Protein AF-A0A969FHJ9-F1 (afdb_monomer)

Sequence (378 aa):
MMSHELRTPLACIIGMSSTLLRWSFGHLNDKQREYLKTIYDSGEHLLELIDDLLDLAELESGATQLKIAEFSLSQLARHIIRTAIDRATVNGIRLDLKLEIPTNLDQFRADRARVNQILFNLLGNAIKFTLTGGRVTLRVIREAEQVVFAVEDTGIGIPQSQQASLFESFRQLDGTYTREYGGTGLGLALTKQLVELHHGTIDVQSEPDVGSCFTVCLPQAHEPALPDVTPPSTLRTAPHIPQGHIVLVTSREDDAMLVCDVLTAAGLQVIWMLDGSTALEQIRVLRPIVAIVDRRLDGIDGCELTSILRRSRETVALRIVMIGNGNQPEEESLCLMSGADRCVAAPLNLEALLTQVIELIELEDDQTAKVKVSPGQP

Foldseek 3Di:
DVLVVVLVVLVVQLVVLVCCLVPNPDDDDPVSNVVSVVSNVVSVQVNVLSVLVVLVVCLVVVVDDWPKDKDFPVVLQVVLCVVCVVLLVVQQEAEEEAEQADPVGRIFITRSVLVSLLSNLLQVVQSLQAHHVWYWYWYWHDDPFKIKTKIWTQGQWDDPVCQVCLLPFQDDDPDPSCVVRPDRSRSNVSSQSSLVSLVKDWHKDIDGNGTIMIMIMGGGDDDPPDPDPPDDDDPPDDDPQDPFEEEEEALDVVVVVLLCVLCVVVVHHYDYDNALVCVLVVCLVRVGQEYEFEQDHPPDGRLRSLLVLCVDPSRVNHAYEYEFPADDPVRQVSSVVSPHPYYAGPVGDSVVVNVVVVVSSVVVVVVVVVVPPDDDDD

Solvent-accessible surface area (backbone atoms only — not comparable to full-atom values): 21023 Å² total; per-residue (Å²): 112,74,67,58,71,58,46,54,66,43,52,50,52,31,50,52,29,50,43,46,74,76,62,46,99,60,88,75,51,73,67,58,50,50,52,35,47,51,51,25,59,50,35,52,52,50,49,53,47,49,51,53,51,48,56,46,52,40,54,74,68,65,73,64,76,79,65,68,41,78,44,50,52,67,58,49,54,55,47,55,52,62,72,46,44,63,62,26,51,77,49,43,32,48,80,47,82,45,80,51,54,55,86,92,55,34,66,46,33,38,33,62,70,59,52,47,52,39,51,52,46,54,49,49,50,39,58,68,51,28,51,68,74,25,46,36,36,44,34,40,39,52,46,101,63,33,38,38,42,35,44,37,25,44,14,54,37,44,54,74,91,52,58,86,47,55,55,37,71,64,42,70,75,92,53,82,64,48,78,77,64,67,81,71,26,37,61,51,21,48,35,48,53,56,32,48,73,53,70,24,48,74,50,76,50,48,41,65,75,56,10,35,34,42,37,38,38,37,47,50,63,69,78,80,79,71,78,90,67,84,71,82,90,68,89,72,75,78,81,78,79,74,96,52,44,30,34,37,35,39,56,47,66,72,62,47,53,54,53,43,52,55,41,43,74,72,72,42,47,68,47,80,38,59,43,49,75,58,42,61,64,50,47,69,73,65,61,36,61,36,37,39,35,27,38,73,32,56,96,38,48,28,49,56,54,39,39,53,38,54,72,34,89,90,38,49,83,49,41,30,37,31,39,45,93,37,84,48,75,69,57,51,53,51,43,44,73,27,62,31,79,42,71,41,44,28,81,79,50,65,67,62,48,50,49,54,52,51,54,61,54,53,56,49,56,60,53,56,51,62,68,69,73,67,76,86,81,135

Secondary structure (DSSP, 8-state):
-HHHHHHHHHHHHHHHHHHHHHS-SSPPPHHHHHHHHHHHHHHHHHHHHHHHHHHHHHHHTT------EEEEHHHHHHHHHHHHHHHHHHTT-EEEEEEE--GGG-EEEE-HHHHHHHHHHHHHHHHHHSPTT-EEEEEEEEETTEEEEEEEE-SS---HHHHTTTTSTT----STTHHHH---S-HHHHHHHHHHHTT-EEEEEEETTTEEEEEEEEEPPPPP--------------------EEEEE-S-HHHHHHHHHHHHHTT-EEEEES-HHHHHHHHHHH--SEEEEESS-SSS-HHHHHHHHHHSTTTTT-EEEEEPSSS-HHHHHHHHHTT-SEEEPTTT-HHHHHHHHHHHHHHHHHHHHHHH------

Structure (mmCIF, N/CA/C/O backbone):
data_AF-A0A969FHJ9-F1
#
_entry.id   AF-A0A969FHJ9-F1
#
loop_
_atom_site.group_PDB
_atom_site.id
_atom_site.type_symbol
_atom_site.label_atom_id
_atom_site.label_alt_id
_atom_site.label_comp_id
_atom_site.label_asym_id
_atom_site.label_entity_id
_atom_site.label_seq_id
_atom_site.pdbx_PDB_ins_code
_atom_site.Cartn_x
_atom_site.Cartn_y
_atom_site.Cartn_z
_atom_site.occupancy
_atom_site.B_iso_or_equiv
_atom_site.auth_seq_id
_atom_site.auth_comp_id
_atom_site.auth_asym_id
_atom_site.auth_atom_id
_atom_site.pdbx_PDB_model_num
ATOM 1 N N . MET A 1 1 ? 10.445 11.994 -13.197 1.00 37.94 1 MET A N 1
ATOM 2 C CA . MET A 1 1 ? 11.643 12.867 -13.160 1.00 37.94 1 MET A CA 1
ATOM 3 C C . MET A 1 1 ? 11.729 13.646 -11.845 1.00 37.94 1 MET A C 1
ATOM 5 O O . MET A 1 1 ? 12.691 13.421 -11.132 1.00 37.94 1 MET A O 1
ATOM 9 N N . MET A 1 2 ? 10.709 14.429 -11.444 1.00 43.91 2 MET A N 1
ATOM 10 C CA . MET A 1 2 ? 10.722 15.141 -10.143 1.00 43.91 2 MET A CA 1
ATOM 11 C C . MET A 1 2 ? 10.811 14.223 -8.905 1.00 43.91 2 MET A C 1
ATOM 13 O O . MET A 1 2 ? 11.511 14.560 -7.959 1.00 43.91 2 MET A O 1
ATOM 17 N N . SER A 1 3 ? 10.166 13.047 -8.918 1.00 49.91 3 SER A N 1
ATOM 18 C CA . SER A 1 3 ? 10.249 12.069 -7.814 1.00 49.91 3 SER A CA 1
ATOM 19 C C . SER A 1 3 ? 11.684 11.606 -7.523 1.00 49.91 3 SER A C 1
ATOM 21 O O . SER A 1 3 ? 12.131 11.614 -6.378 1.00 49.91 3 SER A O 1
ATOM 23 N N . HIS A 1 4 ? 12.437 11.261 -8.570 1.00 47.50 4 HIS A N 1
ATOM 24 C CA . HIS A 1 4 ? 13.796 10.735 -8.430 1.00 47.50 4 HIS A CA 1
ATOM 25 C C . HIS A 1 4 ? 14.786 11.797 -7.940 1.00 47.50 4 HIS A C 1
ATOM 27 O O . HIS A 1 4 ? 15.657 11.486 -7.135 1.00 47.50 4 HIS A O 1
ATOM 33 N N . GLU A 1 5 ? 14.614 13.060 -8.341 1.00 52.78 5 GLU A N 1
ATOM 34 C CA . GLU A 1 5 ? 15.479 14.153 -7.876 1.00 52.78 5 GLU A CA 1
ATOM 35 C C . GLU A 1 5 ? 15.306 14.467 -6.382 1.00 52.78 5 GLU A C 1
ATOM 37 O O . GLU A 1 5 ? 16.246 14.945 -5.746 1.00 52.78 5 GLU A O 1
ATOM 42 N N . LEU A 1 6 ? 14.139 14.159 -5.806 1.00 57.50 6 LEU A N 1
ATOM 43 C CA . LEU A 1 6 ? 13.874 14.329 -4.375 1.00 57.50 6 LEU A CA 1
ATOM 44 C C . LEU A 1 6 ? 14.262 13.090 -3.549 1.00 57.50 6 LEU A C 1
ATOM 46 O O . LEU A 1 6 ? 14.777 13.238 -2.440 1.00 57.50 6 LEU A O 1
ATOM 50 N N . ARG A 1 7 ? 14.073 11.875 -4.086 1.00 63.44 7 ARG A N 1
ATOM 51 C CA . ARG A 1 7 ? 14.375 10.614 -3.380 1.00 63.44 7 ARG A CA 1
ATOM 52 C C . ARG A 1 7 ? 15.872 10.380 -3.174 1.00 63.44 7 ARG A C 1
ATOM 54 O O . ARG A 1 7 ? 16.282 10.019 -2.075 1.00 63.44 7 ARG A O 1
ATOM 61 N N . THR A 1 8 ? 16.705 10.602 -4.192 1.00 48.72 8 THR A N 1
ATOM 62 C CA . THR A 1 8 ? 18.148 10.296 -4.138 1.00 48.72 8 THR A CA 1
ATOM 63 C C . THR A 1 8 ? 18.918 11.027 -3.024 1.00 48.72 8 THR A C 1
ATOM 65 O O . THR A 1 8 ? 19.618 10.355 -2.262 1.00 48.72 8 THR A O 1
ATOM 68 N N . PRO A 1 9 ? 18.822 12.363 -2.853 1.00 53.25 9 PRO A N 1
ATOM 69 C CA . PRO A 1 9 ? 19.549 13.039 -1.775 1.00 53.25 9 PRO A CA 1
ATOM 70 C C . PRO A 1 9 ? 19.069 12.599 -0.385 1.00 53.25 9 PRO A C 1
ATOM 72 O O . PRO A 1 9 ? 19.868 12.524 0.549 1.00 53.25 9 PRO A O 1
ATOM 75 N N . LEU A 1 10 ? 17.785 12.266 -0.252 1.00 67.50 10 LEU A N 1
ATOM 76 C CA . LEU A 1 10 ? 17.196 11.834 1.008 1.00 67.50 10 LEU A CA 1
ATOM 77 C C . LEU A 1 10 ? 17.609 10.406 1.382 1.00 67.50 10 LEU A C 1
ATOM 79 O O . LEU A 1 10 ? 18.029 10.172 2.516 1.00 67.50 10 LEU A O 1
ATOM 83 N N . ALA A 1 11 ? 17.604 9.487 0.414 1.00 56.81 11 ALA A N 1
ATOM 84 C CA . ALA A 1 11 ? 18.110 8.127 0.579 1.00 56.81 11 ALA A CA 1
ATOM 85 C C . ALA A 1 11 ? 19.580 8.117 1.033 1.00 56.81 11 ALA A C 1
ATOM 87 O O . ALA A 1 11 ? 19.953 7.333 1.904 1.00 56.81 11 ALA A O 1
ATOM 88 N N . CYS A 1 12 ? 20.408 9.043 0.533 1.00 53.81 12 CYS A N 1
ATOM 89 C CA . CYS A 1 12 ? 21.782 9.222 1.007 1.00 53.81 12 CYS A CA 1
ATOM 90 C C . CYS A 1 12 ? 21.851 9.660 2.482 1.00 53.81 12 CYS A C 1
ATOM 92 O O . CYS A 1 12 ? 22.651 9.117 3.242 1.00 53.81 12 CYS A O 1
ATOM 94 N N . ILE A 1 13 ? 21.011 10.606 2.919 1.00 67.50 13 ILE A N 1
ATOM 95 C CA . ILE A 1 13 ? 20.966 11.071 4.320 1.00 67.50 13 ILE A CA 1
ATOM 96 C C . ILE A 1 13 ? 20.515 9.940 5.261 1.00 67.50 13 ILE A C 1
ATOM 98 O O . ILE A 1 13 ? 21.120 9.731 6.320 1.00 67.50 13 ILE A O 1
ATOM 102 N N . ILE A 1 14 ? 19.500 9.171 4.864 1.00 61.50 14 ILE A N 1
ATOM 103 C CA . ILE A 1 14 ? 19.004 7.992 5.593 1.00 61.50 14 ILE A CA 1
ATOM 104 C C . ILE A 1 14 ? 20.084 6.897 5.639 1.00 61.50 14 ILE A C 1
ATOM 106 O O . ILE A 1 14 ? 20.392 6.344 6.698 1.00 61.50 14 ILE A O 1
ATOM 110 N N . GLY A 1 15 ? 20.734 6.622 4.507 1.00 49.41 15 GLY A N 1
ATOM 111 C CA . GLY A 1 15 ? 21.808 5.635 4.394 1.00 49.41 15 GLY A CA 1
ATOM 112 C C . GLY A 1 15 ? 23.018 5.983 5.264 1.00 49.41 15 GLY A C 1
ATOM 113 O O . GLY A 1 15 ? 23.527 5.137 5.998 1.00 49.41 15 GLY A O 1
ATOM 114 N N . MET A 1 16 ? 23.450 7.244 5.260 1.00 62.31 16 MET A N 1
ATOM 115 C CA . MET A 1 16 ? 24.575 7.702 6.081 1.00 62.31 16 MET A CA 1
ATOM 116 C C . MET A 1 16 ? 24.242 7.695 7.577 1.00 62.31 16 MET A C 1
ATOM 118 O O . MET A 1 16 ? 25.056 7.239 8.382 1.00 62.31 16 MET A O 1
ATOM 122 N N . SER A 1 17 ? 23.053 8.165 7.965 1.00 68.19 17 SER A N 1
ATOM 123 C CA . SER A 1 17 ? 22.629 8.180 9.373 1.00 68.19 17 SER A CA 1
ATOM 124 C C . SER A 1 17 ? 22.447 6.765 9.934 1.00 68.19 17 SER A C 1
ATOM 126 O O . SER A 1 17 ? 22.969 6.467 11.010 1.00 68.19 17 SER A O 1
ATOM 128 N N . SER A 1 18 ? 21.817 5.856 9.182 1.00 65.06 18 SER A N 1
ATOM 129 C CA . SER A 1 18 ? 21.677 4.442 9.562 1.00 65.06 18 SER A CA 1
ATOM 130 C C . SER A 1 18 ? 23.019 3.708 9.630 1.00 65.06 18 SER A C 1
ATOM 132 O O . SER A 1 18 ? 23.256 2.947 10.573 1.00 65.06 18 SER A O 1
ATOM 134 N N . THR A 1 19 ? 23.928 3.977 8.687 1.00 63.25 19 THR A N 1
ATOM 135 C CA . THR A 1 19 ? 25.288 3.418 8.687 1.00 63.25 19 THR A CA 1
ATOM 136 C C . THR A 1 19 ? 26.060 3.874 9.917 1.00 63.25 19 THR A C 1
ATOM 138 O O . THR A 1 19 ? 26.661 3.046 10.591 1.00 63.25 19 THR A O 1
ATOM 141 N N . LEU A 1 20 ? 26.003 5.160 10.276 1.00 68.88 20 LEU A N 1
ATOM 142 C CA . LEU A 1 20 ? 26.671 5.669 11.477 1.00 68.88 20 LEU A CA 1
ATOM 143 C C . LEU A 1 20 ? 26.048 5.128 12.771 1.00 68.88 20 LEU A C 1
ATOM 145 O O . LEU A 1 20 ? 26.775 4.888 13.730 1.00 68.88 20 LEU A O 1
ATOM 149 N N . LEU A 1 21 ? 24.732 4.892 12.804 1.00 68.88 21 LEU A N 1
ATOM 150 C CA . LEU A 1 21 ? 24.059 4.262 13.946 1.00 68.88 21 LEU A CA 1
ATOM 151 C C . LEU A 1 21 ? 24.460 2.790 14.136 1.00 68.88 21 LEU A C 1
ATOM 153 O O . LEU A 1 21 ? 24.583 2.347 15.281 1.00 68.88 21 LEU A O 1
ATOM 157 N N . ARG A 1 22 ? 24.656 2.037 13.041 1.00 67.25 22 ARG A N 1
ATOM 158 C CA . ARG A 1 22 ? 25.011 0.601 13.063 1.00 67.25 22 ARG A CA 1
ATOM 159 C C . ARG A 1 22 ? 26.514 0.342 13.167 1.00 67.25 22 ARG A C 1
ATOM 161 O O . ARG A 1 22 ? 26.927 -0.562 13.888 1.00 67.25 22 ARG A O 1
ATOM 168 N N . TRP A 1 23 ? 27.318 1.121 12.451 1.00 57.19 23 TRP A N 1
ATOM 169 C CA . TRP A 1 23 ? 28.754 0.925 12.256 1.00 57.19 23 TRP A CA 1
ATOM 170 C C . TRP A 1 23 ? 29.496 2.257 12.372 1.00 57.19 23 TRP A C 1
ATOM 172 O O . TRP A 1 23 ? 30.076 2.773 11.416 1.00 57.19 23 TRP A O 1
ATOM 182 N N . SER A 1 24 ? 29.482 2.838 13.570 1.00 63.75 24 SER A N 1
ATOM 183 C CA . SER A 1 24 ? 30.269 4.033 13.847 1.00 63.75 24 SER A CA 1
ATOM 184 C C . SER A 1 24 ? 31.769 3.715 13.811 1.00 63.75 24 SER A C 1
ATOM 186 O O . SER A 1 24 ? 32.242 2.799 14.485 1.00 63.75 24 SER A O 1
ATOM 188 N N . PHE A 1 25 ? 32.550 4.508 13.071 1.00 58.09 25 PHE A N 1
ATOM 189 C CA . PHE A 1 25 ? 34.021 4.466 13.076 1.00 58.09 25 PHE A CA 1
ATOM 190 C C . PHE A 1 25 ? 34.590 5.078 14.381 1.00 58.09 25 PHE A C 1
ATOM 192 O O . PHE A 1 25 ? 35.337 6.053 14.359 1.00 58.09 25 PHE A O 1
ATOM 199 N N . GLY A 1 26 ? 34.169 4.550 15.537 1.00 64.12 26 GLY A N 1
ATOM 200 C CA . GLY A 1 26 ? 34.428 5.072 16.886 1.00 64.12 26 GLY A CA 1
ATOM 201 C C . GLY A 1 26 ? 33.238 4.857 17.835 1.00 64.12 26 GLY A C 1
ATOM 202 O O . GLY A 1 26 ? 32.203 4.344 17.421 1.00 64.12 26 GLY A O 1
ATOM 203 N N . HIS A 1 27 ? 33.357 5.241 19.112 1.00 69.81 27 HIS A N 1
ATOM 204 C CA . HIS A 1 27 ? 32.218 5.242 20.046 1.00 69.81 27 HIS A CA 1
ATOM 205 C C . HIS A 1 27 ? 31.389 6.521 19.865 1.00 69.81 27 HIS A C 1
ATOM 207 O O . HIS A 1 27 ? 31.907 7.619 20.065 1.00 69.81 27 HIS A O 1
ATOM 213 N N . LEU A 1 28 ? 30.106 6.381 19.521 1.00 75.69 28 LEU A N 1
ATOM 214 C CA . LEU A 1 28 ? 29.147 7.484 19.605 1.00 75.69 28 LEU A CA 1
ATOM 215 C C . LEU A 1 28 ? 28.783 7.723 21.070 1.00 75.69 28 LEU A C 1
ATOM 217 O O . LEU A 1 28 ? 28.462 6.775 21.787 1.00 75.69 28 LEU A O 1
ATOM 221 N N . ASN A 1 29 ? 28.799 8.981 21.508 1.00 77.75 29 ASN A N 1
ATOM 222 C CA . ASN A 1 29 ? 28.194 9.338 22.789 1.00 77.75 29 ASN A CA 1
ATOM 223 C C . ASN A 1 29 ? 26.657 9.374 22.678 1.00 77.75 29 ASN A C 1
ATOM 225 O O . ASN A 1 29 ? 26.104 9.437 21.577 1.00 77.75 29 ASN A O 1
ATOM 229 N N . ASP A 1 30 ? 25.967 9.357 23.820 1.00 72.25 30 ASP A N 1
ATOM 230 C CA . ASP A 1 30 ? 24.501 9.254 23.859 1.00 72.25 30 ASP A CA 1
ATOM 231 C C . ASP A 1 30 ? 23.803 10.378 23.080 1.00 72.25 30 ASP A C 1
ATOM 233 O O . ASP A 1 30 ? 22.877 10.112 22.317 1.00 72.25 30 ASP A O 1
ATOM 237 N N . LYS A 1 31 ? 24.311 11.615 23.167 1.00 60.69 31 LYS A N 1
ATOM 238 C CA . LYS A 1 31 ? 23.766 12.761 22.418 1.00 60.69 31 LYS A CA 1
ATOM 239 C C . LYS A 1 31 ? 23.972 12.639 20.908 1.00 60.69 31 LYS A C 1
ATOM 241 O O . LYS A 1 31 ? 23.102 13.021 20.137 1.00 60.69 31 LYS A O 1
ATOM 246 N N . GLN A 1 32 ? 25.116 12.122 20.461 1.00 69.69 32 GLN A N 1
ATOM 247 C CA . GLN A 1 32 ? 25.380 11.893 19.036 1.00 69.69 32 GLN A CA 1
ATOM 248 C C . GLN A 1 32 ? 24.469 10.804 18.473 1.00 69.69 32 GLN A C 1
ATOM 250 O O . GLN A 1 32 ? 23.962 10.947 17.363 1.00 69.69 32 GLN A O 1
ATOM 255 N N . ARG A 1 33 ? 24.239 9.736 19.243 1.00 72.69 33 ARG A N 1
ATOM 256 C CA . ARG A 1 33 ? 23.293 8.681 18.875 1.00 72.69 33 ARG A CA 1
ATOM 257 C C . ARG A 1 33 ? 21.864 9.217 18.813 1.00 72.69 33 ARG A C 1
ATOM 259 O O . ARG A 1 33 ? 21.155 8.892 17.869 1.00 72.69 33 ARG A O 1
ATOM 266 N N . GLU A 1 34 ? 21.466 10.054 19.768 1.00 60.94 34 GLU A N 1
ATOM 267 C CA . GLU A 1 34 ? 20.163 10.725 19.765 1.00 60.94 34 GLU A CA 1
ATOM 268 C C . GLU A 1 34 ? 19.990 11.608 18.521 1.00 60.94 34 GLU A C 1
ATOM 270 O O . GLU A 1 34 ? 19.019 11.440 17.792 1.00 60.94 34 GLU A O 1
ATOM 275 N N . TYR A 1 35 ? 20.966 12.464 18.195 1.00 59.84 35 TYR A N 1
ATOM 276 C CA . TYR A 1 35 ? 20.905 13.291 16.985 1.00 59.84 35 TYR A CA 1
ATOM 277 C C . TYR A 1 35 ? 20.866 12.470 15.696 1.00 59.84 35 TYR A C 1
ATOM 279 O O . TYR A 1 35 ? 20.088 12.789 14.802 1.00 59.84 35 TYR A O 1
ATOM 287 N N . LEU A 1 36 ? 21.668 11.407 15.589 1.00 69.12 36 LEU A N 1
ATOM 288 C CA . LEU A 1 36 ? 21.648 10.528 14.418 1.00 69.12 36 LEU A CA 1
ATOM 289 C C . LEU A 1 36 ? 20.317 9.793 14.276 1.00 69.12 36 LEU A C 1
ATOM 291 O O . LEU A 1 36 ? 19.822 9.662 13.160 1.00 69.12 36 LEU A O 1
ATOM 295 N N . LYS A 1 37 ? 19.726 9.356 15.393 1.00 66.12 37 LYS A N 1
ATOM 296 C CA . LYS A 1 37 ? 18.395 8.753 15.402 1.00 66.12 37 LYS A CA 1
ATOM 297 C C . LYS A 1 37 ? 17.345 9.759 14.933 1.00 66.12 37 LYS A C 1
ATOM 299 O O . LYS A 1 37 ? 16.574 9.436 14.045 1.00 66.12 37 LYS A O 1
ATOM 304 N N . THR A 1 38 ? 17.380 10.993 15.431 1.00 59.75 38 THR A N 1
ATOM 305 C CA . THR A 1 38 ? 16.478 12.060 14.976 1.00 59.75 38 THR A CA 1
ATOM 306 C C . THR A 1 38 ? 16.639 12.368 13.487 1.00 59.75 38 THR A C 1
ATOM 308 O O . THR A 1 38 ? 15.638 12.541 12.800 1.00 59.75 38 THR A O 1
ATOM 311 N N . ILE A 1 39 ? 17.871 12.429 12.968 1.00 66.50 39 ILE A N 1
ATOM 312 C CA . ILE A 1 39 ? 18.130 12.647 11.534 1.00 66.50 39 ILE A CA 1
ATOM 313 C C . ILE A 1 39 ? 17.566 11.488 10.706 1.00 66.50 39 ILE A C 1
ATOM 315 O O . ILE A 1 39 ? 16.916 11.739 9.696 1.00 66.50 39 ILE A O 1
ATOM 319 N N . TYR A 1 40 ? 17.794 10.247 11.141 1.00 65.56 40 TYR A N 1
ATOM 320 C CA . TYR A 1 40 ? 17.270 9.054 10.475 1.00 65.56 40 TYR A CA 1
ATOM 321 C C . TYR A 1 40 ? 15.736 9.057 10.460 1.00 65.56 40 TYR A C 1
ATOM 323 O O . TYR A 1 40 ? 15.137 9.041 9.388 1.00 65.56 40 TYR A O 1
ATOM 331 N N . ASP A 1 41 ? 15.116 9.183 11.638 1.00 58.44 41 ASP A N 1
ATOM 332 C CA . ASP A 1 41 ? 13.661 9.190 11.815 1.00 58.44 41 ASP A CA 1
ATOM 333 C C . ASP A 1 41 ? 13.011 10.335 11.003 1.00 58.44 41 ASP A C 1
ATOM 335 O O . ASP A 1 41 ? 11.956 10.156 10.399 1.00 58.44 41 ASP A O 1
ATOM 339 N N . SER A 1 42 ? 13.661 11.506 10.927 1.00 61.56 42 SER A N 1
ATOM 340 C CA . SER A 1 42 ? 13.165 12.645 10.133 1.00 61.56 42 SER A CA 1
ATOM 341 C C . SER A 1 42 ? 13.341 12.450 8.626 1.00 61.56 42 SER A C 1
ATOM 343 O O . SER A 1 42 ? 12.521 12.937 7.850 1.00 61.56 42 SER A O 1
ATOM 345 N N . GLY A 1 43 ? 14.414 11.774 8.201 1.00 67.06 43 GLY A N 1
ATOM 346 C CA . GLY A 1 43 ? 14.665 11.462 6.798 1.00 67.06 43 GLY A CA 1
ATOM 347 C C . GLY A 1 43 ? 13.638 10.477 6.249 1.00 67.06 43 GLY A C 1
ATOM 348 O O . GLY A 1 43 ? 13.042 10.746 5.210 1.00 67.06 43 GLY A O 1
ATOM 349 N N . GLU A 1 44 ? 13.381 9.393 6.983 1.00 65.19 44 GLU A N 1
ATOM 350 C CA . GLU A 1 44 ? 12.338 8.410 6.654 1.00 65.19 44 GLU A CA 1
ATOM 351 C C . GLU A 1 44 ? 10.964 9.087 6.570 1.00 65.19 44 GLU A C 1
ATOM 353 O O . GLU A 1 44 ? 10.245 8.917 5.590 1.00 65.19 44 GLU A O 1
ATOM 358 N N . HIS A 1 45 ? 10.634 9.948 7.540 1.00 61.22 45 HIS A N 1
ATOM 359 C CA . HIS A 1 45 ? 9.363 10.671 7.531 1.00 61.22 45 HIS A CA 1
ATOM 360 C C . HIS A 1 45 ? 9.209 11.621 6.330 1.00 61.22 45 HIS A C 1
ATOM 362 O O . HIS A 1 45 ? 8.124 11.752 5.764 1.00 61.22 45 HIS A O 1
ATOM 368 N N . LEU A 1 46 ? 10.287 12.294 5.913 1.00 69.56 46 LEU A N 1
ATOM 369 C CA . LEU A 1 46 ? 10.260 13.141 4.719 1.00 69.56 46 LEU A CA 1
ATOM 370 C C . LEU A 1 46 ? 10.112 12.314 3.433 1.00 69.56 46 LEU A C 1
ATOM 372 O O . LEU A 1 46 ? 9.507 12.791 2.474 1.00 69.56 46 LEU A O 1
ATOM 376 N N . LEU A 1 47 ? 10.643 11.090 3.407 1.00 68.56 47 LEU A N 1
ATOM 377 C CA . LEU A 1 47 ? 10.525 10.199 2.258 1.00 68.56 47 LEU A CA 1
ATOM 378 C C . LEU A 1 47 ? 9.075 9.738 2.104 1.00 68.56 47 LEU A C 1
ATOM 380 O O . LEU A 1 47 ? 8.520 9.875 1.019 1.00 68.56 47 LEU A O 1
ATOM 384 N N . GLU A 1 48 ? 8.442 9.332 3.209 1.00 65.62 48 GLU A N 1
ATOM 385 C CA . GLU A 1 48 ? 7.005 9.034 3.266 1.00 65.62 48 GLU A CA 1
ATOM 386 C C . GLU A 1 48 ? 6.160 10.222 2.770 1.00 65.62 48 GLU A C 1
ATOM 388 O O . GLU A 1 48 ? 5.249 10.042 1.971 1.00 65.62 48 GLU A O 1
ATOM 393 N N . LEU A 1 49 ? 6.491 11.453 3.182 1.00 65.62 49 LEU A N 1
ATOM 394 C CA . LEU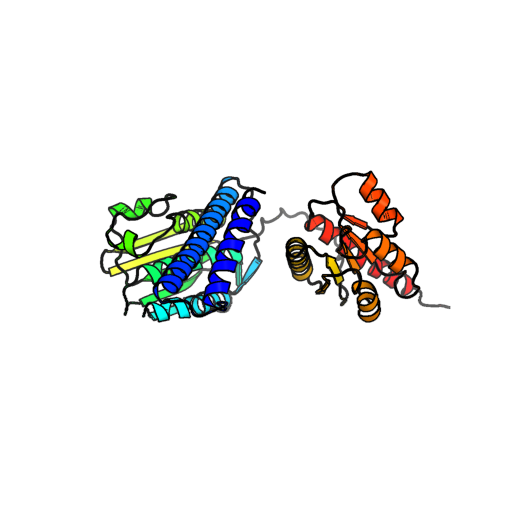 A 1 49 ? 5.819 12.678 2.725 1.00 65.62 49 LEU A CA 1
ATOM 395 C C . LEU A 1 49 ? 5.928 12.903 1.213 1.00 65.62 49 LEU A C 1
ATOM 397 O O . LEU A 1 49 ? 4.962 13.321 0.574 1.00 65.62 49 LEU A O 1
ATOM 401 N N . ILE A 1 50 ? 7.121 12.696 0.658 1.00 70.25 50 ILE A N 1
ATOM 402 C CA . ILE A 1 50 ? 7.366 12.847 -0.777 1.00 70.25 50 ILE A CA 1
ATOM 403 C C . ILE A 1 50 ? 6.595 11.775 -1.543 1.00 70.25 50 ILE A C 1
ATOM 405 O O . ILE A 1 50 ? 5.956 12.098 -2.542 1.00 70.25 50 ILE A O 1
ATOM 409 N N . ASP A 1 51 ? 6.626 10.531 -1.070 1.00 68.62 51 ASP A N 1
ATOM 410 C CA . ASP A 1 51 ? 5.918 9.419 -1.695 1.00 68.62 51 ASP A CA 1
ATOM 411 C C . ASP A 1 51 ? 4.397 9.624 -1.654 1.00 68.62 51 ASP A C 1
ATOM 413 O O . ASP A 1 51 ? 3.761 9.535 -2.703 1.00 68.62 51 ASP A O 1
ATOM 417 N N . ASP A 1 52 ? 3.835 10.033 -0.510 1.00 68.06 52 ASP A N 1
ATOM 418 C CA . ASP A 1 52 ? 2.416 10.395 -0.368 1.00 68.06 52 ASP A CA 1
ATOM 419 C C . ASP A 1 52 ? 2.005 11.503 -1.358 1.00 68.06 52 ASP A C 1
ATOM 421 O O . ASP A 1 52 ? 0.936 11.445 -1.969 1.00 68.06 52 ASP A O 1
ATOM 425 N N . LEU A 1 53 ? 2.841 12.538 -1.516 1.00 70.12 53 LEU A N 1
ATOM 426 C CA . LEU A 1 53 ? 2.557 13.676 -2.397 1.00 70.12 53 LEU A CA 1
ATOM 427 C C . LEU A 1 53 ? 2.620 13.284 -3.876 1.00 70.12 53 LEU A C 1
ATOM 429 O O . LEU A 1 53 ? 1.824 13.770 -4.680 1.00 70.12 53 LEU A O 1
ATOM 433 N N . LEU A 1 54 ? 3.563 12.418 -4.241 1.00 70.12 54 LEU A N 1
ATOM 434 C CA . LEU A 1 54 ? 3.692 11.908 -5.601 1.00 70.12 54 LEU A CA 1
ATOM 435 C C . LEU A 1 54 ? 2.543 10.970 -5.960 1.00 70.12 54 LEU A C 1
ATOM 437 O O . LEU A 1 54 ? 1.965 11.136 -7.030 1.00 70.12 54 LEU A O 1
ATOM 441 N N . ASP A 1 55 ? 2.177 10.051 -5.064 1.00 67.69 55 ASP A N 1
ATOM 442 C CA . ASP A 1 55 ? 1.016 9.175 -5.245 1.00 67.69 55 ASP A CA 1
ATOM 443 C C . ASP A 1 55 ? -0.264 10.005 -5.443 1.00 67.69 55 ASP A C 1
ATOM 445 O O . ASP A 1 55 ? -1.053 9.728 -6.350 1.00 67.69 55 ASP A O 1
ATOM 449 N N . LEU A 1 56 ? -0.447 11.069 -4.647 1.00 68.56 56 LEU A N 1
ATOM 450 C CA . LEU A 1 56 ? -1.565 12.003 -4.802 1.00 68.56 56 LEU A CA 1
ATOM 451 C C . LEU A 1 56 ? -1.541 12.697 -6.176 1.00 68.56 56 LEU A C 1
ATOM 453 O O . LEU A 1 56 ? -2.558 12.742 -6.865 1.00 68.56 56 LEU A O 1
ATOM 457 N N . ALA A 1 57 ? -0.383 13.208 -6.601 1.00 66.56 57 ALA A N 1
ATOM 458 C CA . ALA A 1 57 ? -0.241 13.897 -7.884 1.00 66.56 57 ALA A CA 1
ATOM 459 C C . ALA A 1 57 ? -0.483 12.965 -9.088 1.00 66.56 57 ALA A C 1
ATOM 461 O O . ALA A 1 57 ? -1.100 13.369 -10.078 1.00 66.56 57 ALA A O 1
ATOM 462 N N . GLU A 1 58 ? -0.026 11.712 -9.013 1.00 68.88 58 GLU A N 1
ATOM 463 C CA . GLU A 1 58 ? -0.268 10.697 -10.042 1.00 68.88 58 GLU A CA 1
ATOM 464 C C . GLU A 1 58 ? -1.763 10.365 -10.152 1.00 68.88 58 GLU A C 1
ATOM 466 O O . GLU A 1 58 ? -2.306 10.345 -11.261 1.00 68.88 58 GLU A O 1
ATOM 471 N N . LEU A 1 59 ? -2.451 10.202 -9.016 1.00 68.44 59 LEU A N 1
ATOM 472 C CA . LEU A 1 59 ? -3.894 9.953 -8.971 1.00 68.44 59 LEU A CA 1
ATOM 473 C C . LEU A 1 59 ? -4.720 11.132 -9.501 1.00 68.44 59 LEU A C 1
ATOM 475 O O . LEU A 1 59 ? -5.605 10.923 -10.330 1.00 68.44 59 LEU A O 1
ATOM 479 N N . GLU A 1 60 ? -4.418 12.365 -9.086 1.00 66.38 60 GLU A N 1
ATOM 480 C CA . GLU A 1 60 ? -5.147 13.565 -9.528 1.00 66.38 60 GLU A CA 1
ATOM 481 C C . GLU A 1 60 ? -4.973 13.851 -11.024 1.00 66.38 60 GLU A C 1
ATOM 483 O O . GLU A 1 60 ? -5.884 14.366 -11.675 1.00 66.38 60 GLU A O 1
ATOM 488 N N . SER A 1 61 ? -3.824 13.484 -11.595 1.00 62.03 61 SER A N 1
ATOM 489 C CA . SER A 1 61 ? -3.572 13.634 -13.031 1.00 62.03 61 SER A CA 1
ATOM 490 C C . SER A 1 61 ? -4.343 12.631 -13.903 1.00 62.03 61 SER A C 1
ATOM 492 O O . SER A 1 61 ? -4.342 12.760 -15.129 1.00 62.03 61 SER A O 1
ATOM 494 N N . GLY A 1 62 ? -4.987 11.625 -13.295 1.00 56.25 62 GLY A N 1
ATOM 495 C CA . GLY A 1 62 ? -5.659 10.536 -14.006 1.00 56.25 62 GLY A CA 1
ATOM 496 C C . GLY A 1 62 ? -4.702 9.597 -14.752 1.00 56.25 62 GLY A C 1
ATOM 497 O O . GLY A 1 62 ? -5.153 8.774 -15.547 1.00 56.25 62 GLY A O 1
ATOM 498 N N . ALA A 1 63 ? -3.389 9.710 -14.521 1.00 48.97 63 ALA A N 1
ATOM 499 C CA . ALA A 1 63 ? -2.372 8.872 -15.156 1.00 48.97 63 ALA A CA 1
ATOM 500 C C . ALA A 1 63 ? -2.350 7.434 -14.602 1.00 48.97 63 ALA A C 1
ATOM 502 O O . ALA A 1 63 ? -1.797 6.532 -15.233 1.00 48.97 63 ALA A O 1
ATOM 503 N N . THR A 1 64 ? -2.960 7.207 -13.437 1.00 58.34 64 THR A N 1
ATOM 504 C CA . THR A 1 64 ? -2.940 5.917 -12.745 1.00 58.34 64 THR A CA 1
ATOM 505 C C . THR A 1 64 ? -4.074 5.011 -13.222 1.00 58.34 64 THR A C 1
ATOM 507 O O . THR A 1 64 ? -5.234 5.200 -12.860 1.00 58.34 64 THR A O 1
ATOM 510 N N . GLN A 1 65 ? -3.739 3.978 -13.997 1.00 67.00 65 GLN A N 1
ATOM 511 C CA . GLN A 1 65 ? -4.652 2.866 -14.276 1.00 67.00 65 GLN A CA 1
ATOM 512 C C . GLN A 1 65 ? -4.508 1.783 -13.202 1.00 67.00 65 GLN A C 1
ATOM 514 O O . GLN A 1 65 ? -3.392 1.416 -12.827 1.00 67.00 65 GLN A O 1
ATOM 519 N N . LEU A 1 66 ? -5.637 1.258 -12.713 1.00 77.06 66 LEU A N 1
ATOM 520 C CA . LEU A 1 66 ? -5.637 0.139 -11.772 1.00 77.06 66 LEU A CA 1
ATOM 521 C C . LEU A 1 66 ? -5.105 -1.130 -12.441 1.00 77.06 66 LEU A C 1
ATOM 523 O O . LEU A 1 66 ? -5.595 -1.548 -13.491 1.00 77.06 66 LEU A O 1
ATOM 527 N N . LYS A 1 67 ? -4.152 -1.795 -11.786 1.00 80.88 67 LYS A N 1
ATOM 528 C CA . LYS A 1 67 ? -3.643 -3.106 -12.200 1.00 80.88 67 LYS A CA 1
ATOM 529 C C . LYS A 1 67 ? -4.517 -4.197 -11.594 1.00 80.88 67 LYS A C 1
ATOM 531 O O . LYS A 1 67 ? -4.167 -4.813 -10.589 1.00 80.88 67 LYS A O 1
ATOM 536 N N . ILE A 1 68 ? -5.690 -4.402 -12.188 1.00 85.88 68 ILE A N 1
ATOM 537 C CA . ILE A 1 68 ? -6.668 -5.378 -11.703 1.00 85.88 68 ILE A CA 1
ATOM 538 C C . ILE A 1 68 ? -6.125 -6.801 -11.860 1.00 85.88 68 ILE A C 1
ATOM 540 O O . ILE A 1 68 ? -5.868 -7.261 -12.971 1.00 85.88 68 ILE A O 1
ATOM 544 N N . ALA A 1 69 ? -6.018 -7.518 -10.745 1.00 83.75 69 ALA A N 1
ATOM 545 C CA . ALA A 1 69 ? -5.651 -8.927 -10.704 1.00 83.75 69 ALA A CA 1
ATOM 546 C C . ALA A 1 69 ? -6.539 -9.683 -9.709 1.00 83.75 69 ALA A C 1
ATOM 548 O O . ALA A 1 69 ? -7.110 -9.096 -8.789 1.00 83.75 69 ALA A O 1
ATOM 549 N N . GLU A 1 70 ? -6.659 -10.994 -9.895 1.00 91.94 70 GLU A N 1
ATOM 550 C CA . GLU A 1 70 ? -7.344 -11.870 -8.946 1.00 91.94 70 GLU A CA 1
ATOM 551 C C . GLU A 1 70 ? -6.396 -12.259 -7.802 1.00 91.94 70 GLU A C 1
ATOM 553 O O . GLU A 1 70 ? -5.236 -12.618 -8.028 1.00 91.94 70 GLU A O 1
ATOM 558 N N . PHE A 1 71 ? -6.864 -12.166 -6.558 1.00 88.75 71 PHE A N 1
ATOM 559 C CA . PHE A 1 71 ? -6.091 -12.559 -5.382 1.00 88.75 71 PHE A CA 1
ATOM 560 C C . PHE A 1 71 ? -6.971 -13.034 -4.221 1.00 88.75 71 PHE A C 1
ATOM 562 O O . PHE A 1 71 ? -8.137 -12.670 -4.099 1.00 88.75 71 PHE A O 1
ATOM 569 N N . SER A 1 72 ? -6.364 -13.798 -3.307 1.00 93.44 72 SER A N 1
ATOM 570 C CA . SER A 1 72 ? -7.016 -14.273 -2.082 1.00 93.44 72 SER A CA 1
ATOM 571 C C . SER A 1 72 ? -7.117 -13.167 -1.024 1.00 93.44 72 SER A C 1
ATOM 573 O O . SER A 1 72 ? -6.097 -12.690 -0.506 1.00 93.44 72 SER A O 1
ATOM 575 N N . LEU A 1 73 ? -8.347 -12.817 -0.641 1.00 94.38 73 LEU A N 1
ATOM 576 C CA . LEU A 1 73 ? -8.656 -11.884 0.448 1.00 94.38 73 LEU A CA 1
ATOM 577 C C . LEU A 1 73 ? -8.107 -12.381 1.789 1.00 94.38 73 LEU A C 1
ATOM 579 O O . LEU A 1 73 ? -7.497 -11.621 2.546 1.00 94.38 73 LEU A O 1
ATOM 583 N N . SER A 1 74 ? -8.253 -13.676 2.074 1.00 93.00 74 SER A N 1
ATOM 584 C CA . SER A 1 74 ? -7.756 -14.270 3.314 1.00 93.00 74 SER A CA 1
ATOM 585 C C . SER A 1 74 ? -6.231 -14.220 3.414 1.00 93.00 74 SER A C 1
ATOM 587 O O . SER A 1 74 ? -5.692 -14.068 4.513 1.00 93.00 74 SER A O 1
ATOM 589 N N . GLN A 1 75 ? -5.511 -14.402 2.300 1.00 91.06 75 GLN A N 1
ATOM 590 C CA . GLN A 1 75 ? -4.048 -14.295 2.280 1.00 91.06 75 GLN A CA 1
ATOM 591 C C . GLN A 1 75 ? -3.587 -12.847 2.429 1.00 91.06 75 GLN A C 1
ATOM 593 O O . GLN A 1 75 ? -2.652 -12.596 3.193 1.00 91.06 75 GLN A O 1
ATOM 598 N N . LEU A 1 76 ? -4.260 -11.916 1.746 1.00 90.31 76 LEU A N 1
ATOM 599 C CA . LEU A 1 76 ? -4.024 -10.481 1.865 1.00 90.31 76 LEU A CA 1
ATOM 600 C C . LEU A 1 76 ? -4.157 -10.030 3.324 1.00 90.31 76 LEU A C 1
ATOM 602 O O . LEU A 1 76 ? -3.203 -9.518 3.903 1.00 90.31 76 LEU A O 1
ATOM 606 N N . ALA A 1 77 ? -5.298 -10.303 3.956 1.00 91.94 77 ALA A N 1
ATOM 607 C CA . ALA A 1 77 ? -5.566 -9.871 5.324 1.00 91.94 77 ALA A CA 1
ATOM 608 C C . ALA A 1 77 ? -4.558 -10.457 6.330 1.00 91.94 77 ALA A C 1
ATOM 610 O O . ALA A 1 77 ? -4.045 -9.756 7.202 1.00 91.94 77 ALA A O 1
ATOM 611 N N . ARG A 1 78 ? -4.194 -11.739 6.167 1.00 90.75 78 ARG A N 1
ATOM 612 C CA . ARG A 1 78 ? -3.142 -12.380 6.974 1.00 90.75 78 ARG A CA 1
ATOM 613 C C . ARG A 1 78 ? -1.761 -11.774 6.737 1.00 90.75 78 ARG A C 1
ATOM 615 O O . ARG A 1 78 ? -0.931 -11.802 7.641 1.00 90.75 78 ARG A O 1
ATOM 622 N N . HIS A 1 79 ? -1.459 -11.306 5.530 1.00 85.62 79 HIS A N 1
ATOM 623 C CA . HIS A 1 79 ? -0.208 -10.606 5.245 1.00 85.62 79 HIS A CA 1
ATOM 624 C C . HIS A 1 79 ? -0.169 -9.244 5.949 1.00 85.62 79 HIS A C 1
ATOM 626 O O . HIS A 1 79 ? 0.761 -9.011 6.712 1.00 85.62 79 HIS A O 1
ATOM 632 N N . ILE A 1 80 ? -1.215 -8.424 5.798 1.00 86.31 80 ILE A N 1
ATOM 633 C CA . ILE A 1 80 ? -1.332 -7.110 6.452 1.00 86.31 80 ILE A CA 1
ATOM 634 C C . ILE A 1 80 ? -1.133 -7.214 7.971 1.00 86.31 80 ILE A C 1
ATOM 636 O O . ILE A 1 80 ? -0.310 -6.505 8.547 1.00 86.31 80 ILE A O 1
ATOM 640 N N . ILE A 1 81 ? -1.832 -8.152 8.616 1.00 90.00 81 ILE A N 1
ATOM 641 C CA . ILE A 1 81 ? -1.738 -8.381 10.066 1.00 90.00 81 ILE A CA 1
ATOM 642 C C . ILE A 1 81 ? -0.329 -8.796 10.490 1.00 90.00 81 ILE A C 1
ATOM 644 O O . ILE A 1 81 ? 0.179 -8.291 11.487 1.00 90.00 81 ILE A O 1
ATOM 648 N N . ARG A 1 82 ? 0.324 -9.689 9.733 1.00 83.94 82 ARG A N 1
ATOM 649 C CA . ARG A 1 82 ? 1.698 -10.126 10.027 1.00 83.94 82 ARG A CA 1
ATOM 650 C C . ARG A 1 82 ? 2.693 -8.978 9.937 1.00 83.94 82 ARG A C 1
ATOM 652 O O . ARG A 1 82 ? 3.564 -8.890 10.786 1.00 83.94 82 ARG A O 1
ATOM 659 N N . THR A 1 83 ? 2.551 -8.102 8.950 1.00 80.62 83 THR A N 1
ATOM 660 C CA . THR A 1 83 ? 3.444 -6.948 8.787 1.00 80.62 83 THR A CA 1
ATOM 661 C C . THR A 1 83 ? 3.223 -5.893 9.879 1.00 80.62 83 THR A C 1
ATOM 663 O O . THR A 1 83 ? 4.163 -5.227 10.296 1.00 80.62 83 THR A O 1
ATOM 666 N N . ALA A 1 84 ? 1.997 -5.752 10.390 1.00 83.69 84 ALA A N 1
ATOM 667 C CA . ALA A 1 84 ? 1.665 -4.758 11.412 1.00 83.69 84 ALA A CA 1
ATOM 668 C C . ALA A 1 84 ? 1.907 -5.220 12.864 1.00 83.69 84 ALA A C 1
ATOM 670 O O . ALA A 1 84 ? 1.847 -4.399 13.785 1.00 83.69 84 ALA A O 1
ATOM 671 N N . ILE A 1 85 ? 2.163 -6.515 13.091 1.00 86.94 85 ILE A N 1
ATOM 672 C CA . ILE A 1 85 ? 2.178 -7.101 14.439 1.00 86.94 85 ILE A CA 1
ATOM 673 C C . ILE A 1 85 ? 3.299 -6.550 15.323 1.00 86.94 85 ILE A C 1
ATOM 675 O O . ILE A 1 85 ? 3.065 -6.289 16.503 1.00 86.94 85 ILE A O 1
ATOM 679 N N . ASP A 1 86 ? 4.486 -6.312 14.762 1.00 82.44 86 ASP A N 1
ATOM 680 C CA . ASP A 1 86 ? 5.634 -5.814 15.523 1.00 82.44 86 ASP A CA 1
ATOM 681 C C . ASP A 1 86 ? 5.366 -4.393 16.025 1.00 82.44 86 ASP A C 1
ATOM 683 O O . ASP A 1 86 ? 5.550 -4.101 17.206 1.00 82.44 86 ASP A O 1
ATOM 687 N N . ARG A 1 87 ? 4.819 -3.529 15.160 1.00 82.81 87 ARG A N 1
ATOM 688 C CA . ARG A 1 87 ? 4.441 -2.155 15.517 1.00 82.81 87 ARG A CA 1
ATOM 689 C C . ARG A 1 87 ? 3.356 -2.127 16.593 1.00 82.81 87 ARG A C 1
ATOM 691 O O . ARG A 1 87 ? 3.460 -1.363 17.550 1.00 82.81 87 ARG A O 1
ATOM 698 N N . ALA A 1 88 ? 2.338 -2.977 16.465 1.00 88.50 88 ALA A N 1
ATOM 699 C CA . ALA A 1 88 ? 1.288 -3.095 17.473 1.00 88.50 88 ALA A CA 1
ATOM 700 C C . ALA A 1 88 ? 1.842 -3.585 18.817 1.00 88.50 88 ALA A C 1
ATOM 702 O O . ALA A 1 88 ? 1.502 -3.033 19.860 1.00 88.50 88 ALA A O 1
ATOM 703 N N . THR A 1 89 ? 2.750 -4.563 18.791 1.00 88.00 89 THR A N 1
ATOM 704 C CA . THR A 1 89 ? 3.393 -5.111 19.993 1.00 88.00 89 THR A CA 1
ATOM 705 C C . THR A 1 89 ? 4.249 -4.061 20.698 1.00 88.00 89 THR A C 1
ATOM 707 O O . THR A 1 89 ? 4.153 -3.925 21.916 1.00 88.00 89 THR A O 1
ATOM 710 N N . VAL A 1 90 ? 5.028 -3.273 19.948 1.00 86.06 90 VAL A N 1
ATOM 711 C CA . VAL A 1 90 ? 5.828 -2.158 20.486 1.00 86.06 90 VAL A CA 1
ATOM 712 C C . VAL A 1 90 ? 4.945 -1.108 21.169 1.00 86.06 90 VAL A C 1
ATOM 714 O O . VAL A 1 90 ? 5.292 -0.631 22.246 1.00 86.06 90 VAL A O 1
ATOM 717 N N . ASN A 1 91 ? 3.773 -0.809 20.603 1.00 83.00 91 ASN A N 1
ATOM 718 C CA . ASN A 1 91 ? 2.802 0.119 21.194 1.00 83.00 91 ASN A CA 1
ATOM 719 C C . ASN A 1 91 ? 1.930 -0.521 22.299 1.00 83.00 91 ASN A C 1
ATOM 721 O O . ASN A 1 91 ? 1.101 0.156 22.915 1.00 83.00 91 ASN A O 1
ATOM 725 N N . GLY A 1 92 ? 2.101 -1.823 22.563 1.00 91.06 92 GLY A N 1
ATOM 726 C CA . GLY A 1 92 ? 1.330 -2.592 23.540 1.00 91.06 92 GLY A CA 1
ATOM 727 C C . GLY A 1 92 ? -0.153 -2.725 23.184 1.00 91.06 92 GLY A C 1
ATOM 728 O O . GLY A 1 92 ? -1.005 -2.709 24.070 1.00 91.06 92 GLY A O 1
ATOM 729 N N . ILE A 1 93 ? -0.464 -2.830 21.893 1.00 95.06 93 ILE A N 1
ATOM 730 C CA . ILE A 1 93 ? -1.817 -2.943 21.341 1.00 95.06 93 ILE A CA 1
ATOM 731 C C . ILE A 1 93 ? -2.072 -4.383 20.900 1.00 95.06 93 ILE A C 1
ATOM 733 O O . ILE A 1 93 ? -1.231 -5.020 20.263 1.00 95.06 93 ILE A O 1
ATOM 737 N N . ARG A 1 94 ? -3.270 -4.895 21.190 1.00 95.12 94 ARG A N 1
ATOM 738 C CA . ARG A 1 94 ? -3.718 -6.195 20.685 1.00 95.12 94 ARG A CA 1
ATOM 739 C C . ARG A 1 94 ? -4.260 -6.062 19.262 1.00 95.12 94 ARG A C 1
ATOM 741 O O . ARG A 1 94 ? -5.233 -5.345 19.048 1.00 95.12 94 ARG A O 1
ATOM 748 N N . LEU A 1 95 ? -3.682 -6.810 18.325 1.00 95.69 95 LEU A N 1
ATOM 749 C CA . LEU A 1 95 ? -4.153 -6.895 16.943 1.00 95.69 95 LEU A CA 1
ATOM 750 C C . LEU A 1 95 ? -4.986 -8.171 16.736 1.00 95.69 95 LEU A C 1
ATOM 752 O O . LEU A 1 95 ? -4.491 -9.271 16.980 1.00 95.69 95 LEU A O 1
ATOM 756 N N . ASP A 1 96 ? -6.227 -8.039 16.274 1.00 96.69 96 ASP A N 1
ATOM 757 C CA . ASP A 1 96 ? -7.121 -9.163 15.972 1.00 96.69 96 ASP A CA 1
ATOM 758 C C . ASP A 1 96 ? -7.506 -9.171 14.474 1.00 96.69 96 ASP A C 1
ATOM 760 O O . ASP A 1 96 ? -7.640 -8.126 13.834 1.00 96.69 96 ASP A O 1
ATOM 764 N N . LEU A 1 97 ? -7.721 -10.365 13.911 1.00 97.00 97 LEU A N 1
ATOM 765 C CA . LEU A 1 97 ? -8.200 -10.565 12.539 1.00 97.00 97 LEU A CA 1
ATOM 766 C C . LEU A 1 97 ? -9.508 -11.356 12.549 1.00 97.00 97 LEU A C 1
ATOM 768 O O . LEU A 1 97 ? -9.570 -12.445 13.121 1.00 97.00 97 LEU A O 1
ATOM 772 N N . LYS A 1 98 ? -10.531 -10.840 11.868 1.00 97.50 98 LYS A N 1
ATOM 773 C CA . LYS A 1 98 ? -11.811 -11.520 11.646 1.00 97.50 98 LYS A CA 1
ATOM 774 C C . LYS A 1 98 ? -12.067 -11.662 10.150 1.00 97.50 98 LYS A C 1
ATOM 776 O O . LYS A 1 98 ? -12.081 -10.671 9.427 1.00 97.50 98 LYS A O 1
ATOM 781 N N . LEU A 1 99 ? -12.268 -12.894 9.695 1.00 96.44 99 LEU A N 1
ATOM 782 C CA . LEU A 1 99 ? -12.573 -13.202 8.300 1.00 96.44 99 LEU A CA 1
ATOM 783 C C . LEU A 1 99 ? -13.992 -13.761 8.213 1.00 96.44 99 LEU A C 1
ATOM 785 O O . LEU A 1 99 ? -14.273 -14.834 8.741 1.00 96.44 99 LEU A O 1
ATOM 789 N N . GLU A 1 100 ? -14.860 -13.034 7.526 1.00 96.25 100 GLU A N 1
ATOM 790 C CA . GLU A 1 100 ? -16.232 -13.408 7.191 1.00 96.25 100 GLU A CA 1
ATOM 791 C C . GLU A 1 100 ? -16.306 -13.600 5.673 1.00 96.25 100 GLU A C 1
ATOM 793 O O . GLU A 1 100 ? -16.936 -12.843 4.936 1.00 96.25 100 GLU A O 1
ATOM 798 N N . ILE A 1 101 ? -15.556 -14.597 5.199 1.00 93.38 101 ILE A N 1
ATOM 799 C CA . ILE A 1 101 ? -15.362 -14.882 3.778 1.00 93.38 101 ILE A CA 1
ATOM 800 C C . ILE A 1 101 ? -15.859 -16.304 3.503 1.00 93.38 101 ILE A C 1
ATOM 802 O O . ILE A 1 101 ? -15.258 -17.260 4.004 1.00 93.38 101 ILE A O 1
ATOM 806 N N . PRO A 1 102 ? -16.939 -16.482 2.719 1.00 89.19 102 PRO A N 1
ATOM 807 C CA . PRO A 1 102 ? -17.331 -17.802 2.241 1.00 89.19 102 PRO A CA 1
ATOM 808 C C . PRO A 1 102 ? -16.176 -18.439 1.463 1.00 89.19 102 PRO A C 1
ATOM 810 O O . PRO A 1 102 ? -15.545 -17.780 0.641 1.00 89.19 102 PRO A O 1
ATOM 813 N N . THR A 1 103 ? -15.884 -19.720 1.695 1.00 83.12 103 THR A N 1
ATOM 814 C CA . THR A 1 103 ? -14.719 -20.403 1.094 1.00 83.12 103 THR A CA 1
ATOM 815 C C . THR A 1 103 ? -14.701 -20.360 -0.434 1.00 83.12 103 THR A C 1
ATOM 817 O O . THR A 1 103 ? -13.632 -20.376 -1.036 1.00 83.12 103 THR A O 1
ATOM 820 N N . ASN A 1 104 ? -15.870 -20.276 -1.067 1.00 87.12 104 ASN A N 1
ATOM 821 C CA . ASN A 1 104 ? -16.038 -20.154 -2.514 1.00 87.12 104 ASN A CA 1
ATOM 822 C C . ASN A 1 104 ? -15.866 -18.723 -3.057 1.00 87.12 104 ASN A C 1
ATOM 824 O O . ASN A 1 104 ? -15.887 -18.551 -4.270 1.00 87.12 104 ASN A O 1
ATOM 828 N N . LEU A 1 105 ? -15.723 -17.716 -2.191 1.00 90.62 105 LEU A N 1
ATOM 829 C CA . LEU A 1 105 ? -15.612 -16.298 -2.551 1.00 90.62 105 LEU A CA 1
ATOM 830 C C . LEU A 1 105 ? -14.303 -15.660 -2.049 1.00 90.62 105 LEU A C 1
ATOM 832 O O . LEU A 1 105 ? -14.217 -14.442 -1.932 1.00 90.62 105 LEU A O 1
ATOM 836 N N . ASP A 1 106 ? -13.285 -16.464 -1.722 1.00 92.12 106 ASP A N 1
ATOM 837 C CA . ASP A 1 106 ? -11.997 -15.941 -1.240 1.00 92.12 106 ASP A CA 1
ATOM 838 C C . ASP A 1 106 ? -11.202 -15.198 -2.320 1.00 92.12 106 ASP A C 1
ATOM 840 O O . ASP A 1 106 ? -10.400 -14.323 -1.996 1.00 92.12 106 ASP A O 1
ATOM 844 N N . GLN A 1 107 ? -11.423 -15.534 -3.592 1.00 92.44 107 GLN A N 1
ATOM 845 C CA . GLN A 1 107 ? -10.822 -14.816 -4.707 1.00 92.44 107 GLN A CA 1
ATOM 846 C C . GLN A 1 107 ? -11.577 -13.519 -4.988 1.00 92.44 107 GLN A C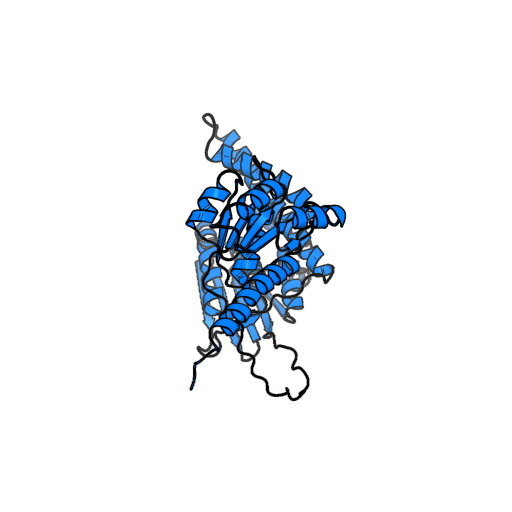 1
ATOM 848 O O . GLN A 1 107 ? -12.807 -13.501 -5.058 1.00 92.44 107 GLN A O 1
ATOM 853 N N . PHE A 1 108 ? -10.825 -12.439 -5.164 1.00 93.94 108 PHE A N 1
ATOM 854 C CA . PHE A 1 108 ? -11.346 -11.108 -5.435 1.00 93.94 108 PHE A CA 1
ATOM 855 C C . PHE A 1 108 ? -10.515 -10.418 -6.515 1.00 93.94 108 PHE A C 1
ATOM 857 O O . PHE A 1 108 ? -9.288 -10.524 -6.515 1.00 93.94 108 PHE A O 1
ATOM 864 N N . ARG A 1 109 ? -11.181 -9.707 -7.431 1.00 93.44 109 ARG A N 1
ATOM 865 C CA . ARG A 1 109 ? -10.536 -8.939 -8.507 1.00 93.44 109 ARG A CA 1
ATOM 866 C C . ARG A 1 109 ? -10.480 -7.460 -8.133 1.00 93.44 109 ARG A C 1
ATOM 868 O O . ARG A 1 109 ? -11.519 -6.809 -8.063 1.00 93.44 109 ARG A O 1
ATOM 875 N N . ALA A 1 110 ? -9.272 -6.944 -7.919 1.00 93.25 110 ALA A N 1
ATOM 876 C CA . ALA A 1 110 ? -8.976 -5.527 -7.682 1.00 93.25 110 ALA A CA 1
ATOM 877 C C . ALA A 1 110 ? -7.473 -5.258 -7.891 1.00 93.25 110 ALA A C 1
ATOM 879 O O . ALA A 1 110 ? -6.712 -6.184 -8.178 1.00 93.25 110 ALA A O 1
ATOM 880 N N . ASP A 1 111 ? -7.015 -4.016 -7.725 1.00 90.62 111 ASP A N 1
ATOM 881 C CA . ASP A 1 111 ? -5.580 -3.734 -7.663 1.00 90.62 111 ASP A CA 1
ATOM 882 C C . ASP A 1 111 ? -5.045 -4.060 -6.264 1.00 90.62 111 ASP A C 1
ATOM 884 O O . ASP A 1 111 ? -5.196 -3.301 -5.302 1.00 90.62 111 ASP A O 1
ATOM 888 N N . ARG A 1 112 ? -4.396 -5.220 -6.141 1.00 89.06 112 ARG A N 1
ATOM 889 C CA . ARG A 1 112 ? -3.872 -5.718 -4.864 1.00 89.06 112 ARG A CA 1
ATOM 890 C C . ARG A 1 112 ? -2.906 -4.741 -4.188 1.00 89.06 112 ARG A C 1
ATOM 892 O O . ARG A 1 112 ? -2.902 -4.661 -2.959 1.00 89.06 112 ARG A O 1
ATOM 899 N N . ALA A 1 113 ? -2.070 -4.037 -4.951 1.00 80.31 113 ALA A N 1
ATOM 900 C CA . ALA A 1 113 ? -1.079 -3.124 -4.386 1.00 80.31 113 ALA A CA 1
ATOM 901 C C . ALA A 1 113 ? -1.762 -1.903 -3.760 1.00 80.31 113 ALA A C 1
ATOM 903 O O . ALA A 1 113 ? -1.435 -1.509 -2.641 1.00 80.31 113 ALA A O 1
ATOM 904 N N . ARG A 1 114 ? -2.785 -1.368 -4.430 1.00 86.50 114 ARG A N 1
ATOM 905 C CA . ARG A 1 114 ? -3.571 -0.244 -3.909 1.00 86.50 114 ARG A CA 1
ATOM 906 C C . ARG A 1 114 ? -4.465 -0.649 -2.735 1.00 86.50 114 ARG A C 1
ATOM 908 O O . ARG A 1 114 ? -4.559 0.095 -1.763 1.00 86.50 114 ARG A O 1
ATOM 915 N N . VAL A 1 115 ? -5.039 -1.856 -2.747 1.00 91.56 115 VAL A N 1
ATOM 916 C CA . VAL A 1 115 ? -5.769 -2.389 -1.578 1.00 91.56 115 VAL A CA 1
ATOM 917 C C . VAL A 1 115 ? -4.835 -2.570 -0.375 1.00 91.56 115 VAL A C 1
ATOM 919 O O . VAL A 1 115 ? -5.205 -2.212 0.742 1.00 91.56 115 VAL A O 1
ATOM 922 N N . ASN A 1 116 ? -3.605 -3.061 -0.578 1.00 87.69 116 ASN A N 1
ATOM 923 C CA . ASN A 1 116 ? -2.587 -3.099 0.480 1.00 87.69 116 ASN A CA 1
ATOM 924 C C . ASN A 1 116 ? -2.348 -1.705 1.078 1.00 87.69 116 ASN A C 1
ATOM 926 O O . ASN A 1 116 ? -2.339 -1.558 2.297 1.00 87.69 116 ASN A O 1
ATOM 930 N N . GLN A 1 117 ? -2.174 -0.695 0.224 1.00 83.50 117 GLN A N 1
ATOM 931 C CA . GLN A 1 117 ? -1.915 0.686 0.631 1.00 83.50 117 GLN A CA 1
ATOM 932 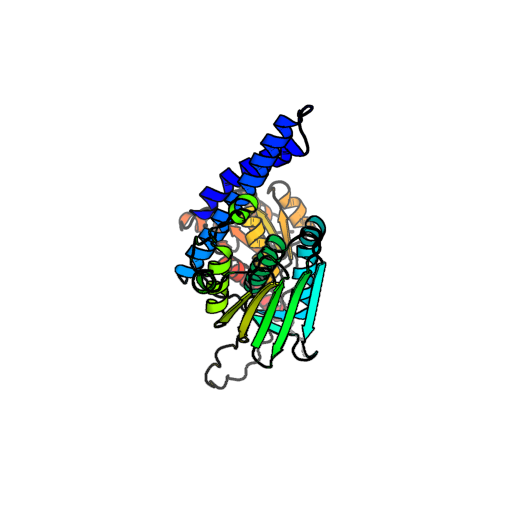C C . GLN A 1 117 ? -3.059 1.261 1.480 1.00 83.50 117 GLN A C 1
ATOM 934 O O . GLN A 1 117 ? -2.811 1.800 2.559 1.00 83.50 117 GLN A O 1
ATOM 939 N N . ILE A 1 118 ? -4.310 1.054 1.050 1.00 91.69 118 ILE A N 1
ATOM 940 C CA . ILE A 1 118 ? -5.514 1.410 1.818 1.00 91.69 118 ILE A CA 1
ATOM 941 C C . ILE A 1 118 ? -5.460 0.783 3.220 1.00 91.69 118 ILE A C 1
ATOM 943 O O . ILE A 1 118 ? -5.582 1.480 4.228 1.00 91.69 118 ILE A O 1
ATOM 947 N N . LEU A 1 119 ? -5.240 -0.533 3.300 1.00 92.50 119 LEU A N 1
ATOM 948 C CA . LEU A 1 119 ? -5.271 -1.258 4.571 1.00 92.50 119 LEU A CA 1
ATOM 949 C C . LEU A 1 119 ? -4.114 -0.877 5.498 1.00 92.50 119 LEU A C 1
ATOM 951 O O . LEU A 1 119 ? -4.332 -0.744 6.702 1.00 92.50 119 LEU A O 1
ATOM 955 N N . PHE A 1 120 ? -2.906 -0.672 4.970 1.00 87.25 120 PHE A N 1
ATOM 956 C CA . PHE A 1 120 ? -1.765 -0.240 5.775 1.00 87.25 120 PHE A CA 1
ATOM 957 C C . PHE A 1 120 ? -1.954 1.159 6.347 1.00 87.25 120 PHE A C 1
ATOM 959 O O . PHE A 1 120 ? -1.626 1.372 7.514 1.00 87.25 120 PHE A O 1
ATOM 966 N N . ASN A 1 121 ? -2.525 2.087 5.579 1.00 85.44 121 ASN A N 1
ATOM 967 C CA . ASN A 1 121 ? -2.803 3.420 6.090 1.00 85.44 121 ASN A CA 1
ATOM 968 C C . ASN A 1 121 ? -3.863 3.390 7.205 1.00 85.44 121 ASN A C 1
ATOM 970 O O . ASN A 1 121 ? -3.647 3.947 8.283 1.00 85.44 121 ASN A O 1
ATOM 974 N N . LEU A 1 122 ? -4.982 2.687 6.997 1.00 93.00 122 LEU A N 1
ATOM 975 C CA . LEU A 1 122 ? -6.034 2.579 8.016 1.00 93.00 122 LEU A CA 1
ATOM 976 C C . LEU A 1 122 ? -5.537 1.877 9.286 1.00 93.00 122 LEU A C 1
ATOM 978 O O . LEU A 1 122 ? -5.742 2.376 10.392 1.00 93.00 122 LEU A O 1
ATOM 982 N N . LEU A 1 123 ? -4.832 0.753 9.139 1.00 92.06 123 LEU A N 1
ATOM 983 C CA . LEU A 1 123 ? -4.300 -0.003 10.271 1.00 92.06 123 LEU A CA 1
ATOM 984 C C . LEU A 1 123 ? -3.175 0.753 10.991 1.00 92.06 123 LEU A C 1
ATOM 986 O O . LEU A 1 123 ? -3.090 0.716 12.217 1.00 92.06 123 LEU A O 1
ATOM 990 N N . GLY A 1 124 ? -2.336 1.470 10.243 1.00 87.56 124 GLY A N 1
ATOM 991 C CA . GLY A 1 124 ? -1.302 2.345 10.785 1.00 87.56 124 GLY A CA 1
ATOM 992 C C . GLY A 1 124 ? -1.894 3.460 11.642 1.00 87.56 124 GLY A C 1
ATOM 993 O O . GLY A 1 124 ? -1.416 3.683 12.754 1.00 87.56 124 GLY A O 1
ATOM 994 N N . ASN A 1 125 ? -2.972 4.099 11.176 1.00 89.12 125 ASN A N 1
ATOM 995 C CA . ASN A 1 125 ? -3.701 5.104 11.949 1.00 89.12 125 ASN A CA 1
ATOM 996 C C . ASN A 1 125 ? -4.333 4.495 13.208 1.00 89.12 125 ASN A C 1
ATOM 998 O O . ASN A 1 125 ? -4.135 5.021 14.301 1.00 89.12 125 ASN A O 1
ATOM 1002 N N . ALA A 1 126 ? -4.997 3.345 13.091 1.00 92.19 126 ALA A N 1
ATOM 1003 C CA . ALA A 1 126 ? -5.580 2.650 14.236 1.00 92.19 126 ALA A CA 1
ATOM 1004 C C . ALA A 1 126 ? -4.531 2.315 15.317 1.00 92.19 126 ALA A C 1
ATOM 1006 O O . ALA A 1 126 ? -4.726 2.619 16.492 1.00 92.19 126 ALA A O 1
ATOM 1007 N N . ILE A 1 127 ? -3.375 1.758 14.932 1.00 90.38 127 ILE A N 1
ATOM 1008 C CA . ILE A 1 127 ? -2.272 1.430 15.859 1.00 90.38 127 ILE A CA 1
ATOM 1009 C C . ILE A 1 127 ? -1.647 2.689 16.473 1.00 90.38 127 ILE A C 1
ATOM 1011 O O . ILE A 1 127 ? -1.172 2.668 17.606 1.00 90.38 127 ILE A O 1
ATOM 1015 N N . LYS A 1 128 ? -1.605 3.787 15.723 1.00 86.00 128 LYS A N 1
ATOM 1016 C CA . LYS A 1 128 ? -1.017 5.052 16.165 1.00 86.00 128 LYS A CA 1
ATOM 1017 C C . LYS A 1 128 ? -1.878 5.770 17.206 1.00 86.00 128 LYS A C 1
ATOM 1019 O O . LYS A 1 128 ? -1.328 6.349 18.135 1.00 86.00 128 LYS A O 1
ATOM 1024 N N . PHE A 1 129 ? -3.200 5.751 17.046 1.00 88.00 129 PHE A N 1
ATOM 1025 C CA . PHE A 1 129 ? -4.134 6.507 17.892 1.00 88.00 129 PHE A CA 1
ATOM 1026 C C . PHE A 1 129 ? -4.816 5.663 18.981 1.00 88.00 129 PHE A C 1
ATOM 1028 O O . PHE A 1 129 ? -5.595 6.190 19.779 1.00 88.00 129 PHE A O 1
ATOM 1035 N N . THR A 1 130 ? -4.499 4.367 19.048 1.00 91.75 130 THR A N 1
ATOM 1036 C CA . THR A 1 130 ? -4.916 3.488 20.146 1.00 91.75 130 THR A CA 1
ATOM 1037 C C . THR A 1 130 ? -3.925 3.557 21.300 1.00 91.75 130 THR A C 1
ATOM 1039 O O . THR A 1 130 ? -2.720 3.412 21.110 1.00 91.75 130 THR A O 1
ATOM 1042 N N . LEU A 1 131 ? -4.432 3.752 22.518 1.00 90.75 131 LEU A N 1
ATOM 1043 C CA . LEU A 1 131 ? -3.610 3.772 23.728 1.00 90.75 131 LEU A CA 1
ATOM 1044 C C . LEU A 1 131 ? -3.088 2.366 24.071 1.00 90.75 131 LEU A C 1
ATOM 1046 O O . LEU A 1 131 ? -3.714 1.352 23.751 1.00 90.75 131 LEU A O 1
ATOM 1050 N N . THR A 1 132 ? -1.955 2.295 24.772 1.00 90.88 132 THR A N 1
ATOM 1051 C CA . THR A 1 132 ? -1.386 1.033 25.271 1.00 90.88 132 THR A CA 1
ATOM 1052 C C . THR A 1 132 ? -2.416 0.234 26.077 1.00 90.88 132 THR A C 1
ATOM 1054 O O . THR A 1 132 ? -3.083 0.766 26.961 1.00 90.88 132 THR A O 1
ATOM 1057 N N . GLY A 1 133 ? -2.539 -1.062 25.780 1.00 90.75 133 GLY A N 1
ATOM 1058 C CA . GLY A 1 133 ? -3.566 -1.950 26.332 1.00 90.75 133 GLY A CA 1
ATOM 1059 C C . GLY A 1 133 ? -4.869 -1.993 25.524 1.00 90.75 133 GLY A C 1
ATOM 1060 O O . GLY A 1 133 ? -5.736 -2.815 25.824 1.00 90.75 133 GLY A O 1
ATOM 1061 N N . GLY A 1 134 ? -5.007 -1.150 24.496 1.00 94.12 134 GLY A N 1
ATOM 1062 C CA . GLY A 1 134 ? -6.145 -1.148 23.584 1.00 94.12 134 GLY A CA 1
ATOM 1063 C C . GLY A 1 134 ? -6.123 -2.280 22.553 1.00 94.12 134 GLY A C 1
ATOM 1064 O O . GLY A 1 134 ? -5.251 -3.159 22.546 1.00 94.12 134 GLY A O 1
ATOM 1065 N N . ARG A 1 135 ? -7.119 -2.267 21.666 1.00 96.62 135 ARG A N 1
ATOM 1066 C CA . ARG A 1 135 ? -7.333 -3.288 20.638 1.00 96.62 135 ARG A CA 1
ATOM 1067 C C . ARG A 1 135 ? -7.587 -2.653 19.280 1.00 96.62 135 ARG A C 1
ATOM 1069 O O . ARG A 1 135 ? -8.348 -1.699 19.180 1.00 96.62 135 ARG A O 1
ATOM 1076 N N . VAL A 1 136 ? -7.021 -3.267 18.248 1.00 97.62 136 VAL A N 1
ATOM 1077 C CA . VAL A 1 136 ? -7.323 -2.983 16.846 1.00 97.62 136 VAL A CA 1
ATOM 1078 C C . VAL A 1 136 ? -7.752 -4.279 16.158 1.00 97.62 136 VAL A C 1
ATOM 1080 O O . VAL A 1 136 ? -7.082 -5.303 16.285 1.00 97.62 136 VAL A O 1
ATOM 1083 N N . THR A 1 137 ? -8.876 -4.258 15.447 1.00 98.12 137 THR A N 1
ATOM 1084 C CA . THR A 1 137 ? -9.428 -5.412 14.726 1.00 98.12 137 THR A CA 1
ATOM 1085 C C . THR A 1 137 ? -9.561 -5.090 13.244 1.00 98.12 137 THR A C 1
ATOM 1087 O O . THR A 1 137 ? -10.259 -4.148 12.883 1.00 98.12 137 THR A O 1
ATOM 1090 N N . LEU A 1 138 ? -8.958 -5.912 12.383 1.00 97.94 138 LEU A N 1
ATOM 1091 C CA . LEU A 1 138 ? -9.280 -5.933 10.955 1.00 97.94 138 LEU A CA 1
ATOM 1092 C C . LEU A 1 138 ? -10.380 -6.969 10.718 1.00 97.94 138 LEU A C 1
ATOM 1094 O O . LEU A 1 138 ? -10.179 -8.159 10.974 1.00 97.94 138 LEU A O 1
ATOM 1098 N N . ARG A 1 139 ? -11.534 -6.535 10.218 1.00 98.19 139 ARG A N 1
ATOM 1099 C CA . ARG A 1 139 ? -12.616 -7.406 9.757 1.00 98.19 139 ARG A CA 1
ATOM 1100 C C . ARG A 1 139 ? -12.700 -7.349 8.237 1.00 98.19 139 ARG A C 1
ATOM 1102 O O . ARG A 1 139 ? -12.709 -6.267 7.661 1.00 98.19 139 ARG A O 1
ATOM 1109 N N . VAL A 1 140 ? -12.760 -8.514 7.599 1.00 97.62 140 VAL A N 1
ATOM 1110 C CA . VAL A 1 140 ? -12.947 -8.642 6.148 1.00 97.62 140 VAL A CA 1
ATOM 1111 C C . VAL A 1 140 ? -14.215 -9.433 5.899 1.00 97.62 140 VAL A C 1
ATOM 1113 O O . VAL A 1 140 ? -14.278 -10.606 6.262 1.00 97.62 140 VAL A O 1
ATOM 1116 N N . ILE A 1 141 ? -15.210 -8.788 5.301 1.00 97.44 141 ILE A N 1
ATOM 1117 C CA . ILE A 1 141 ? -16.514 -9.372 4.995 1.00 97.44 141 ILE A CA 1
ATOM 1118 C C . ILE A 1 141 ? -16.633 -9.451 3.482 1.00 97.44 141 ILE A C 1
ATOM 1120 O O . ILE A 1 141 ? -16.495 -8.447 2.782 1.00 97.44 141 ILE A O 1
ATOM 1124 N N . ARG A 1 142 ? -16.869 -10.655 2.968 1.00 95.12 142 ARG A N 1
ATOM 1125 C CA . ARG A 1 142 ? -17.092 -10.866 1.542 1.00 95.12 142 ARG A CA 1
ATOM 1126 C C . ARG A 1 142 ? -18.582 -10.979 1.260 1.00 95.12 142 ARG A C 1
ATOM 1128 O O . ARG A 1 142 ? -19.234 -11.923 1.700 1.00 95.12 142 ARG A O 1
ATOM 1135 N N . GLU A 1 143 ? -19.080 -10.057 0.449 1.00 91.50 143 GLU A N 1
ATOM 1136 C CA . GLU A 1 143 ? -20.431 -10.070 -0.104 1.00 91.50 143 GLU A CA 1
ATOM 1137 C C . GLU A 1 143 ? -20.329 -10.335 -1.613 1.00 91.50 143 GLU A C 1
ATOM 1139 O O . GLU A 1 143 ? -19.332 -9.975 -2.223 1.00 91.50 143 GLU A O 1
ATOM 1144 N N . ALA A 1 144 ? -21.301 -11.011 -2.231 1.00 83.75 144 ALA A N 1
ATOM 1145 C CA . ALA A 1 144 ? -21.170 -11.613 -3.572 1.00 83.75 144 ALA A CA 1
ATOM 1146 C C . ALA A 1 144 ? -20.295 -10.833 -4.584 1.00 83.75 144 ALA A C 1
ATOM 1148 O O . ALA A 1 144 ? -19.320 -11.392 -5.084 1.00 83.75 144 ALA A O 1
ATOM 1149 N N . GLU A 1 145 ? -20.589 -9.546 -4.799 1.00 89.56 145 GLU A N 1
ATOM 1150 C CA . GLU A 1 145 ? -19.889 -8.668 -5.751 1.00 89.56 145 GLU A CA 1
ATOM 1151 C C . GLU A 1 145 ? -19.062 -7.554 -5.094 1.00 89.56 145 GLU A C 1
ATOM 1153 O O . GLU A 1 145 ? -18.596 -6.647 -5.774 1.00 89.56 145 GLU A O 1
ATOM 1158 N N . GLN A 1 146 ? -18.850 -7.584 -3.778 1.00 94.81 146 GLN A N 1
ATOM 1159 C CA . GLN A 1 146 ? -18.074 -6.553 -3.084 1.00 94.81 146 GLN A CA 1
ATOM 1160 C C . GLN A 1 146 ? -17.325 -7.098 -1.870 1.00 94.81 146 GLN A C 1
ATOM 1162 O O . GLN A 1 146 ? -17.570 -8.196 -1.380 1.00 94.81 146 GLN A O 1
ATOM 1167 N N . VAL A 1 147 ? -16.344 -6.360 -1.385 1.00 97.00 147 VAL A N 1
ATOM 1168 C CA . VAL A 1 147 ? -15.661 -6.682 -0.135 1.00 97.00 147 VAL A CA 1
ATOM 1169 C C . VAL A 1 147 ? -15.723 -5.479 0.783 1.00 97.00 147 VAL A C 1
ATOM 1171 O O . VAL A 1 147 ? -15.518 -4.346 0.350 1.00 97.00 147 VAL A O 1
ATOM 1174 N N . VAL A 1 148 ? -16.009 -5.743 2.051 1.00 97.88 148 VAL A N 1
ATOM 1175 C CA . VAL A 1 148 ? -16.012 -4.743 3.108 1.00 97.88 148 VAL A CA 1
ATOM 1176 C C . VAL A 1 148 ? -14.820 -5.005 4.016 1.00 97.88 148 VAL A C 1
ATOM 1178 O O . VAL A 1 148 ? -14.701 -6.069 4.627 1.00 97.88 148 VAL A O 1
ATOM 1181 N N . PHE A 1 149 ? -13.935 -4.023 4.107 1.00 98.00 149 PHE A N 1
ATOM 1182 C CA . PHE A 1 149 ? -12.852 -3.980 5.075 1.00 98.00 149 PHE A CA 1
ATOM 1183 C C . PHE A 1 149 ? -13.238 -3.011 6.187 1.00 98.00 149 PHE A C 1
ATOM 1185 O O . PHE A 1 149 ? -13.451 -1.833 5.921 1.00 98.00 149 PHE A O 1
ATOM 1192 N N . ALA A 1 150 ? -13.305 -3.484 7.427 1.00 97.81 150 ALA A N 1
ATOM 1193 C CA . ALA A 1 150 ? -13.522 -2.633 8.591 1.00 97.81 150 ALA A CA 1
ATOM 1194 C C . ALA A 1 150 ? -12.304 -2.690 9.518 1.00 97.81 150 ALA A C 1
ATOM 1196 O O . ALA A 1 150 ? -11.884 -3.772 9.935 1.00 97.81 150 ALA A O 1
ATOM 1197 N N . VAL A 1 151 ? -11.733 -1.528 9.831 1.00 97.75 151 VAL A N 1
ATOM 1198 C CA . VAL A 1 151 ? -10.658 -1.369 10.815 1.00 97.75 151 VAL A CA 1
ATOM 1199 C C . VAL A 1 151 ? -11.255 -0.703 12.047 1.00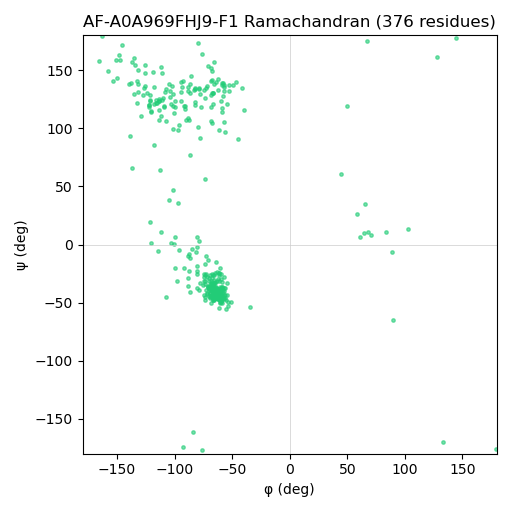 97.75 151 VAL A C 1
ATOM 1201 O O . VAL A 1 151 ? -11.582 0.480 12.017 1.00 97.75 151 VAL A O 1
ATOM 1204 N N . GLU A 1 152 ? -11.422 -1.493 13.104 1.00 97.56 152 GLU A N 1
ATOM 1205 C CA . GLU A 1 152 ? -11.996 -1.080 14.387 1.00 97.56 152 GLU A CA 1
ATOM 1206 C C . GLU A 1 152 ? -10.870 -0.863 15.400 1.00 97.56 152 GLU A C 1
ATOM 1208 O O . GLU A 1 152 ? -10.049 -1.759 15.600 1.00 97.56 152 GLU A O 1
ATOM 1213 N N . ASP A 1 153 ? -10.849 0.278 16.074 1.00 96.75 153 ASP A N 1
ATOM 1214 C CA . ASP A 1 153 ? -9.900 0.607 17.132 1.00 96.75 153 ASP A CA 1
ATOM 1215 C C . ASP A 1 153 ? -10.609 1.031 18.421 1.00 96.75 153 ASP A C 1
ATOM 1217 O O . ASP A 1 153 ? -11.746 1.495 18.393 1.00 96.75 153 ASP A O 1
ATOM 1221 N N . THR A 1 154 ? -9.936 0.857 19.559 1.00 95.75 154 THR A N 1
ATOM 1222 C CA . THR A 1 154 ? -10.383 1.355 20.872 1.00 95.75 154 THR A CA 1
ATOM 1223 C C . THR A 1 154 ? -9.568 2.578 21.297 1.00 95.75 154 THR A C 1
ATOM 1225 O O . THR A 1 154 ? -9.101 2.656 22.438 1.00 95.75 154 THR A O 1
ATOM 1228 N N . GLY A 1 155 ? -9.239 3.446 20.340 1.00 91.25 155 GLY A N 1
ATOM 1229 C CA . GLY A 1 155 ? -8.404 4.615 20.557 1.00 91.25 155 GLY A CA 1
ATOM 1230 C C . GLY A 1 155 ? -9.163 5.821 21.088 1.00 91.25 155 GLY A C 1
ATOM 1231 O O . GLY A 1 155 ? -10.264 5.722 21.617 1.00 91.25 155 GLY A O 1
ATOM 1232 N N . ILE A 1 156 ? -8.544 6.989 20.934 1.00 88.94 156 ILE A N 1
ATOM 1233 C CA . ILE A 1 156 ? -9.058 8.271 21.446 1.00 88.94 156 ILE A CA 1
ATOM 1234 C C . ILE A 1 156 ? -10.390 8.714 20.818 1.00 88.94 156 ILE A C 1
ATOM 1236 O O . ILE A 1 156 ? -11.040 9.621 21.331 1.00 88.94 156 ILE A O 1
ATOM 1240 N N . GLY A 1 157 ? -10.791 8.097 19.704 1.00 89.25 157 GLY A N 1
ATOM 1241 C CA . GLY A 1 157 ? -11.963 8.506 18.938 1.00 89.25 157 GLY A CA 1
ATOM 1242 C C . GLY A 1 157 ? -11.816 9.880 18.274 1.00 89.25 157 GLY A C 1
ATOM 1243 O O . GLY A 1 157 ? -10.818 10.586 18.426 1.00 89.25 157 GLY A O 1
ATOM 1244 N N . ILE A 1 158 ? -12.822 10.256 17.488 1.00 88.69 158 ILE A N 1
ATOM 1245 C CA . ILE A 1 158 ? -12.818 11.453 16.646 1.00 88.69 158 ILE A CA 1
ATOM 1246 C C . ILE A 1 158 ? -14.141 12.203 16.840 1.00 88.69 158 ILE A C 1
ATOM 1248 O O . ILE A 1 158 ? -15.208 11.650 16.552 1.00 88.69 158 ILE A O 1
ATOM 1252 N N . PRO A 1 159 ? -14.109 13.479 17.266 1.00 88.12 159 PRO A N 1
ATOM 1253 C CA . PRO A 1 159 ? -15.311 14.294 17.395 1.00 88.12 159 PRO A CA 1
ATOM 1254 C C . PRO A 1 159 ? -16.069 14.420 16.071 1.00 88.12 159 PRO A C 1
ATOM 1256 O O . PRO A 1 159 ? -15.471 14.669 15.024 1.00 88.12 159 PRO A O 1
ATOM 1259 N N . GLN A 1 160 ? -17.401 14.350 16.125 1.00 86.75 160 GLN A N 1
ATOM 1260 C CA . GLN A 1 160 ? -18.265 14.420 14.938 1.00 86.75 160 GLN A CA 1
ATOM 1261 C C . GLN A 1 160 ? -18.023 15.677 14.082 1.00 86.75 160 GLN A C 1
ATOM 1263 O O . GLN A 1 160 ? -18.091 15.618 12.857 1.00 86.75 160 GLN A O 1
ATOM 1268 N N . SER A 1 161 ? -17.674 16.805 14.710 1.00 83.69 161 SER A N 1
ATOM 1269 C CA . SER A 1 161 ? -17.344 18.057 14.016 1.00 83.69 161 SER A CA 1
ATOM 1270 C C . SER A 1 161 ? -16.106 17.964 13.117 1.00 83.69 161 SER A C 1
ATOM 1272 O O . SER A 1 161 ? -15.980 18.751 12.183 1.00 83.69 161 SER A O 1
ATOM 1274 N N . GLN A 1 162 ? -15.199 17.021 13.383 1.00 80.94 162 GLN A N 1
ATOM 1275 C CA . GLN A 1 162 ? -13.953 16.845 12.637 1.00 80.94 162 GLN A CA 1
ATOM 1276 C C . GLN A 1 162 ? -14.043 15.718 11.594 1.00 80.94 162 GLN A C 1
ATOM 1278 O O . GLN A 1 162 ? -13.283 15.735 10.623 1.00 80.94 162 GLN A O 1
ATOM 1283 N N . GLN A 1 163 ? -15.003 14.794 11.737 1.00 83.38 163 GLN A N 1
ATOM 1284 C CA . GLN A 1 163 ? -15.156 13.618 10.868 1.00 83.38 163 GLN A CA 1
ATOM 1285 C C . GLN A 1 163 ? -15.336 13.978 9.385 1.00 83.38 163 GLN A C 1
ATOM 1287 O O . GLN A 1 163 ? -14.702 13.370 8.527 1.00 83.38 163 GLN A O 1
ATOM 1292 N N . ALA A 1 164 ? -16.114 15.022 9.077 1.00 79.44 164 ALA A N 1
ATOM 1293 C CA . ALA A 1 164 ? -16.355 15.462 7.697 1.00 79.44 164 ALA A CA 1
ATOM 1294 C C . ALA A 1 164 ? -15.077 15.902 6.956 1.00 79.44 164 ALA A C 1
ATOM 1296 O O . ALA A 1 164 ? -15.022 15.849 5.732 1.00 79.44 164 ALA A O 1
ATOM 1297 N N . SER A 1 165 ? -14.050 16.319 7.700 1.00 81.00 165 SER A N 1
ATOM 1298 C CA . SER A 1 165 ? -12.803 16.850 7.148 1.00 81.00 165 SER A CA 1
ATOM 1299 C C . SER A 1 165 ? -11.623 15.879 7.183 1.00 81.00 165 SER A C 1
ATOM 1301 O O . SER A 1 165 ? -10.530 16.241 6.763 1.00 81.00 165 SER A O 1
ATOM 1303 N N . LEU A 1 166 ? -11.820 14.651 7.676 1.00 83.31 166 LEU A N 1
ATOM 1304 C CA . LEU A 1 166 ? -10.745 13.658 7.813 1.00 83.31 166 LEU A CA 1
ATOM 1305 C C . LEU A 1 166 ? -10.100 13.263 6.483 1.00 83.31 166 LEU A C 1
ATOM 1307 O O . LEU A 1 166 ? -8.949 12.838 6.460 1.00 83.31 166 LEU A O 1
ATOM 1311 N N . PHE A 1 167 ? -10.852 13.383 5.392 1.00 82.00 167 PHE A N 1
ATOM 1312 C CA . PHE A 1 167 ? -10.411 13.006 4.054 1.00 82.00 167 PHE A CA 1
ATOM 1313 C C . PHE A 1 167 ? -9.946 14.203 3.212 1.00 82.00 167 PHE A C 1
ATOM 1315 O O . PHE A 1 167 ? -9.699 14.045 2.021 1.00 82.00 167 PHE A O 1
ATOM 1322 N N . GLU A 1 168 ? -9.868 15.401 3.798 1.00 75.50 168 GLU A N 1
ATOM 1323 C CA . GLU A 1 168 ? -9.270 16.567 3.146 1.00 75.50 168 GLU A CA 1
ATOM 1324 C C . GLU A 1 168 ? -7.737 16.476 3.226 1.00 75.50 168 GLU A C 1
ATOM 1326 O O . GLU A 1 168 ? -7.176 16.199 4.288 1.00 75.50 168 GLU A O 1
ATOM 1331 N N . SER A 1 169 ? -7.047 16.738 2.115 1.00 72.62 169 SER A N 1
ATOM 1332 C CA . SER A 1 169 ? -5.581 16.742 2.071 1.00 72.62 169 SER A CA 1
ATOM 1333 C C . SER A 1 169 ? -4.994 17.767 3.047 1.00 72.62 169 SER A C 1
ATOM 1335 O O . SER A 1 169 ? -5.489 18.889 3.158 1.00 72.62 169 SER A O 1
ATOM 1337 N N . PHE A 1 170 ? -3.910 17.389 3.730 1.00 62.88 170 PHE A N 1
ATOM 1338 C CA . PHE A 1 170 ? -3.179 18.216 4.704 1.00 62.88 170 PHE A CA 1
ATOM 1339 C C . PHE A 1 170 ? -3.965 18.595 5.969 1.00 62.88 170 PHE A C 1
ATOM 1341 O O . PHE A 1 170 ? -3.486 19.406 6.766 1.00 62.88 170 PHE A O 1
ATOM 1348 N N . ARG A 1 171 ? -5.142 18.003 6.210 1.00 63.81 171 ARG A N 1
ATOM 1349 C CA . ARG A 1 171 ? -5.847 18.188 7.480 1.00 63.81 171 ARG A CA 1
ATOM 1350 C C . ARG A 1 171 ? -5.311 17.262 8.556 1.00 63.81 171 ARG A C 1
ATOM 1352 O O . ARG A 1 171 ? -5.161 16.056 8.379 1.00 63.81 171 ARG A O 1
ATOM 1359 N N . GLN A 1 172 ? -5.080 17.852 9.719 1.00 62.69 172 GLN A N 1
ATOM 1360 C CA . GLN A 1 172 ? -4.781 17.146 10.955 1.00 62.69 172 GLN A CA 1
ATOM 1361 C C . GLN A 1 172 ? -5.762 17.606 12.024 1.00 62.69 172 GLN A C 1
ATOM 1363 O O . GLN A 1 172 ? -6.211 18.750 12.006 1.00 62.69 172 GLN A O 1
ATOM 1368 N N . LEU A 1 173 ? -6.113 16.712 12.945 1.00 60.75 173 LEU A N 1
ATOM 1369 C CA . LEU A 1 173 ? -6.975 17.069 14.067 1.00 60.75 173 LEU A CA 1
ATOM 1370 C C . LEU A 1 173 ? -6.207 18.015 15.000 1.00 60.75 173 LEU A C 1
ATOM 1372 O O . LEU A 1 173 ? -5.083 17.710 15.405 1.00 60.75 173 LEU A O 1
ATOM 1376 N N . ASP A 1 174 ? -6.806 19.155 15.346 1.00 48.28 174 ASP A N 1
ATOM 1377 C CA . ASP A 1 174 ? -6.246 20.090 16.323 1.00 48.28 174 ASP A CA 1
ATOM 1378 C C . ASP A 1 174 ? -6.290 19.446 17.716 1.00 48.28 174 ASP A C 1
ATOM 1380 O O . ASP A 1 174 ? -7.356 19.304 18.318 1.00 48.28 174 ASP A O 1
ATOM 1384 N N . GLY A 1 175 ? -5.134 19.027 18.236 1.00 48.22 175 GLY A N 1
ATOM 1385 C CA . GLY A 1 175 ? -5.048 18.359 19.530 1.00 48.22 175 GLY A CA 1
ATOM 1386 C C . GLY A 1 175 ? -3.628 18.271 20.085 1.00 48.22 175 GLY A C 1
ATOM 1387 O O . GLY A 1 175 ? -2.628 18.332 19.373 1.00 48.22 175 GLY A O 1
ATOM 1388 N N . THR A 1 176 ? -3.519 18.113 21.401 1.00 44.94 176 THR A N 1
ATOM 1389 C CA . THR A 1 176 ? -2.248 17.872 22.103 1.00 44.94 176 THR A CA 1
ATOM 1390 C C . THR A 1 176 ? -1.556 16.592 21.611 1.00 44.94 176 THR A C 1
ATOM 1392 O O . THR A 1 176 ? -0.331 16.546 21.563 1.00 44.94 176 THR A O 1
ATOM 1395 N N . TYR A 1 177 ? -2.338 15.602 21.163 1.00 43.03 177 TYR A N 1
ATOM 1396 C CA . TYR A 1 177 ? -1.876 14.304 20.655 1.00 43.03 177 TYR A CA 1
ATOM 1397 C C . TYR A 1 177 ? -1.235 14.373 19.259 1.00 43.03 177 TYR A C 1
ATOM 1399 O O . TYR A 1 177 ? -0.366 13.569 18.931 1.00 43.03 177 TYR A O 1
ATOM 1407 N N . THR A 1 178 ? -1.589 15.357 18.431 1.00 45.44 178 THR A N 1
ATOM 1408 C CA . THR A 1 178 ? -1.025 15.517 17.079 1.00 45.44 178 THR A CA 1
ATOM 1409 C C . THR A 1 178 ? 0.440 15.952 17.114 1.00 45.44 178 THR A C 1
ATOM 1411 O O . THR A 1 178 ? 1.214 15.567 16.239 1.00 45.44 178 THR A O 1
ATOM 1414 N N . ARG A 1 179 ? 0.853 16.680 18.165 1.00 38.94 179 ARG A N 1
ATOM 1415 C CA . ARG A 1 179 ? 2.256 17.083 18.380 1.00 38.94 179 ARG A CA 1
ATOM 1416 C C . ARG A 1 179 ? 3.162 15.929 18.798 1.00 38.94 179 ARG A C 1
ATOM 1418 O O . ARG A 1 179 ? 4.356 15.998 18.540 1.00 38.94 179 ARG A O 1
ATOM 1425 N N . GLU A 1 180 ? 2.609 14.911 19.449 1.00 37.88 180 GLU A N 1
ATOM 1426 C CA . GLU A 1 180 ? 3.376 13.764 19.944 1.00 37.88 180 GLU A CA 1
ATOM 1427 C C . GLU A 1 180 ? 3.503 12.662 18.881 1.00 37.88 180 GLU A C 1
ATOM 1429 O O . GLU A 1 180 ? 4.509 11.961 18.845 1.00 37.88 180 GLU A O 1
ATOM 1434 N N . TYR A 1 181 ? 2.527 12.552 17.969 1.00 42.62 181 TYR A N 1
ATOM 1435 C CA . TYR A 1 181 ? 2.439 11.414 17.053 1.00 42.62 181 TYR A CA 1
ATOM 1436 C C . TYR A 1 181 ? 2.639 11.712 15.561 1.00 42.62 181 TYR A C 1
ATOM 1438 O O . TYR A 1 181 ? 2.688 10.738 14.826 1.00 42.62 181 TYR A O 1
ATOM 1446 N N . GLY A 1 182 ? 2.765 12.970 15.103 1.00 48.84 182 GLY A N 1
ATOM 1447 C CA . GLY A 1 182 ? 3.278 13.368 13.768 1.00 48.84 182 GLY A CA 1
ATOM 1448 C C . GLY A 1 182 ? 2.678 12.666 12.528 1.00 48.84 182 GLY A C 1
ATOM 1449 O O . GLY A 1 182 ? 2.761 11.455 12.355 1.00 48.84 182 GLY A O 1
ATOM 1450 N N . GLY A 1 183 ? 2.041 13.391 11.612 1.00 59.41 183 GLY A N 1
ATOM 1451 C CA . GLY A 1 183 ? 1.535 12.809 10.359 1.00 59.41 183 GLY A CA 1
ATOM 1452 C C . GLY A 1 183 ? 1.631 13.789 9.204 1.00 59.41 183 GLY A C 1
ATOM 1453 O O . GLY A 1 183 ? 1.936 14.954 9.416 1.00 59.41 183 GLY A O 1
ATOM 1454 N N . THR A 1 184 ? 1.363 13.326 7.990 1.00 56.59 184 THR A N 1
ATOM 1455 C CA . THR A 1 184 ? 1.357 14.161 6.778 1.00 56.59 184 THR A CA 1
ATOM 1456 C C . THR A 1 184 ? -0.011 14.813 6.552 1.00 56.59 184 THR A C 1
ATOM 1458 O O . THR A 1 184 ? -0.127 15.857 5.918 1.00 56.59 184 THR A O 1
ATOM 1461 N N . GLY A 1 185 ? -1.069 14.219 7.121 1.00 66.31 185 GLY A N 1
ATOM 1462 C CA . GLY A 1 185 ? -2.458 14.566 6.806 1.00 66.31 185 GLY A CA 1
ATOM 1463 C C . GLY A 1 185 ? -2.878 14.122 5.400 1.00 66.31 185 GLY A C 1
ATOM 1464 O O . GLY A 1 185 ? -3.951 14.499 4.946 1.00 66.31 185 GLY A O 1
ATOM 1465 N N . LEU A 1 186 ? -2.042 13.345 4.698 1.00 68.75 186 LEU A N 1
ATOM 1466 C CA . LEU A 1 186 ? -2.310 12.876 3.337 1.00 68.75 186 LEU A CA 1
ATOM 1467 C C . LEU A 1 186 ? -2.864 11.455 3.302 1.00 68.75 186 LEU A C 1
ATOM 1469 O O . LEU A 1 186 ? -3.704 11.165 2.459 1.00 68.75 186 LEU A O 1
ATOM 1473 N N . GLY A 1 187 ? -2.478 10.591 4.246 1.00 77.31 187 GLY A N 1
ATOM 1474 C CA . GLY A 1 187 ? -2.840 9.172 4.208 1.00 77.31 187 GLY A CA 1
ATOM 1475 C C . GLY A 1 187 ? -4.340 8.904 4.015 1.00 77.31 187 GLY A C 1
ATOM 1476 O O . GLY A 1 187 ? -4.725 8.124 3.144 1.00 77.31 187 GLY A O 1
ATOM 1477 N N . LEU A 1 188 ? -5.220 9.546 4.798 1.00 85.56 188 LEU A N 1
ATOM 1478 C CA . LEU A 1 188 ? -6.67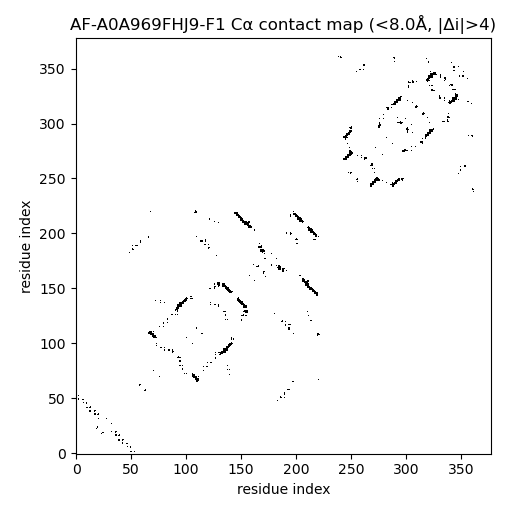4 9.350 4.666 1.00 85.56 188 LEU A CA 1
ATOM 1479 C C . LEU A 1 188 ? -7.241 9.934 3.362 1.00 85.56 188 LEU A C 1
ATOM 1481 O O . LEU A 1 188 ? -8.115 9.308 2.762 1.00 85.56 188 LEU A O 1
ATOM 1485 N N . ALA A 1 189 ? -6.728 11.074 2.894 1.00 80.00 189 ALA A N 1
ATOM 1486 C CA . ALA A 1 189 ? -7.107 11.648 1.602 1.00 80.00 189 ALA A CA 1
ATOM 1487 C C . ALA A 1 189 ? -6.712 10.714 0.442 1.00 80.00 189 ALA A C 1
ATOM 1489 O O . ALA A 1 189 ? -7.541 10.402 -0.412 1.00 80.00 189 ALA A O 1
ATOM 1490 N N . LEU A 1 190 ? -5.491 10.171 0.484 1.00 81.06 190 LEU A N 1
ATOM 1491 C CA . LEU A 1 190 ? -4.993 9.183 -0.471 1.00 81.06 190 LEU A CA 1
ATOM 1492 C C . LEU A 1 190 ? -5.826 7.898 -0.435 1.00 81.06 190 LEU A C 1
ATOM 1494 O O . LEU A 1 190 ? -6.231 7.381 -1.471 1.00 81.06 190 LEU A O 1
ATOM 1498 N N . THR A 1 191 ? -6.154 7.406 0.761 1.00 88.06 191 THR A N 1
ATOM 1499 C CA . THR A 1 191 ? -7.040 6.245 0.915 1.00 88.06 191 THR A CA 1
ATOM 1500 C C . THR A 1 191 ? -8.401 6.490 0.279 1.00 88.06 191 THR A C 1
ATOM 1502 O O . THR A 1 191 ? -8.883 5.621 -0.442 1.00 88.06 191 THR A O 1
ATOM 1505 N N . LYS A 1 192 ? -9.008 7.664 0.484 1.00 87.94 192 LYS A N 1
ATOM 1506 C CA . LYS A 1 192 ? -10.282 8.002 -0.155 1.00 87.94 192 LYS A CA 1
ATOM 1507 C C . LYS A 1 192 ? -10.169 7.990 -1.680 1.00 87.94 192 LYS A C 1
ATOM 1509 O O . LYS A 1 192 ? -10.984 7.334 -2.320 1.00 87.94 192 LYS A O 1
ATOM 1514 N N . GLN A 1 193 ? -9.146 8.624 -2.251 1.00 83.56 193 GLN A N 1
ATOM 1515 C CA . GLN A 1 193 ? -8.941 8.619 -3.703 1.00 83.56 193 GLN A CA 1
ATOM 1516 C C . GLN A 1 193 ? -8.716 7.207 -4.261 1.00 83.56 193 GLN A C 1
ATOM 1518 O O . GLN A 1 193 ? -9.298 6.851 -5.282 1.00 83.56 193 GLN A O 1
ATOM 1523 N N . LEU A 1 194 ? -7.922 6.370 -3.585 1.00 87.38 194 LEU A N 1
ATOM 1524 C CA . LEU A 1 194 ? -7.698 4.981 -4.000 1.00 87.38 194 LEU A CA 1
ATOM 1525 C C . LEU A 1 194 ? -8.986 4.152 -3.957 1.00 87.38 194 LEU A C 1
ATOM 1527 O O . LEU A 1 194 ? -9.212 3.324 -4.839 1.00 87.38 194 LEU A O 1
ATOM 1531 N N . VAL A 1 195 ? -9.829 4.374 -2.948 1.00 92.31 195 VAL A N 1
ATOM 1532 C CA . VAL A 1 195 ? -11.144 3.733 -2.828 1.00 92.31 195 VAL A CA 1
ATOM 1533 C C . VAL A 1 195 ? -12.080 4.200 -3.944 1.00 92.31 195 VAL A C 1
ATOM 1535 O O . VAL A 1 195 ? -12.702 3.367 -4.600 1.00 92.31 195 VAL A O 1
ATOM 1538 N N . GLU A 1 196 ? -12.135 5.502 -4.218 1.00 89.81 196 GLU A N 1
ATOM 1539 C CA . GLU A 1 196 ? -12.942 6.079 -5.302 1.00 89.81 196 GLU A CA 1
ATOM 1540 C C . GLU A 1 196 ? -12.475 5.604 -6.686 1.00 89.81 196 GLU A C 1
ATOM 1542 O O . GLU A 1 196 ? -13.307 5.316 -7.548 1.00 89.81 196 GLU A O 1
ATOM 1547 N N . LEU A 1 197 ? -11.163 5.430 -6.885 1.00 88.25 197 LEU A N 1
ATOM 1548 C CA . LEU A 1 197 ? -10.590 4.866 -8.110 1.00 88.25 197 LEU A CA 1
ATOM 1549 C C . LEU A 1 197 ? -11.035 3.411 -8.335 1.00 88.25 197 LEU A C 1
ATOM 1551 O O . LEU A 1 197 ? -11.223 2.993 -9.472 1.00 88.25 197 LEU A O 1
ATOM 1555 N N . HIS A 1 198 ? -11.264 2.657 -7.257 1.00 90.06 198 HIS A N 1
ATOM 1556 C CA . HIS A 1 198 ? -11.876 1.323 -7.297 1.00 90.06 198 HIS A CA 1
ATOM 1557 C C . HIS A 1 198 ? -13.408 1.356 -7.403 1.00 90.06 198 HIS A C 1
ATOM 1559 O O . HIS A 1 198 ? -14.040 0.308 -7.301 1.00 90.06 198 HIS A O 1
ATOM 1565 N N . HIS A 1 199 ? -14.020 2.532 -7.572 1.00 90.56 199 HIS A N 1
ATOM 1566 C CA . HIS A 1 199 ? -15.472 2.736 -7.519 1.00 90.56 199 HIS A CA 1
ATOM 1567 C C . HIS A 1 199 ? -16.110 2.302 -6.188 1.00 90.56 199 HIS A C 1
ATOM 1569 O O . HIS A 1 199 ? -17.287 1.943 -6.136 1.00 90.56 199 HIS A O 1
ATOM 1575 N N . GLY A 1 200 ? -15.323 2.315 -5.115 1.00 93.75 200 GLY A N 1
ATOM 1576 C CA . GLY A 1 200 ? -15.750 1.981 -3.767 1.00 93.75 200 GLY A CA 1
ATOM 1577 C C . GLY A 1 200 ? -16.192 3.188 -2.947 1.00 93.75 200 GLY A C 1
ATOM 1578 O O . GLY A 1 200 ? -16.240 4.323 -3.421 1.00 93.75 200 GLY A O 1
ATOM 1579 N N . THR A 1 201 ? -16.483 2.933 -1.674 1.00 94.88 201 THR A N 1
ATOM 1580 C CA . THR A 1 201 ? -16.811 3.958 -0.679 1.00 94.88 201 THR A CA 1
ATOM 1581 C C . THR A 1 201 ? -16.010 3.757 0.602 1.00 94.88 201 THR A C 1
ATOM 1583 O O . THR A 1 201 ? -15.635 2.637 0.950 1.00 94.88 201 THR A O 1
ATOM 1586 N N . ILE A 1 202 ? -15.727 4.855 1.302 1.00 95.06 202 ILE A N 1
ATOM 1587 C CA . ILE A 1 202 ? -15.114 4.850 2.630 1.00 95.06 202 ILE A CA 1
ATOM 1588 C C . ILE A 1 202 ? -15.976 5.671 3.588 1.00 95.06 202 ILE A C 1
ATOM 1590 O O . ILE A 1 202 ? -16.410 6.769 3.243 1.00 95.06 202 ILE A O 1
ATOM 1594 N N . ASP A 1 203 ? -16.215 5.132 4.778 1.00 94.25 203 ASP A N 1
ATOM 1595 C CA . ASP A 1 203 ? -16.977 5.775 5.847 1.00 94.25 203 ASP A CA 1
ATOM 1596 C C . ASP A 1 203 ? -16.272 5.606 7.200 1.00 94.25 203 ASP A C 1
ATOM 1598 O O . ASP A 1 203 ? -15.415 4.731 7.374 1.00 94.25 203 ASP A O 1
ATOM 1602 N N . VAL A 1 204 ? -16.621 6.456 8.161 1.00 94.88 204 VAL A N 1
ATOM 1603 C CA . VAL A 1 204 ? -16.061 6.457 9.511 1.00 94.88 204 VAL A CA 1
ATOM 1604 C C . VAL A 1 204 ? -17.160 6.620 10.552 1.00 94.88 204 VAL A C 1
ATOM 1606 O O . VAL A 1 204 ? -17.967 7.543 10.507 1.00 94.88 204 VAL A O 1
ATOM 1609 N N . GLN A 1 205 ? -17.150 5.734 11.542 1.00 93.81 205 GLN A N 1
ATOM 1610 C CA . GLN A 1 205 ? -17.969 5.842 12.745 1.00 93.81 205 GLN A CA 1
ATOM 1611 C C . GLN A 1 205 ? -17.035 5.954 13.939 1.00 93.81 205 GLN A C 1
ATOM 1613 O O . GLN A 1 205 ? -16.197 5.082 14.151 1.00 93.81 205 GLN A O 1
ATOM 1618 N N . SER A 1 206 ? -17.129 7.038 14.701 1.00 93.88 206 SER A N 1
ATOM 1619 C CA . SER A 1 206 ? -16.204 7.285 15.803 1.00 93.88 206 SER A CA 1
ATOM 1620 C C . SER A 1 206 ? -16.869 8.074 16.921 1.00 93.88 206 SER A C 1
ATOM 1622 O O . SER A 1 206 ? -17.683 8.966 16.660 1.00 93.88 206 SER A O 1
ATOM 1624 N N . GLU A 1 207 ? -16.512 7.740 18.157 1.00 92.94 207 GLU A N 1
ATOM 1625 C CA . GLU A 1 207 ? -16.961 8.422 19.368 1.00 92.94 207 GLU A CA 1
ATOM 1626 C C . GLU A 1 207 ? -15.740 8.719 20.257 1.00 92.94 207 GLU A C 1
ATOM 1628 O O . GLU A 1 207 ? -14.911 7.822 20.462 1.00 92.94 207 GLU A O 1
ATOM 1633 N N . PRO A 1 208 ? -15.586 9.962 20.764 1.00 91.81 208 PRO A N 1
ATOM 1634 C CA . PRO A 1 208 ? -14.478 10.323 21.645 1.00 91.81 208 PRO A CA 1
ATOM 1635 C C . PRO A 1 208 ? -14.351 9.377 22.843 1.00 91.81 208 PRO A C 1
ATOM 1637 O O . PRO A 1 208 ? -15.352 9.015 23.455 1.00 91.81 208 PRO A O 1
ATOM 1640 N N . ASP A 1 209 ? -13.119 8.987 23.164 1.00 88.88 209 ASP A N 1
ATOM 1641 C CA . ASP A 1 209 ? -12.746 8.065 24.249 1.00 88.88 209 ASP A CA 1
ATOM 1642 C C . ASP A 1 209 ? -13.315 6.632 24.142 1.00 88.88 209 ASP A C 1
ATOM 1644 O O . ASP A 1 209 ? -13.125 5.819 25.050 1.00 88.88 209 ASP A O 1
ATOM 1648 N N . VAL A 1 210 ? -13.980 6.295 23.031 1.00 92.19 210 VAL A N 1
ATOM 1649 C CA . VAL A 1 210 ? -14.487 4.942 22.742 1.00 92.19 210 VAL A CA 1
ATOM 1650 C C . VAL A 1 210 ? -13.661 4.274 21.644 1.00 92.19 210 VAL A C 1
ATOM 1652 O O . VAL A 1 210 ? -13.293 3.104 21.781 1.00 92.19 210 VAL A O 1
ATOM 1655 N N . GLY A 1 211 ? -13.366 5.009 20.568 1.00 93.25 211 GLY A N 1
ATOM 1656 C CA . GLY A 1 211 ? -12.584 4.528 19.430 1.00 93.25 211 GLY A CA 1
ATOM 1657 C C . GLY A 1 211 ? -13.216 4.859 18.083 1.00 93.25 211 GLY A C 1
ATOM 1658 O O . GLY A 1 211 ? -14.161 5.648 17.998 1.00 93.25 211 GLY A O 1
ATOM 1659 N N . SER A 1 212 ? -12.678 4.271 17.015 1.00 95.56 212 SER A N 1
ATOM 1660 C CA . SER A 1 212 ? -13.148 4.505 15.644 1.00 95.56 212 SER A CA 1
ATOM 1661 C C . SER A 1 212 ? -13.306 3.210 14.853 1.00 95.56 212 SER A C 1
ATOM 1663 O O . SER A 1 212 ? -12.654 2.204 15.108 1.00 95.56 212 SER A O 1
ATOM 1665 N N . CYS A 1 213 ? -14.185 3.242 13.859 1.00 96.94 213 CYS A N 1
ATOM 1666 C CA . CYS A 1 213 ? -14.365 2.200 12.866 1.00 96.94 213 CYS A CA 1
ATOM 1667 C C . CYS A 1 213 ? -14.328 2.839 11.480 1.00 96.94 213 CYS A C 1
ATOM 1669 O O . CYS A 1 213 ? -15.241 3.578 11.108 1.00 96.94 213 CYS A O 1
ATOM 1671 N N . PHE A 1 214 ? -13.270 2.555 10.724 1.00 96.94 214 PHE A N 1
ATOM 1672 C CA . PHE A 1 214 ? -13.168 2.930 9.316 1.00 96.94 214 PHE A CA 1
ATOM 1673 C C . PHE A 1 214 ? -13.631 1.763 8.456 1.00 96.94 214 PHE A C 1
ATOM 1675 O O . PHE A 1 214 ? -13.079 0.668 8.559 1.00 96.94 214 PHE A O 1
ATOM 1682 N N .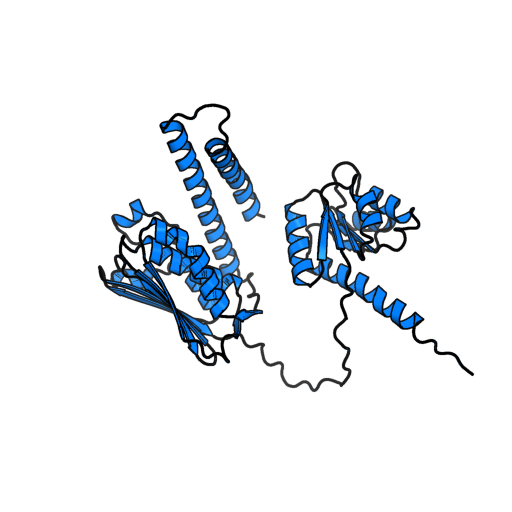 THR A 1 215 ? -14.625 2.001 7.605 1.00 97.50 215 THR A N 1
ATOM 1683 C CA . THR A 1 215 ? -15.223 0.983 6.737 1.00 97.50 215 THR A CA 1
ATOM 1684 C C . THR A 1 215 ? -14.970 1.337 5.281 1.00 97.50 215 THR A C 1
ATOM 1686 O O . THR A 1 215 ? -15.369 2.404 4.830 1.00 97.50 215 THR A O 1
ATOM 1689 N N . VAL A 1 216 ? -14.317 0.441 4.547 1.00 97.56 216 VAL A N 1
ATOM 1690 C CA . VAL A 1 216 ? -14.066 0.547 3.108 1.00 97.56 216 VAL A CA 1
ATOM 1691 C C . VAL A 1 216 ? -14.838 -0.545 2.386 1.00 97.56 216 VAL A C 1
ATOM 1693 O O . VAL A 1 216 ? -14.626 -1.726 2.652 1.00 97.56 216 VAL A O 1
ATOM 1696 N N . CYS A 1 217 ? -15.677 -0.156 1.434 1.00 97.25 217 CYS A N 1
ATOM 1697 C CA . CYS A 1 217 ? -16.416 -1.059 0.562 1.00 97.25 217 CYS A CA 1
ATOM 1698 C C . CYS A 1 217 ? -15.845 -0.964 -0.852 1.00 97.25 217 CYS A C 1
ATOM 1700 O O . CYS A 1 217 ? -15.899 0.105 -1.455 1.00 97.25 217 CYS A O 1
ATOM 1702 N N . LEU A 1 218 ? -15.313 -2.063 -1.389 1.00 96.44 218 LEU A N 1
ATOM 1703 C CA . LEU A 1 218 ? -14.808 -2.125 -2.763 1.00 96.44 218 LEU A CA 1
ATOM 1704 C C . LEU A 1 218 ? -15.668 -3.076 -3.601 1.00 96.44 218 LEU A C 1
ATOM 1706 O O . LEU A 1 218 ? -15.796 -4.246 -3.220 1.00 96.44 218 LEU A O 1
ATOM 1710 N N . PRO A 1 219 ? -16.227 -2.632 -4.741 1.00 94.94 219 PRO A N 1
ATOM 1711 C CA . PRO A 1 219 ? -16.860 -3.540 -5.683 1.00 94.94 219 PRO A CA 1
ATOM 1712 C C . PRO A 1 219 ? -15.806 -4.431 -6.339 1.00 94.94 219 PRO A C 1
ATOM 1714 O O . PRO A 1 219 ? -14.639 -4.062 -6.491 1.00 94.94 219 PRO A O 1
ATOM 1717 N N . GLN A 1 220 ? -16.220 -5.624 -6.744 1.00 91.81 220 GLN A N 1
ATOM 1718 C CA . GLN A 1 220 ? -15.392 -6.487 -7.561 1.00 91.81 220 GLN A CA 1
ATOM 1719 C C . GLN A 1 220 ? -15.201 -5.854 -8.936 1.00 91.81 220 GLN A C 1
ATOM 1721 O O . GLN A 1 220 ? -16.162 -5.464 -9.599 1.00 91.81 220 GLN A O 1
ATOM 1726 N N . ALA A 1 221 ? -13.953 -5.789 -9.388 1.00 86.88 221 ALA A N 1
ATOM 1727 C CA . ALA A 1 221 ? -13.676 -5.373 -10.746 1.00 86.88 221 ALA A CA 1
ATOM 1728 C C . ALA A 1 221 ? -14.186 -6.446 -11.719 1.00 86.88 221 ALA A C 1
ATOM 1730 O O . ALA A 1 221 ? -13.724 -7.591 -11.720 1.00 86.88 221 ALA A O 1
ATOM 1731 N N . HIS A 1 222 ? -15.136 -6.058 -12.560 1.00 78.38 222 HIS A N 1
ATOM 1732 C CA . HIS A 1 222 ? -15.552 -6.840 -13.713 1.00 78.38 222 HIS A CA 1
ATOM 1733 C C . HIS A 1 222 ? -14.779 -6.354 -14.934 1.00 78.38 222 HIS A C 1
ATOM 1735 O O . HIS A 1 222 ? -14.607 -5.149 -15.124 1.00 78.38 222 HIS A O 1
ATOM 1741 N N . GLU A 1 223 ? -14.340 -7.273 -15.792 1.00 56.34 223 GLU A N 1
ATOM 1742 C CA . GLU A 1 223 ? -14.011 -6.864 -17.154 1.00 56.34 223 GLU A CA 1
ATOM 1743 C C . GLU A 1 223 ? -15.261 -6.249 -17.787 1.00 56.34 223 GLU A C 1
ATOM 1745 O O . GLU A 1 223 ? -16.357 -6.797 -17.609 1.00 56.34 223 GLU A O 1
ATOM 1750 N N . PRO A 1 224 ? -15.137 -5.129 -18.518 1.00 43.16 224 PRO A N 1
ATOM 1751 C CA . PRO A 1 224 ? -16.235 -4.671 -19.342 1.00 43.16 224 PRO A CA 1
ATOM 1752 C C . PRO A 1 224 ? -16.624 -5.828 -20.261 1.00 43.16 224 PRO A C 1
ATOM 1754 O O . PRO A 1 224 ? -15.793 -6.348 -21.007 1.00 43.16 224 PRO A O 1
ATOM 1757 N N . ALA A 1 225 ? -17.881 -6.260 -20.166 1.00 34.16 225 ALA A N 1
ATOM 1758 C CA . ALA A 1 225 ? -18.442 -7.226 -21.089 1.00 34.16 225 ALA A CA 1
ATOM 1759 C C . ALA A 1 225 ? -18.299 -6.641 -22.498 1.00 34.16 225 ALA A C 1
ATOM 1761 O O . ALA A 1 225 ? -18.993 -5.691 -22.864 1.00 34.16 225 ALA A O 1
ATOM 1762 N N . LEU A 1 226 ? -17.350 -7.168 -23.270 1.00 38.50 226 LEU A N 1
ATOM 1763 C CA . LEU A 1 226 ? -17.281 -6.898 -24.696 1.00 38.50 226 LEU A CA 1
ATOM 1764 C C . LEU A 1 226 ? -18.626 -7.338 -25.296 1.00 38.50 226 LEU A C 1
ATOM 1766 O O . LEU A 1 226 ? -19.091 -8.435 -24.974 1.00 38.50 226 LEU A O 1
ATOM 1770 N N . PRO A 1 227 ? -19.284 -6.510 -26.127 1.00 36.28 227 PRO A N 1
ATOM 1771 C CA . PRO A 1 227 ? -20.484 -6.944 -26.826 1.00 36.28 227 PRO A CA 1
ATOM 1772 C C . PRO A 1 227 ? -20.150 -8.185 -27.655 1.00 36.28 227 PRO A C 1
ATOM 1774 O O . PRO A 1 227 ? -19.091 -8.225 -28.282 1.00 36.28 227 PRO A O 1
ATOM 1777 N N . ASP A 1 228 ? -21.050 -9.172 -27.630 1.00 33.22 228 ASP A N 1
ATOM 1778 C CA . ASP A 1 228 ? -20.993 -10.429 -28.382 1.00 33.22 228 ASP A CA 1
ATOM 1779 C C . ASP A 1 228 ? -20.597 -10.187 -29.848 1.00 33.22 228 ASP A C 1
ATOM 1781 O O . ASP A 1 228 ? -21.431 -9.979 -30.732 1.00 33.22 228 ASP A O 1
ATOM 1785 N N . VAL A 1 229 ? -19.298 -10.239 -30.122 1.00 38.72 229 VAL A N 1
ATOM 1786 C CA . VAL A 1 229 ? -18.776 -10.496 -31.454 1.00 38.72 229 VAL A CA 1
ATOM 1787 C C . VAL A 1 229 ? -18.372 -11.955 -31.421 1.00 38.72 229 VAL A C 1
ATOM 1789 O O . VAL A 1 229 ? -17.333 -12.315 -30.875 1.00 38.72 229 VAL A O 1
ATOM 1792 N N . THR A 1 230 ? -19.242 -12.802 -31.969 1.00 31.17 230 THR A N 1
ATOM 1793 C CA . THR A 1 230 ? -18.962 -14.214 -32.244 1.00 31.17 230 THR A CA 1
ATOM 1794 C C . THR A 1 230 ? -17.531 -14.369 -32.768 1.00 31.17 230 THR A C 1
ATOM 1796 O O . THR A 1 230 ? -17.236 -13.845 -33.848 1.00 31.17 230 THR A O 1
ATOM 1799 N N . PRO A 1 231 ? -16.635 -15.063 -32.046 1.00 37.38 231 PRO A N 1
ATOM 1800 C CA . PRO A 1 231 ? -15.279 -15.255 -32.518 1.00 37.38 231 PRO A CA 1
ATOM 1801 C C . PRO A 1 231 ? -15.297 -16.241 -33.692 1.00 37.38 231 PRO A C 1
ATOM 1803 O O . PRO A 1 231 ? -15.956 -17.284 -33.609 1.00 37.38 231 PRO A O 1
ATOM 1806 N N . PRO A 1 232 ? -14.559 -15.981 -34.786 1.00 34.47 232 PRO A N 1
ATOM 1807 C CA . PRO A 1 232 ? -14.187 -17.050 -35.691 1.00 34.47 232 PRO A CA 1
ATOM 1808 C C . PRO A 1 232 ? -13.374 -18.057 -34.879 1.00 34.47 232 PRO A C 1
ATOM 1810 O O . PRO A 1 232 ? -12.380 -17.715 -34.238 1.00 34.47 232 PRO A O 1
ATOM 1813 N N . SER A 1 233 ? -13.836 -19.302 -34.870 1.00 41.78 233 SER A N 1
ATOM 1814 C CA . SER A 1 233 ? -13.141 -20.412 -34.240 1.00 41.78 233 SER A CA 1
ATOM 1815 C C . SER A 1 233 ? -11.784 -20.618 -34.915 1.00 41.78 233 SER A C 1
ATOM 1817 O O . SER A 1 233 ? -11.684 -21.254 -35.958 1.00 41.78 233 SER A O 1
ATOM 1819 N N . THR A 1 234 ? -10.733 -20.086 -34.300 1.00 32.41 234 THR A N 1
ATOM 1820 C CA . 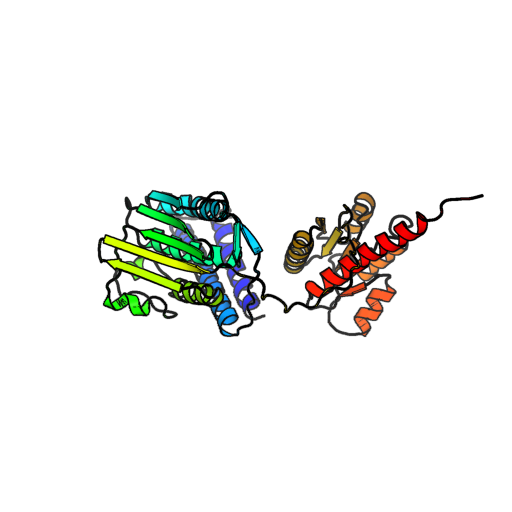THR A 1 234 ? -9.385 -20.645 -34.369 1.00 32.41 234 THR A CA 1
ATOM 1821 C C . THR A 1 234 ? -8.793 -20.549 -32.974 1.00 32.41 234 THR A C 1
ATOM 1823 O O . THR A 1 234 ? -8.238 -19.521 -32.590 1.00 32.41 234 THR A O 1
ATOM 1826 N N . LEU A 1 235 ? -8.943 -21.622 -32.197 1.00 35.34 235 LEU A N 1
ATOM 1827 C CA . LEU A 1 235 ? -8.121 -21.872 -31.019 1.00 35.34 235 LEU A CA 1
ATOM 1828 C C . LEU A 1 235 ? -6.651 -21.863 -31.466 1.00 35.34 235 LEU A C 1
ATOM 1830 O O . LEU A 1 235 ? -6.147 -22.865 -31.966 1.00 35.34 235 LEU A O 1
ATOM 1834 N N . ARG A 1 236 ? -5.967 -20.728 -31.312 1.00 37.28 236 ARG A N 1
ATOM 1835 C CA . ARG A 1 236 ? -4.515 -20.724 -31.149 1.00 37.28 236 ARG A CA 1
ATOM 1836 C C . ARG A 1 236 ? -4.279 -20.859 -29.653 1.00 37.28 236 ARG A C 1
ATOM 1838 O O . ARG A 1 236 ? -4.622 -19.974 -28.878 1.00 37.28 236 ARG A O 1
ATOM 1845 N N . THR A 1 237 ? -3.799 -22.033 -29.266 1.00 34.62 237 THR A N 1
ATOM 1846 C CA . THR A 1 237 ? -3.212 -22.313 -27.955 1.00 34.62 237 THR A CA 1
ATOM 1847 C C . THR A 1 237 ? -2.310 -21.160 -27.526 1.00 34.62 237 THR A C 1
ATOM 1849 O O . THR A 1 237 ? -1.525 -20.676 -28.343 1.00 34.62 237 THR A O 1
ATOM 1852 N N . ALA A 1 238 ? -2.434 -20.732 -26.266 1.00 37.28 238 ALA A N 1
ATOM 1853 C CA . ALA A 1 238 ? -1.515 -19.778 -25.656 1.00 37.28 238 ALA A CA 1
ATOM 1854 C C . ALA A 1 238 ? -0.060 -20.227 -25.907 1.00 37.28 238 ALA A C 1
ATOM 1856 O O . ALA A 1 238 ? 0.205 -21.434 -25.821 1.00 37.28 238 ALA A O 1
ATOM 1857 N N . PRO A 1 239 ? 0.853 -19.304 -26.259 1.00 38.16 239 PRO A N 1
ATOM 1858 C CA . PRO A 1 239 ? 2.241 -19.644 -26.530 1.00 38.16 239 PRO A CA 1
ATOM 1859 C C . PRO A 1 239 ? 2.840 -20.320 -25.297 1.00 38.16 239 PRO A C 1
ATOM 1861 O O . PRO A 1 239 ? 2.711 -19.855 -24.162 1.00 38.16 239 PRO A O 1
ATOM 1864 N N . HIS A 1 240 ? 3.432 -21.486 -25.523 1.00 41.28 240 HIS A N 1
ATOM 1865 C CA . HIS A 1 240 ? 4.059 -22.283 -24.489 1.00 41.28 240 HIS A CA 1
ATOM 1866 C C . HIS A 1 240 ? 5.418 -21.643 -24.203 1.00 41.28 240 HIS A C 1
ATOM 1868 O O . HIS A 1 240 ? 6.385 -21.956 -24.877 1.00 41.28 240 HIS A O 1
ATOM 1874 N N . ILE A 1 241 ? 5.494 -20.723 -23.237 1.00 47.84 241 ILE A N 1
ATOM 1875 C CA . ILE A 1 241 ? 6.756 -20.033 -22.926 1.00 47.84 241 ILE A CA 1
ATOM 1876 C C . ILE A 1 241 ? 7.811 -21.095 -22.539 1.00 47.84 241 ILE A C 1
ATOM 1878 O O . ILE A 1 241 ? 7.590 -21.831 -21.567 1.00 47.84 241 ILE A O 1
ATOM 1882 N N . PRO A 1 242 ? 8.921 -21.234 -23.290 1.00 50.72 242 PRO A N 1
ATOM 1883 C CA . PRO A 1 242 ? 9.949 -22.229 -23.006 1.00 50.72 242 PRO A CA 1
ATOM 1884 C C . PRO A 1 242 ? 10.595 -21.984 -21.638 1.00 50.72 242 PRO A C 1
ATOM 1886 O O . PRO A 1 242 ? 10.851 -20.846 -21.248 1.00 50.72 242 PRO A O 1
ATOM 1889 N N . GLN A 1 243 ? 10.910 -23.056 -20.906 1.00 52.72 243 GLN A N 1
ATOM 1890 C CA . GLN A 1 243 ? 11.760 -22.964 -19.715 1.00 52.72 243 GLN A CA 1
ATOM 1891 C C . GLN A 1 243 ? 13.185 -22.586 -20.144 1.00 52.72 243 GLN A C 1
ATOM 1893 O O . GLN A 1 243 ? 13.920 -23.425 -20.661 1.00 52.72 243 GLN A O 1
ATOM 1898 N N . GLY A 1 244 ? 13.578 -21.333 -19.924 1.00 59.41 244 GLY A N 1
ATOM 1899 C CA . GLY A 1 244 ? 14.917 -20.838 -20.225 1.00 59.41 244 GLY A CA 1
ATOM 1900 C C . GLY A 1 244 ? 15.254 -19.594 -19.411 1.00 59.41 244 GLY A C 1
ATOM 1901 O O . GLY A 1 244 ? 14.374 -18.816 -19.047 1.00 59.41 244 GLY A O 1
ATOM 1902 N N . HIS A 1 245 ? 16.536 -19.424 -19.095 1.00 75.88 245 HIS A N 1
ATOM 1903 C CA . HIS A 1 245 ? 17.021 -18.252 -18.373 1.00 75.88 245 HIS A CA 1
ATOM 1904 C C . HIS A 1 245 ? 17.231 -17.090 -19.346 1.00 75.88 245 HIS A C 1
ATOM 1906 O O . HIS A 1 245 ? 17.826 -17.264 -20.409 1.00 75.88 245 HIS A O 1
ATOM 1912 N N . ILE A 1 246 ? 16.768 -15.903 -18.973 1.00 88.88 246 ILE A N 1
ATOM 1913 C CA . ILE A 1 246 ? 17.146 -14.636 -19.592 1.00 88.88 246 ILE A CA 1
ATOM 1914 C C . ILE A 1 246 ? 18.299 -14.069 -18.779 1.00 88.88 246 ILE A C 1
ATOM 1916 O O . ILE A 1 246 ? 18.259 -14.083 -17.552 1.00 88.88 246 ILE A O 1
ATOM 1920 N N . VAL A 1 247 ? 19.328 -13.563 -19.445 1.00 89.44 247 VAL A N 1
ATOM 1921 C CA . VAL A 1 247 ? 20.402 -12.828 -18.771 1.00 89.44 247 VAL A CA 1
ATOM 1922 C C . VAL A 1 247 ? 20.226 -11.344 -19.035 1.00 89.44 247 VAL A C 1
ATOM 1924 O O . VAL A 1 247 ? 20.043 -10.946 -20.179 1.00 89.44 247 VAL A O 1
ATOM 1927 N N . LEU A 1 248 ? 20.304 -10.535 -17.985 1.00 91.00 248 LEU A N 1
ATOM 1928 C CA . LEU A 1 248 ? 20.345 -9.080 -18.068 1.00 91.00 248 LEU A CA 1
ATOM 1929 C C . LEU A 1 248 ? 21.733 -8.598 -17.652 1.00 91.00 248 LEU A C 1
ATOM 1931 O O . LEU A 1 248 ? 22.170 -8.890 -16.546 1.00 91.00 248 LEU A O 1
ATOM 1935 N N . VAL A 1 249 ? 22.410 -7.840 -18.508 1.00 90.12 249 VAL A N 1
ATOM 1936 C CA . VAL A 1 249 ? 23.712 -7.231 -18.220 1.00 90.12 249 VAL A CA 1
ATOM 1937 C C . VAL A 1 249 ? 23.524 -5.722 -18.187 1.00 90.12 249 VAL A C 1
ATOM 1939 O O . VAL A 1 249 ? 23.308 -5.116 -19.232 1.00 90.12 249 VAL A O 1
ATOM 1942 N N . THR A 1 250 ? 23.571 -5.120 -17.002 1.00 87.50 250 THR A N 1
ATOM 1943 C CA . THR A 1 250 ? 23.501 -3.660 -16.817 1.00 87.50 250 THR A CA 1
ATOM 1944 C C . THR A 1 250 ? 24.202 -3.270 -15.519 1.00 87.50 250 THR A C 1
ATOM 1946 O O . THR A 1 250 ? 24.056 -3.968 -14.513 1.00 87.50 250 THR A O 1
ATOM 1949 N N . SER A 1 251 ? 24.938 -2.155 -15.527 1.00 82.88 251 SER A N 1
ATOM 1950 C CA . SER A 1 251 ? 25.518 -1.557 -14.315 1.00 82.88 251 SER A CA 1
ATOM 1951 C C . SER A 1 251 ? 24.535 -0.635 -13.580 1.00 82.88 251 SER A C 1
ATOM 1953 O O . SER A 1 251 ? 24.840 -0.132 -12.500 1.00 82.88 251 SER A O 1
ATOM 1955 N N . ARG A 1 252 ? 23.337 -0.414 -14.141 1.00 81.56 252 ARG A N 1
ATOM 1956 C CA . ARG A 1 252 ? 22.296 0.450 -13.575 1.00 81.56 252 ARG A CA 1
ATOM 1957 C C . ARG A 1 252 ? 21.293 -0.372 -12.775 1.00 81.56 252 ARG A C 1
ATOM 1959 O O . ARG A 1 252 ? 20.404 -0.999 -13.344 1.00 81.56 252 ARG A O 1
ATOM 1966 N N . GLU A 1 253 ? 21.410 -0.333 -11.451 1.00 76.25 253 GLU A N 1
ATOM 1967 C CA . GLU A 1 253 ? 20.558 -1.122 -10.546 1.00 76.25 253 GLU A CA 1
ATOM 1968 C C . GLU A 1 253 ? 19.059 -0.797 -10.695 1.00 76.25 253 GLU A C 1
ATOM 1970 O O . GLU A 1 253 ? 18.232 -1.706 -10.683 1.00 76.25 253 GLU A O 1
ATOM 1975 N N . ASP A 1 254 ? 18.705 0.475 -10.918 1.00 71.25 254 ASP A N 1
ATOM 1976 C CA . ASP A 1 254 ? 17.312 0.906 -11.118 1.00 71.25 254 ASP A CA 1
ATOM 1977 C C . ASP A 1 254 ? 16.679 0.263 -12.365 1.00 71.25 254 ASP A C 1
ATOM 1979 O O . ASP A 1 254 ? 15.577 -0.287 -12.308 1.00 71.25 254 ASP A O 1
ATOM 1983 N N . ASP A 1 255 ? 17.399 0.286 -13.491 1.00 76.75 255 ASP A N 1
ATOM 1984 C CA . ASP A 1 255 ? 16.958 -0.335 -14.742 1.00 76.75 255 ASP A CA 1
ATOM 1985 C C . ASP A 1 255 ? 16.914 -1.865 -14.577 1.00 76.75 255 ASP A C 1
ATOM 1987 O O . ASP A 1 255 ? 15.990 -2.517 -15.064 1.00 76.75 255 ASP A O 1
ATOM 1991 N N . ALA A 1 256 ? 17.867 -2.438 -13.830 1.00 80.12 256 ALA A N 1
ATOM 1992 C CA . ALA A 1 256 ? 17.909 -3.865 -13.542 1.00 80.12 256 ALA A CA 1
ATOM 1993 C C . ALA A 1 256 ? 16.669 -4.352 -12.790 1.00 80.12 256 ALA A C 1
ATOM 1995 O O . ALA A 1 256 ? 16.052 -5.334 -13.209 1.00 80.12 256 ALA A O 1
ATOM 1996 N N . MET A 1 257 ? 16.290 -3.659 -11.712 1.00 71.25 257 MET A N 1
ATOM 1997 C CA . MET A 1 257 ? 15.112 -4.000 -10.912 1.00 71.25 257 MET A CA 1
ATOM 1998 C C . MET A 1 257 ? 13.839 -3.945 -11.756 1.00 71.25 257 MET A C 1
ATOM 2000 O O . MET A 1 257 ? 13.081 -4.911 -11.781 1.00 71.25 257 MET A O 1
ATOM 2004 N N . LEU A 1 258 ? 13.647 -2.869 -12.526 1.00 72.50 258 LEU A N 1
ATOM 2005 C CA . LEU A 1 258 ? 12.462 -2.694 -13.371 1.00 72.50 258 LEU A CA 1
ATOM 2006 C C . LEU A 1 258 ? 12.339 -3.777 -14.450 1.00 72.50 258 LEU A C 1
ATOM 2008 O O . LEU A 1 258 ? 11.255 -4.324 -14.668 1.00 72.50 258 LEU A O 1
ATOM 2012 N N . VAL A 1 259 ? 13.443 -4.106 -15.124 1.00 78.88 259 VAL A N 1
ATOM 2013 C CA . VAL A 1 259 ? 13.462 -5.164 -16.143 1.00 78.88 259 VAL A CA 1
ATOM 2014 C C . VAL A 1 259 ? 13.201 -6.529 -15.514 1.00 78.88 259 VAL A C 1
ATOM 2016 O O . VAL A 1 259 ? 12.421 -7.312 -16.059 1.00 78.88 259 VAL A O 1
ATOM 2019 N N . CYS A 1 260 ? 13.819 -6.814 -14.365 1.00 74.88 260 CYS A N 1
ATOM 2020 C CA . CYS A 1 260 ? 13.611 -8.071 -13.655 1.00 74.88 260 CYS A CA 1
ATOM 2021 C C . CYS A 1 260 ? 12.155 -8.223 -13.208 1.00 74.88 260 CYS A C 1
ATOM 2023 O O . CYS A 1 260 ? 11.577 -9.284 -13.435 1.00 74.88 260 CYS A O 1
ATOM 2025 N N . ASP A 1 261 ? 11.542 -7.178 -12.653 1.00 64.88 261 ASP A N 1
ATOM 2026 C CA . ASP A 1 261 ? 10.150 -7.200 -12.202 1.00 64.88 261 ASP A CA 1
ATOM 2027 C C . ASP A 1 261 ? 9.182 -7.470 -13.358 1.00 64.88 261 ASP A C 1
ATOM 2029 O O . ASP A 1 261 ? 8.317 -8.341 -13.255 1.00 64.88 261 ASP A O 1
ATOM 2033 N N . VAL A 1 262 ? 9.350 -6.773 -14.488 1.00 74.31 262 VAL A N 1
ATOM 2034 C CA . VAL A 1 262 ? 8.456 -6.913 -15.649 1.00 74.31 262 VAL A CA 1
ATOM 203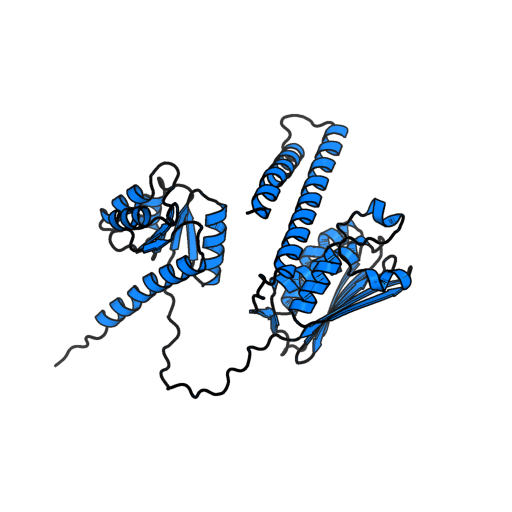5 C C . VAL A 1 262 ? 8.585 -8.282 -16.308 1.00 74.31 262 VAL A C 1
ATOM 2037 O O . VAL A 1 262 ? 7.575 -8.925 -16.598 1.00 74.31 262 VAL A O 1
ATOM 2040 N N . LEU A 1 263 ? 9.808 -8.765 -16.521 1.00 77.31 263 LEU A N 1
ATOM 2041 C CA . LEU A 1 263 ? 10.024 -10.073 -17.140 1.00 77.31 263 LEU A CA 1
ATOM 2042 C C . LEU A 1 263 ? 9.624 -11.220 -16.199 1.00 77.31 263 LEU A C 1
ATOM 2044 O O . LEU A 1 263 ? 9.023 -12.194 -16.652 1.00 77.31 263 LEU A O 1
ATOM 2048 N N . THR A 1 264 ? 9.865 -11.087 -14.891 1.00 71.44 264 THR A N 1
ATOM 2049 C CA . THR A 1 264 ? 9.417 -12.076 -13.894 1.00 71.44 264 THR A CA 1
ATOM 2050 C C . THR A 1 264 ? 7.893 -12.116 -13.801 1.00 71.44 264 THR A C 1
ATOM 2052 O O . THR A 1 264 ? 7.314 -13.200 -13.732 1.00 71.44 264 THR A O 1
ATOM 2055 N N . ALA A 1 265 ? 7.221 -10.961 -13.873 1.00 63.25 265 ALA A N 1
ATOM 2056 C CA . ALA A 1 265 ? 5.761 -10.888 -13.945 1.00 63.25 265 ALA A CA 1
ATOM 2057 C C . ALA A 1 265 ? 5.197 -11.557 -15.213 1.00 63.25 265 ALA A C 1
ATOM 2059 O O . ALA A 1 265 ? 4.107 -12.125 -15.167 1.00 63.25 265 ALA A O 1
ATOM 2060 N N . ALA A 1 266 ? 5.954 -11.559 -16.315 1.00 66.44 266 ALA A N 1
ATOM 2061 C CA . ALA A 1 266 ? 5.628 -12.290 -17.541 1.00 66.44 266 ALA A CA 1
ATOM 2062 C C . ALA A 1 266 ? 5.956 -13.800 -17.480 1.00 66.44 266 ALA A C 1
ATOM 2064 O O . ALA A 1 266 ? 5.777 -14.512 -18.467 1.00 66.44 266 ALA A O 1
ATOM 2065 N N . GLY A 1 267 ? 6.427 -14.306 -16.334 1.00 68.62 267 GLY A N 1
ATOM 2066 C CA . GLY A 1 267 ? 6.762 -15.717 -16.128 1.00 68.62 267 GLY A CA 1
ATOM 2067 C C . GLY A 1 267 ? 8.160 -16.120 -16.610 1.00 68.62 267 GLY A C 1
ATOM 2068 O O . GLY A 1 267 ? 8.465 -17.313 -16.646 1.00 68.62 267 GLY A O 1
ATOM 2069 N N . LEU A 1 268 ? 9.014 -15.156 -16.966 1.00 78.38 268 LEU A N 1
ATOM 2070 C CA . LEU A 1 268 ? 10.380 -15.391 -17.437 1.00 78.38 268 LEU A CA 1
ATOM 2071 C C . LEU A 1 268 ? 11.366 -15.325 -16.265 1.00 78.38 268 LEU A C 1
ATOM 2073 O O . LEU A 1 268 ? 11.253 -14.476 -15.385 1.00 78.38 268 LEU A O 1
ATOM 2077 N N . GLN A 1 269 ? 12.367 -16.206 -16.246 1.00 77.19 269 GLN A N 1
ATOM 2078 C CA . GLN A 1 269 ? 13.409 -16.170 -15.218 1.00 77.19 269 GLN A CA 1
ATOM 2079 C C . GLN A 1 269 ? 14.579 -15.305 -15.673 1.00 77.19 269 GLN A C 1
ATOM 2081 O O . GLN A 1 269 ? 15.236 -15.645 -16.655 1.00 77.19 269 GLN A O 1
ATOM 2086 N N . VAL A 1 270 ? 14.872 -14.232 -14.937 1.00 80.69 270 VAL A N 1
ATOM 2087 C CA . VAL A 1 270 ? 15.964 -13.304 -15.257 1.00 80.69 270 VAL A CA 1
ATOM 2088 C C . VAL A 1 270 ? 17.127 -13.469 -14.284 1.00 80.69 270 VAL A C 1
ATOM 2090 O O . VAL A 1 270 ? 16.937 -13.514 -13.071 1.00 80.69 270 VAL A O 1
ATOM 2093 N N . ILE A 1 271 ? 18.341 -13.538 -14.821 1.00 81.00 271 ILE A N 1
ATOM 2094 C CA . ILE A 1 271 ? 19.601 -13.516 -14.079 1.00 81.00 271 ILE A CA 1
ATOM 2095 C C . ILE A 1 271 ? 20.295 -12.198 -14.410 1.00 81.00 271 ILE A C 1
ATOM 2097 O O . ILE A 1 271 ? 20.745 -11.996 -15.538 1.00 81.00 271 ILE A O 1
ATOM 2101 N N . TRP A 1 272 ? 20.369 -11.301 -13.433 1.00 84.62 272 TRP A N 1
ATOM 2102 C CA . TRP A 1 272 ? 21.045 -10.017 -13.589 1.00 84.62 272 TRP A CA 1
ATOM 2103 C C . TRP A 1 272 ? 22.547 -10.125 -13.291 1.00 84.62 272 TRP A C 1
ATOM 2105 O O . TRP A 1 272 ? 22.968 -10.790 -12.344 1.00 84.62 272 TRP A O 1
ATOM 2115 N N . MET A 1 273 ? 23.351 -9.459 -14.118 1.00 83.12 273 MET A N 1
ATOM 2116 C CA . MET A 1 273 ? 24.800 -9.342 -14.028 1.00 83.12 273 MET A CA 1
ATOM 2117 C C . MET A 1 273 ? 25.193 -7.864 -14.067 1.00 83.12 273 MET A C 1
ATOM 2119 O O . MET A 1 273 ? 24.799 -7.133 -14.977 1.00 83.12 273 MET A O 1
ATOM 2123 N N . LEU A 1 274 ? 26.007 -7.450 -13.096 1.00 72.81 274 LEU A N 1
ATOM 2124 C CA . LEU A 1 274 ? 26.448 -6.062 -12.940 1.00 72.81 274 LEU A CA 1
ATOM 2125 C C . LEU A 1 274 ? 27.573 -5.675 -13.920 1.00 72.81 274 LEU A C 1
ATOM 2127 O O . LEU A 1 274 ? 27.648 -4.533 -14.360 1.00 72.81 274 LEU A O 1
ATOM 2131 N N . ASP A 1 275 ? 28.452 -6.624 -14.260 1.00 74.88 275 ASP A N 1
ATOM 2132 C CA . ASP A 1 275 ? 29.698 -6.361 -14.990 1.00 74.88 275 ASP A CA 1
ATOM 2133 C C . ASP A 1 275 ? 29.781 -7.160 -16.301 1.00 74.88 275 ASP A C 1
ATOM 2135 O O . ASP A 1 275 ? 29.823 -8.399 -16.303 1.00 74.88 275 ASP A O 1
ATOM 2139 N N . GLY A 1 276 ? 29.885 -6.435 -17.420 1.00 68.62 276 GLY A N 1
ATOM 2140 C CA . GLY A 1 276 ? 30.044 -6.999 -18.760 1.00 68.62 276 GLY A CA 1
ATOM 2141 C C . GLY A 1 276 ? 31.324 -7.822 -18.946 1.00 68.62 276 GLY A C 1
ATOM 2142 O O . GLY A 1 276 ? 31.347 -8.733 -19.775 1.00 68.62 276 GLY A O 1
ATOM 2143 N N . SER A 1 277 ? 32.369 -7.566 -18.154 1.00 68.81 277 SER A N 1
ATOM 2144 C CA . SER A 1 277 ? 33.643 -8.292 -18.215 1.00 68.81 277 SER A CA 1
ATOM 2145 C C . SER A 1 277 ? 33.507 -9.752 -17.762 1.00 68.81 277 SER A C 1
ATOM 2147 O O . SER A 1 277 ? 34.137 -10.649 -18.327 1.00 68.81 277 SER A O 1
ATOM 2149 N N . THR A 1 278 ? 32.618 -10.011 -16.796 1.00 74.62 278 THR A N 1
ATOM 2150 C CA . THR A 1 278 ? 32.301 -11.363 -16.305 1.00 74.62 278 THR A CA 1
ATOM 2151 C C . THR A 1 278 ? 31.129 -12.006 -17.047 1.00 74.62 278 THR A C 1
ATOM 2153 O O . THR A 1 278 ? 31.011 -13.236 -17.068 1.00 74.62 278 THR A O 1
ATOM 2156 N N . ALA A 1 279 ? 30.297 -11.192 -17.708 1.00 80.38 279 ALA A N 1
ATOM 2157 C CA . ALA A 1 279 ? 29.096 -11.642 -18.401 1.00 80.38 279 ALA A CA 1
ATOM 2158 C C . ALA A 1 279 ? 29.391 -12.675 -19.497 1.00 80.38 279 ALA A C 1
ATOM 2160 O O . ALA A 1 279 ? 28.631 -13.624 -19.665 1.00 80.38 279 ALA A O 1
ATOM 2161 N N . LEU A 1 280 ? 30.513 -12.551 -20.215 1.00 80.38 280 LEU A N 1
ATOM 2162 C CA . LEU A 1 280 ? 30.850 -13.460 -21.315 1.00 80.38 280 LEU A CA 1
ATOM 2163 C C . LEU A 1 280 ? 30.976 -14.926 -20.865 1.00 80.38 280 LEU A C 1
ATOM 2165 O O . LEU A 1 280 ? 30.404 -15.817 -21.494 1.00 80.38 280 LEU A O 1
ATOM 2169 N N . GLU A 1 281 ? 31.718 -15.181 -19.787 1.00 77.81 281 GLU A N 1
ATOM 2170 C CA . GLU A 1 281 ? 31.917 -16.542 -19.273 1.00 77.81 281 GLU A CA 1
ATOM 2171 C C . GLU A 1 281 ? 30.624 -17.091 -18.658 1.00 77.81 281 GLU A C 1
ATOM 2173 O O . GLU A 1 281 ? 30.269 -18.249 -18.885 1.00 77.81 281 GLU A O 1
ATOM 2178 N N . GLN A 1 282 ? 29.857 -16.251 -17.956 1.00 77.12 282 GLN A N 1
ATOM 2179 C CA . GLN A 1 282 ? 28.581 -16.672 -17.376 1.00 77.12 282 GLN A CA 1
ATOM 2180 C C . GLN A 1 282 ? 27.526 -16.985 -18.443 1.00 77.12 282 GLN A C 1
ATOM 2182 O O . GLN A 1 282 ? 26.834 -17.994 -18.326 1.00 77.12 282 GLN A O 1
ATOM 2187 N N . ILE A 1 283 ? 27.435 -16.197 -19.519 1.00 85.06 283 ILE A N 1
ATOM 2188 C CA . ILE A 1 283 ? 26.510 -16.446 -20.636 1.00 85.06 283 ILE A CA 1
ATOM 2189 C C . ILE A 1 283 ? 26.811 -17.794 -21.310 1.00 85.06 283 ILE A C 1
ATOM 2191 O O . ILE A 1 283 ? 25.885 -18.532 -21.646 1.00 85.06 283 ILE A O 1
ATOM 2195 N N . ARG A 1 284 ? 28.089 -18.170 -21.461 1.00 81.62 284 ARG A N 1
ATOM 2196 C CA . ARG A 1 284 ? 28.469 -19.478 -22.032 1.00 81.62 284 ARG A CA 1
ATOM 2197 C C . ARG A 1 284 ? 28.049 -20.656 -21.156 1.00 81.62 284 ARG A C 1
ATOM 2199 O O . ARG A 1 284 ? 27.643 -21.692 -21.685 1.00 81.62 284 ARG A O 1
ATOM 2206 N N . VAL A 1 285 ? 28.148 -20.498 -19.836 1.00 76.81 285 VAL A N 1
ATOM 2207 C CA . VAL A 1 285 ? 27.765 -21.529 -18.861 1.00 76.81 285 VAL A CA 1
ATOM 2208 C C . VAL A 1 285 ? 26.246 -21.647 -18.755 1.00 76.81 285 VAL A C 1
ATOM 2210 O O . VAL A 1 285 ? 25.716 -22.754 -18.809 1.00 76.81 285 VAL A O 1
ATOM 2213 N N . LEU A 1 286 ? 25.552 -20.516 -18.625 1.00 77.44 286 LEU A N 1
ATOM 2214 C CA . LEU A 1 286 ? 24.106 -20.462 -18.399 1.00 77.44 286 LEU A CA 1
ATOM 2215 C C . LEU A 1 286 ? 23.293 -20.798 -19.649 1.00 77.44 286 LEU A C 1
ATOM 2217 O O . LEU A 1 286 ? 22.160 -21.248 -19.513 1.00 77.44 286 LEU A O 1
ATOM 2221 N N . ARG A 1 287 ? 23.864 -20.582 -20.844 1.00 82.56 287 ARG A N 1
ATOM 2222 C CA . ARG A 1 287 ? 23.199 -20.762 -22.146 1.00 82.56 287 ARG A CA 1
ATOM 2223 C C . ARG A 1 287 ? 21.780 -20.176 -22.149 1.00 82.56 287 ARG A C 1
ATOM 2225 O O . ARG A 1 287 ? 20.813 -20.921 -22.321 1.00 82.56 287 ARG A O 1
ATOM 2232 N N . PRO A 1 288 ? 21.651 -18.860 -21.907 1.00 85.88 288 PRO A N 1
ATOM 2233 C CA . PRO A 1 288 ? 20.349 -18.223 -21.849 1.00 85.88 288 PRO A CA 1
ATOM 2234 C C . PRO A 1 288 ? 19.645 -18.257 -23.207 1.00 85.88 288 PRO A C 1
ATOM 2236 O O . PRO A 1 288 ? 20.290 -18.336 -24.252 1.00 85.88 288 PRO A O 1
ATOM 2239 N N . ILE A 1 289 ? 18.318 -18.150 -23.178 1.00 86.12 289 ILE A N 1
ATOM 2240 C CA . ILE A 1 289 ? 17.493 -18.039 -24.392 1.00 86.12 289 ILE A CA 1
ATOM 2241 C C . ILE A 1 289 ? 17.585 -16.632 -24.997 1.00 86.12 289 ILE A C 1
ATOM 2243 O O . ILE A 1 289 ? 17.628 -16.461 -26.214 1.00 86.12 289 ILE A O 1
ATOM 2247 N N . VAL A 1 290 ? 17.696 -15.617 -24.135 1.00 91.25 290 VAL A N 1
ATOM 2248 C CA . VAL A 1 290 ? 17.836 -14.208 -24.508 1.00 91.25 290 VAL A CA 1
ATOM 2249 C C . VAL A 1 290 ? 18.850 -13.546 -23.579 1.00 91.25 290 VAL A C 1
ATOM 2251 O O . VAL A 1 290 ? 18.836 -13.771 -22.368 1.00 91.25 290 VAL A O 1
ATOM 2254 N N . ALA A 1 291 ? 19.718 -12.710 -24.140 1.00 92.31 291 ALA A N 1
ATOM 2255 C CA . ALA A 1 291 ? 20.548 -11.775 -23.399 1.00 92.31 291 ALA A CA 1
ATOM 2256 C C . ALA A 1 291 ? 20.079 -10.342 -23.664 1.00 92.31 291 ALA A C 1
ATOM 2258 O O . ALA A 1 291 ? 19.981 -9.907 -24.811 1.00 92.31 291 ALA A O 1
ATOM 2259 N N . ILE A 1 292 ? 19.805 -9.610 -22.594 1.00 92.62 292 ILE A N 1
ATOM 2260 C CA . ILE A 1 292 ? 19.518 -8.183 -22.608 1.00 92.62 292 ILE A CA 1
ATOM 2261 C C . ILE A 1 292 ? 20.795 -7.484 -22.160 1.00 92.62 292 ILE A C 1
ATOM 2263 O O . ILE A 1 292 ? 21.288 -7.744 -21.066 1.00 92.62 292 ILE A O 1
ATOM 2267 N N . VAL A 1 293 ? 21.362 -6.645 -23.018 1.00 91.44 293 VAL A N 1
ATOM 2268 C CA . VAL A 1 293 ? 22.673 -6.029 -22.800 1.00 91.44 293 VAL A CA 1
ATOM 2269 C C . VAL A 1 293 ? 22.519 -4.520 -22.824 1.00 91.44 293 VAL A C 1
ATOM 2271 O O . VAL A 1 293 ? 22.093 -3.947 -23.826 1.00 91.44 293 VAL A O 1
ATOM 2274 N N . ASP A 1 294 ? 22.873 -3.869 -21.725 1.00 89.38 294 ASP A N 1
ATOM 2275 C CA . ASP A 1 294 ? 23.007 -2.421 -21.687 1.00 89.38 294 ASP A CA 1
ATOM 2276 C C . ASP A 1 294 ? 24.167 -1.989 -22.580 1.00 89.38 294 ASP A C 1
ATOM 2278 O O . ASP A 1 294 ? 25.227 -2.618 -22.618 1.00 89.38 294 ASP A O 1
ATOM 2282 N N . ARG A 1 295 ? 23.972 -0.914 -23.338 1.00 84.94 295 ARG A N 1
ATOM 2283 C CA . ARG A 1 295 ? 25.042 -0.349 -24.148 1.00 84.94 295 ARG A CA 1
ATOM 2284 C C . ARG A 1 295 ? 26.152 0.216 -23.270 1.00 84.94 295 ARG A C 1
ATOM 2286 O O . ARG A 1 295 ? 27.322 0.054 -23.612 1.00 84.94 295 ARG A O 1
ATOM 2293 N N . ARG A 1 296 ? 25.802 0.894 -22.172 1.00 82.50 296 ARG A N 1
ATOM 2294 C CA . ARG A 1 296 ? 26.784 1.455 -21.236 1.00 82.50 296 ARG A CA 1
ATOM 2295 C C . ARG A 1 296 ? 26.970 0.498 -20.076 1.00 82.50 296 ARG A C 1
ATOM 2297 O O . ARG A 1 296 ? 26.198 0.497 -19.127 1.00 82.50 296 ARG A O 1
ATOM 2304 N N . LEU A 1 297 ? 28.034 -0.280 -20.167 1.00 80.25 297 LEU A N 1
ATOM 2305 C CA . LEU A 1 297 ? 28.504 -1.130 -19.088 1.00 80.25 297 LEU A CA 1
ATOM 2306 C C . LEU A 1 297 ? 29.838 -0.605 -18.577 1.00 80.25 297 LEU A C 1
ATOM 2308 O O . LEU A 1 297 ? 30.613 0.013 -19.313 1.00 80.25 297 LEU A O 1
ATOM 2312 N N . ASP A 1 298 ? 30.110 -0.881 -17.309 1.00 71.69 298 ASP A N 1
ATOM 2313 C CA . ASP A 1 298 ? 31.420 -0.621 -16.739 1.00 71.69 298 ASP A CA 1
ATOM 2314 C C . ASP A 1 298 ? 32.418 -1.657 -17.286 1.00 71.69 298 ASP A C 1
ATOM 2316 O O . ASP A 1 298 ? 32.129 -2.850 -17.377 1.00 71.69 298 ASP A O 1
ATOM 2320 N N . GLY A 1 299 ? 33.603 -1.201 -17.697 1.00 75.06 299 GLY A N 1
ATOM 2321 C CA . GLY A 1 299 ? 34.678 -2.064 -18.198 1.00 75.06 299 GLY A CA 1
ATOM 2322 C C . GLY A 1 299 ? 34.654 -2.321 -19.709 1.00 75.06 299 GLY A C 1
ATOM 2323 O O . GLY A 1 299 ? 35.592 -1.908 -20.390 1.00 75.06 299 GLY A O 1
ATOM 2324 N N . ILE A 1 300 ? 33.625 -2.999 -20.231 1.00 80.62 300 ILE A N 1
ATOM 2325 C CA . ILE A 1 300 ? 33.487 -3.330 -21.666 1.00 80.62 300 ILE A CA 1
ATOM 2326 C C . ILE A 1 300 ? 32.246 -2.669 -22.261 1.00 80.62 300 ILE A C 1
ATOM 2328 O O . ILE A 1 300 ? 31.183 -2.725 -21.662 1.00 80.62 300 ILE A O 1
ATOM 2332 N N . ASP A 1 301 ? 32.344 -2.074 -23.450 1.00 84.44 301 ASP A N 1
ATOM 2333 C CA . ASP A 1 301 ? 31.175 -1.490 -24.120 1.00 84.44 301 ASP A CA 1
ATOM 2334 C C . ASP A 1 301 ? 30.175 -2.583 -24.555 1.00 84.44 301 ASP A C 1
ATOM 2336 O O . ASP A 1 301 ? 30.568 -3.654 -25.028 1.00 84.44 301 ASP A O 1
ATOM 2340 N N . GLY A 1 302 ? 28.868 -2.327 -24.437 1.00 84.56 302 GLY A N 1
ATOM 2341 C CA . GLY A 1 302 ? 27.835 -3.312 -24.775 1.00 84.56 302 GLY A CA 1
ATOM 2342 C C . GLY A 1 302 ? 27.856 -3.759 -26.245 1.00 84.56 302 GLY A C 1
ATOM 2343 O O . GLY A 1 302 ? 27.567 -4.925 -26.543 1.00 84.56 302 GLY A O 1
ATOM 2344 N N . CYS A 1 303 ? 28.263 -2.883 -27.175 1.00 86.44 303 CYS A N 1
ATOM 2345 C CA . CYS A 1 303 ? 28.439 -3.245 -28.588 1.00 86.44 303 CYS A CA 1
ATOM 2346 C C . CYS A 1 303 ? 29.662 -4.152 -28.778 1.00 86.44 303 CYS A C 1
ATOM 2348 O O . CYS A 1 303 ? 29.643 -5.072 -29.603 1.00 86.44 303 CYS A O 1
ATOM 2350 N N . GLU A 1 304 ? 30.724 -3.920 -28.007 1.00 87.50 304 GLU A N 1
ATOM 2351 C CA . GLU A 1 304 ? 31.917 -4.765 -28.005 1.00 87.50 304 GLU A CA 1
ATOM 2352 C C . GLU A 1 304 ? 31.598 -6.158 -27.444 1.00 87.50 304 GLU A C 1
ATOM 2354 O O . GLU A 1 304 ? 31.889 -7.162 -28.101 1.00 87.50 304 GLU A O 1
ATOM 2359 N N . LEU A 1 305 ? 30.901 -6.232 -26.304 1.00 88.06 305 LEU A N 1
ATOM 2360 C CA . LEU A 1 305 ? 30.424 -7.489 -25.718 1.00 88.06 305 LEU A CA 1
ATOM 2361 C C . LEU A 1 305 ? 29.558 -8.280 -26.713 1.00 88.06 305 LEU A C 1
ATOM 2363 O O . LEU A 1 305 ? 29.781 -9.473 -26.931 1.00 88.06 305 LEU A O 1
ATOM 2367 N N . THR A 1 306 ? 28.621 -7.607 -27.382 1.00 90.12 306 THR A N 1
ATOM 2368 C CA . THR A 1 306 ? 27.739 -8.217 -28.393 1.00 90.12 306 THR A CA 1
ATOM 2369 C C . THR A 1 306 ? 28.521 -8.734 -29.600 1.00 90.12 306 THR A C 1
ATOM 2371 O O . THR A 1 306 ? 28.310 -9.864 -30.049 1.00 90.12 306 THR A O 1
ATOM 2374 N N . SER A 1 307 ? 29.509 -7.969 -30.069 1.00 87.50 307 SER A N 1
ATOM 2375 C CA . SER A 1 307 ? 30.395 -8.386 -31.161 1.00 87.50 307 SER A CA 1
ATOM 2376 C C . SER A 1 307 ? 31.208 -9.634 -30.796 1.00 87.50 307 SER A C 1
ATOM 2378 O O . SER A 1 307 ? 31.413 -10.516 -31.636 1.00 87.50 307 SER A O 1
ATOM 2380 N N . ILE A 1 308 ? 31.665 -9.741 -29.543 1.00 87.00 308 ILE A N 1
ATOM 2381 C CA . ILE A 1 308 ? 32.387 -10.918 -29.038 1.00 87.00 308 ILE A CA 1
ATOM 2382 C C . ILE A 1 308 ? 31.454 -12.133 -28.956 1.00 87.00 308 ILE A C 1
ATOM 2384 O O . ILE A 1 308 ? 31.826 -13.214 -29.423 1.00 87.00 308 ILE A O 1
ATOM 2388 N N . LEU A 1 309 ? 30.232 -11.960 -28.438 1.00 87.75 309 LEU A N 1
ATOM 2389 C CA . LEU A 1 309 ? 29.217 -13.019 -28.377 1.00 87.75 309 LEU A CA 1
ATOM 2390 C C . LEU A 1 309 ? 28.881 -13.565 -29.775 1.00 87.75 309 LEU A C 1
ATOM 2392 O O . LEU A 1 309 ? 28.728 -14.774 -29.945 1.00 87.75 309 LEU A O 1
ATOM 2396 N N . ARG A 1 310 ? 28.864 -12.720 -30.809 1.00 88.25 310 ARG A N 1
ATOM 2397 C CA . ARG A 1 310 ? 28.616 -13.156 -32.195 1.00 88.25 310 ARG A CA 1
ATOM 2398 C C . ARG A 1 310 ? 29.763 -13.919 -32.844 1.00 88.25 310 ARG A C 1
ATOM 2400 O O . ARG A 1 310 ? 29.528 -14.717 -33.749 1.00 88.25 310 ARG A O 1
ATOM 2407 N N . ARG A 1 311 ? 31.002 -13.703 -32.401 1.00 84.62 311 ARG A N 1
ATOM 2408 C CA . ARG A 1 311 ? 32.186 -14.393 -32.945 1.00 84.62 311 ARG A CA 1
ATOM 2409 C C . ARG A 1 311 ? 32.375 -15.801 -32.381 1.00 84.62 311 ARG A C 1
ATOM 2411 O O . ARG A 1 311 ? 33.100 -16.595 -32.980 1.00 84.62 311 ARG A O 1
ATOM 2418 N N . SER A 1 312 ? 31.748 -16.123 -31.250 1.00 83.62 312 SER A N 1
ATOM 2419 C CA . SER A 1 312 ? 31.837 -17.453 -30.645 1.00 83.62 312 SER A CA 1
ATOM 2420 C C . SER A 1 312 ? 30.763 -18.392 -31.193 1.00 83.62 312 SER A C 1
ATOM 2422 O O . SER A 1 312 ? 29.581 -18.060 -31.207 1.00 83.62 312 SER A O 1
ATOM 2424 N N . ARG A 1 313 ? 31.157 -19.612 -31.584 1.00 78.19 313 ARG A N 1
ATOM 2425 C CA . ARG A 1 313 ? 30.226 -20.650 -32.072 1.00 78.19 313 ARG A CA 1
ATOM 2426 C C . ARG A 1 313 ? 29.166 -21.044 -31.041 1.00 78.19 313 ARG A C 1
ATOM 2428 O O . ARG A 1 313 ? 28.104 -21.509 -31.429 1.00 78.19 313 ARG A O 1
ATOM 2435 N N . GLU A 1 314 ? 29.459 -20.870 -29.756 1.00 76.75 314 GLU A N 1
ATOM 2436 C CA . GLU A 1 314 ? 28.566 -21.254 -28.656 1.00 76.75 314 GLU A CA 1
ATOM 2437 C C . GLU A 1 314 ? 27.456 -20.227 -28.407 1.00 76.75 314 GLU A C 1
ATOM 2439 O O . GLU A 1 314 ? 26.396 -20.584 -27.907 1.00 76.75 314 GLU A O 1
ATOM 2444 N N . THR A 1 315 ? 27.684 -18.963 -28.773 1.00 84.62 315 THR A N 1
ATOM 2445 C CA . THR A 1 315 ? 26.769 -17.840 -28.507 1.00 84.62 315 THR A CA 1
ATOM 2446 C C . THR A 1 315 ? 26.296 -17.151 -29.786 1.00 84.62 315 THR A C 1
ATOM 2448 O O . THR A 1 315 ? 25.501 -16.221 -29.722 1.00 84.62 315 THR A O 1
ATOM 2451 N N . VAL A 1 316 ? 26.713 -17.618 -30.969 1.00 82.31 316 VAL A N 1
ATOM 2452 C CA . VAL A 1 316 ? 26.292 -17.041 -32.259 1.00 82.31 316 VAL A CA 1
ATOM 2453 C C . VAL A 1 316 ? 24.773 -17.084 -32.449 1.00 82.31 316 VAL A C 1
ATOM 2455 O O . VAL A 1 316 ? 24.218 -16.166 -33.047 1.00 82.31 316 VAL A O 1
ATOM 2458 N N . ALA A 1 317 ? 24.110 -18.107 -31.900 1.00 81.38 317 ALA A N 1
ATOM 2459 C CA . ALA A 1 317 ? 22.661 -18.298 -31.965 1.00 81.38 317 ALA A CA 1
ATOM 2460 C C . ALA A 1 317 ? 21.884 -17.599 -30.831 1.00 81.38 317 ALA A C 1
ATOM 2462 O O . ALA A 1 317 ? 20.658 -17.568 -30.879 1.00 81.38 317 ALA A O 1
ATOM 2463 N N . LEU A 1 318 ? 22.575 -17.044 -29.827 1.00 86.88 318 LEU A N 1
ATOM 2464 C CA . LEU A 1 318 ? 21.950 -16.362 -28.691 1.00 86.88 318 LEU A CA 1
ATOM 2465 C C . LEU A 1 318 ? 21.160 -15.144 -29.171 1.00 86.88 318 LEU A C 1
ATOM 2467 O O . LEU A 1 318 ? 21.696 -14.334 -29.921 1.00 86.88 318 LEU A O 1
ATOM 2471 N N . ARG A 1 319 ? 19.923 -14.954 -28.719 1.00 89.94 319 ARG A N 1
ATOM 2472 C CA . ARG A 1 319 ? 19.183 -13.729 -29.036 1.00 89.94 319 ARG A CA 1
ATOM 2473 C C . ARG A 1 319 ? 19.662 -12.583 -28.161 1.00 89.94 319 ARG A C 1
ATOM 2475 O O . ARG A 1 319 ? 19.743 -12.743 -26.947 1.00 89.94 319 ARG A O 1
ATOM 2482 N N . ILE A 1 320 ? 19.990 -11.447 -28.768 1.00 91.88 320 ILE A N 1
ATOM 2483 C CA . ILE A 1 320 ? 20.543 -10.290 -28.059 1.00 91.88 320 ILE A CA 1
ATOM 2484 C C . ILE A 1 320 ? 19.645 -9.077 -28.282 1.00 91.88 320 ILE A C 1
ATOM 2486 O O . ILE A 1 320 ? 19.488 -8.613 -29.413 1.00 91.88 320 ILE A O 1
ATOM 2490 N N . VAL A 1 321 ? 19.089 -8.552 -27.192 1.00 92.81 321 VAL A N 1
ATOM 2491 C CA . VAL A 1 321 ? 18.381 -7.269 -27.153 1.00 92.81 321 VAL A CA 1
ATOM 2492 C C . VAL A 1 321 ? 19.300 -6.243 -26.508 1.00 92.81 321 VAL A C 1
ATOM 2494 O O . VAL A 1 321 ? 19.806 -6.474 -25.413 1.00 92.81 321 VAL A O 1
ATOM 2497 N N . MET A 1 322 ? 19.524 -5.113 -27.170 1.00 90.69 322 MET A N 1
ATOM 2498 C CA . MET A 1 322 ? 20.367 -4.048 -26.628 1.00 90.69 322 MET A CA 1
ATOM 2499 C C . MET A 1 322 ? 19.533 -2.898 -26.064 1.00 90.69 322 MET A C 1
ATOM 2501 O O . MET A 1 322 ? 18.583 -2.463 -26.712 1.00 90.69 322 MET A O 1
ATOM 2505 N N . ILE A 1 323 ? 19.911 -2.378 -24.895 1.00 88.56 323 ILE A N 1
ATOM 2506 C CA . ILE A 1 323 ? 19.358 -1.133 -24.343 1.00 88.56 323 ILE A CA 1
ATOM 2507 C C . ILE A 1 323 ? 20.243 0.027 -24.822 1.00 88.56 323 ILE A C 1
ATOM 2509 O O . ILE A 1 323 ? 21.437 0.067 -24.538 1.00 88.56 323 ILE A O 1
ATOM 2513 N N . GLY A 1 324 ? 19.676 0.936 -25.616 1.00 81.69 324 GLY A N 1
ATOM 2514 C CA . GLY A 1 324 ? 20.363 2.093 -26.200 1.00 81.69 324 GLY A CA 1
ATOM 2515 C C . GLY A 1 324 ? 20.539 3.264 -25.226 1.00 81.69 324 GLY A C 1
ATOM 2516 O O . GLY A 1 324 ? 19.999 3.260 -24.126 1.00 81.69 324 GLY A O 1
ATOM 2517 N N . ASN A 1 325 ? 21.269 4.306 -25.644 1.00 71.69 325 ASN A N 1
ATOM 2518 C CA . ASN A 1 325 ? 21.557 5.487 -24.812 1.00 71.69 325 ASN A CA 1
ATOM 2519 C C . ASN A 1 325 ? 20.605 6.671 -25.060 1.00 71.69 325 ASN A C 1
ATOM 2521 O O . ASN A 1 325 ? 20.678 7.679 -24.355 1.00 71.69 325 ASN A O 1
ATOM 2525 N N . GLY A 1 326 ? 19.706 6.555 -26.035 1.00 66.31 326 GLY A N 1
ATOM 2526 C CA . GLY A 1 326 ? 18.731 7.572 -26.393 1.00 66.31 326 GLY A CA 1
ATOM 2527 C C . GLY A 1 326 ? 17.860 7.132 -27.568 1.00 66.31 326 GLY A C 1
ATOM 2528 O O . GLY A 1 326 ? 17.968 6.013 -28.064 1.00 66.31 326 GLY A O 1
ATOM 2529 N N . ASN A 1 327 ? 16.995 8.036 -28.031 1.00 61.91 327 ASN A N 1
ATOM 2530 C CA . ASN A 1 327 ? 16.045 7.781 -29.117 1.00 61.91 327 ASN A CA 1
ATOM 2531 C C . ASN A 1 327 ? 16.559 8.275 -30.487 1.00 61.91 327 ASN A C 1
ATOM 2533 O O . ASN A 1 327 ? 15.805 8.834 -31.282 1.00 61.91 327 ASN A O 1
ATOM 2537 N N . GLN A 1 328 ? 17.870 8.159 -30.732 1.00 69.56 328 GLN A N 1
ATOM 2538 C CA . GLN A 1 328 ? 18.492 8.599 -31.984 1.00 69.56 328 GLN A CA 1
ATOM 2539 C C . GLN A 1 328 ? 18.615 7.429 -32.981 1.00 69.56 328 GLN A C 1
ATOM 2541 O O . GLN A 1 328 ? 19.161 6.385 -32.625 1.00 69.56 328 GLN A O 1
ATOM 2546 N N . PRO A 1 329 ? 18.201 7.597 -34.251 1.00 68.25 329 PRO A N 1
ATOM 2547 C CA . PRO A 1 329 ? 18.223 6.522 -35.256 1.00 68.25 329 PRO A CA 1
ATOM 2548 C C . PRO A 1 329 ? 19.641 6.036 -35.615 1.00 68.25 329 PRO A C 1
ATOM 2550 O O . PRO A 1 329 ? 19.839 4.895 -36.041 1.00 68.25 329 PRO A O 1
ATOM 2553 N N . GLU A 1 330 ? 20.653 6.883 -35.419 1.00 72.38 330 GLU A N 1
ATOM 2554 C CA . GLU A 1 330 ? 22.063 6.515 -35.589 1.00 72.38 330 GLU A CA 1
ATOM 2555 C C . GLU A 1 330 ? 22.532 5.521 -34.513 1.00 72.38 330 GLU A C 1
ATOM 2557 O O . GLU A 1 330 ? 23.336 4.631 -34.797 1.00 72.38 330 GLU A O 1
ATOM 2562 N N . GLU A 1 331 ? 22.000 5.620 -33.289 1.00 70.88 331 GLU A N 1
ATOM 2563 C CA . GLU A 1 331 ? 22.349 4.706 -32.201 1.00 70.88 331 GLU A CA 1
ATOM 2564 C C . GLU A 1 331 ? 21.763 3.314 -32.415 1.00 70.88 331 GLU A C 1
ATOM 2566 O O . GLU A 1 331 ? 22.475 2.329 -32.223 1.00 70.88 331 GLU A O 1
ATOM 2571 N N . GLU A 1 332 ? 20.507 3.233 -32.857 1.00 76.06 332 GLU A N 1
ATOM 2572 C CA . GLU A 1 332 ? 19.847 1.972 -33.202 1.00 76.06 332 GLU A CA 1
ATOM 2573 C C . GLU A 1 332 ? 20.611 1.229 -34.305 1.00 76.06 332 GLU A C 1
ATOM 2575 O O . GLU A 1 332 ? 20.897 0.035 -34.182 1.00 76.06 332 GLU A O 1
ATOM 2580 N N . SER A 1 333 ? 21.031 1.962 -35.340 1.00 78.31 333 SER A N 1
ATOM 2581 C CA . SER A 1 333 ? 21.837 1.418 -36.435 1.00 78.31 333 SER A CA 1
ATOM 2582 C C . SER A 1 333 ? 23.161 0.835 -35.928 1.00 78.31 333 SER A C 1
ATOM 2584 O O . SER A 1 333 ? 23.551 -0.260 -36.334 1.00 78.31 333 SER A O 1
ATOM 2586 N N . LEU A 1 334 ? 23.837 1.523 -35.001 1.00 79.44 334 LEU A N 1
ATOM 2587 C CA . LEU A 1 334 ? 25.094 1.049 -34.417 1.00 79.44 334 LEU A CA 1
ATOM 2588 C C . LEU A 1 334 ? 24.903 -0.240 -33.597 1.00 79.44 334 LEU A C 1
ATOM 2590 O O . LEU A 1 334 ? 25.691 -1.178 -33.731 1.00 79.44 334 LEU A O 1
ATOM 2594 N N . CYS A 1 335 ? 23.839 -0.306 -32.789 1.00 80.19 335 CYS A N 1
ATOM 2595 C CA . CYS A 1 335 ? 23.508 -1.485 -31.988 1.00 80.19 335 CYS A CA 1
ATOM 2596 C C . CYS A 1 335 ? 23.252 -2.710 -32.883 1.00 80.19 335 CYS A C 1
ATOM 2598 O O . CYS A 1 335 ? 23.811 -3.781 -32.643 1.00 80.19 335 CYS A O 1
ATOM 2600 N N . LEU A 1 336 ? 22.488 -2.548 -33.966 1.00 82.94 336 LEU A N 1
ATOM 2601 C CA . LEU A 1 336 ? 22.221 -3.626 -34.925 1.00 82.94 336 LEU A CA 1
ATOM 2602 C C . LEU A 1 336 ? 23.489 -4.057 -35.680 1.00 82.94 336 LEU A C 1
ATOM 2604 O O . LEU A 1 336 ? 23.723 -5.251 -35.865 1.00 82.94 336 LEU A O 1
ATOM 2608 N N . MET A 1 337 ? 24.358 -3.112 -36.058 1.00 82.56 337 MET A N 1
ATOM 2609 C CA . MET A 1 337 ? 25.635 -3.426 -36.715 1.00 82.56 337 MET A CA 1
ATOM 2610 C C . MET A 1 337 ? 26.614 -4.191 -35.813 1.00 82.56 337 MET A C 1
ATOM 2612 O O . MET A 1 337 ? 27.435 -4.953 -36.325 1.00 82.56 337 MET A O 1
ATOM 2616 N N . SER A 1 338 ? 26.515 -4.037 -34.488 1.00 83.81 338 SER A N 1
ATOM 2617 C CA . SER A 1 338 ? 27.289 -4.832 -33.520 1.00 83.81 338 SER A CA 1
ATOM 2618 C C . SER A 1 338 ? 26.837 -6.299 -33.435 1.00 83.81 338 SER A C 1
ATOM 2620 O O . SER A 1 338 ? 27.547 -7.149 -32.895 1.00 83.81 338 SER A O 1
ATOM 2622 N N . GLY A 1 339 ? 25.670 -6.607 -34.013 1.00 84.38 339 GLY A N 1
ATOM 2623 C CA . GLY A 1 339 ? 25.074 -7.934 -34.049 1.00 84.38 339 GLY A CA 1
ATOM 2624 C C . GLY A 1 339 ? 23.934 -8.144 -33.054 1.00 84.38 339 GLY A C 1
ATOM 2625 O O . GLY A 1 339 ? 23.543 -9.292 -32.848 1.00 84.38 339 GLY A O 1
ATOM 2626 N N . ALA A 1 340 ? 23.383 -7.093 -32.442 1.00 89.00 340 ALA A N 1
ATOM 2627 C CA . ALA A 1 340 ? 22.138 -7.216 -31.684 1.00 89.00 340 ALA A CA 1
ATOM 2628 C C . ALA A 1 340 ? 20.978 -7.614 -32.620 1.00 89.00 340 ALA A C 1
ATOM 2630 O O . ALA A 1 340 ? 20.891 -7.125 -33.746 1.00 89.00 340 ALA A O 1
ATOM 2631 N N . ASP A 1 341 ? 20.083 -8.500 -32.172 1.00 87.56 341 ASP A N 1
ATOM 2632 C CA . ASP A 1 341 ? 18.875 -8.860 -32.932 1.00 87.56 341 ASP A CA 1
ATOM 2633 C C . ASP A 1 341 ? 17.832 -7.736 -32.876 1.00 87.56 341 ASP A C 1
ATOM 2635 O O . ASP A 1 341 ? 17.035 -7.564 -33.805 1.00 87.56 341 ASP A O 1
ATOM 2639 N N . ARG A 1 342 ? 17.811 -6.998 -31.763 1.00 88.50 342 ARG A N 1
ATOM 2640 C CA . ARG A 1 342 ? 16.893 -5.892 -31.497 1.00 88.50 342 ARG A CA 1
ATOM 2641 C C . ARG A 1 342 ? 17.553 -4.814 -30.641 1.00 88.50 342 ARG A C 1
ATOM 2643 O O . ARG A 1 342 ? 18.516 -5.080 -29.922 1.00 88.50 342 ARG A O 1
ATOM 2650 N N . CYS A 1 343 ? 17.003 -3.607 -30.703 1.00 86.81 343 CYS A N 1
ATOM 2651 C CA . CYS A 1 343 ? 17.412 -2.475 -29.885 1.00 86.81 343 CYS A CA 1
ATOM 2652 C C . CYS A 1 343 ? 16.173 -1.821 -29.261 1.00 86.81 343 CYS A C 1
ATOM 2654 O O . CYS A 1 343 ? 15.150 -1.646 -29.929 1.00 86.81 343 CYS A O 1
ATOM 2656 N N . VAL A 1 344 ? 16.279 -1.445 -27.990 1.00 85.88 344 VAL A N 1
ATOM 2657 C CA . VAL A 1 344 ? 15.282 -0.659 -27.262 1.00 85.88 344 VAL A CA 1
ATOM 2658 C C . VAL A 1 344 ? 15.922 0.670 -26.893 1.00 85.88 344 VAL A C 1
ATOM 2660 O O . VAL A 1 344 ? 16.958 0.704 -26.234 1.00 85.88 344 VAL A O 1
ATOM 2663 N N . ALA A 1 345 ? 15.321 1.773 -27.332 1.00 79.56 345 ALA A N 1
ATOM 2664 C CA . ALA A 1 345 ? 15.814 3.110 -27.026 1.00 79.56 345 ALA A CA 1
ATOM 2665 C C . ALA A 1 345 ? 15.662 3.447 -25.533 1.00 79.56 345 ALA A C 1
ATOM 2667 O O . ALA A 1 345 ? 14.704 3.023 -24.885 1.00 79.56 345 ALA A O 1
ATOM 2668 N N . ALA A 1 346 ? 16.576 4.271 -25.012 1.00 69.62 346 ALA A N 1
ATOM 2669 C CA . ALA A 1 346 ? 16.374 4.953 -23.738 1.00 69.62 346 ALA A CA 1
ATOM 2670 C C . ALA A 1 346 ? 15.592 6.272 -23.949 1.00 69.62 346 ALA A C 1
ATOM 2672 O O . ALA A 1 346 ? 15.819 6.956 -24.955 1.00 69.62 346 ALA A O 1
ATOM 2673 N N . PRO A 1 347 ? 14.709 6.686 -23.017 1.00 69.44 347 PRO A N 1
ATOM 2674 C CA . PRO A 1 347 ? 14.398 6.044 -21.735 1.00 69.44 347 PRO A CA 1
ATOM 2675 C C . PRO A 1 347 ? 13.680 4.700 -21.912 1.00 69.44 347 PRO A C 1
ATOM 2677 O O . PRO A 1 347 ? 12.846 4.553 -22.802 1.00 69.44 347 PRO A O 1
ATOM 2680 N N . LEU A 1 348 ? 14.042 3.724 -21.074 1.00 74.19 348 LEU A N 1
ATOM 2681 C CA . LEU A 1 348 ? 13.637 2.329 -21.218 1.00 74.19 348 LEU A CA 1
ATOM 2682 C C . LEU A 1 348 ? 12.108 2.182 -21.193 1.00 74.19 348 LEU A C 1
ATOM 2684 O O . LEU A 1 348 ? 11.466 2.406 -20.167 1.00 74.19 348 LEU A O 1
ATOM 2688 N N . ASN A 1 349 ? 11.529 1.767 -22.319 1.00 77.88 349 ASN A N 1
ATOM 2689 C CA . ASN A 1 349 ? 10.125 1.381 -22.389 1.00 77.88 349 ASN A CA 1
ATOM 2690 C C . ASN A 1 349 ? 9.997 -0.121 -22.090 1.00 77.88 349 ASN A C 1
ATOM 2692 O O . ASN A 1 349 ? 10.358 -0.963 -22.914 1.00 77.88 349 ASN A O 1
ATOM 2696 N N . LEU A 1 350 ? 9.484 -0.442 -20.901 1.00 77.06 350 LEU A N 1
ATOM 2697 C CA . LEU A 1 350 ? 9.385 -1.814 -20.400 1.00 77.06 350 LEU A CA 1
ATOM 2698 C C . LEU A 1 350 ? 8.404 -2.682 -21.205 1.00 77.06 350 LEU A C 1
ATOM 2700 O O . LEU A 1 350 ? 8.672 -3.864 -21.401 1.00 77.06 350 LEU A O 1
ATOM 2704 N N . GLU A 1 351 ? 7.310 -2.110 -21.720 1.00 74.12 351 GLU A N 1
ATOM 2705 C CA . GLU A 1 351 ? 6.362 -2.834 -22.582 1.00 74.12 351 GLU A CA 1
ATOM 2706 C C . GLU A 1 351 ? 6.986 -3.161 -23.940 1.00 74.12 351 GLU A C 1
ATOM 2708 O O . GLU A 1 351 ? 6.844 -4.277 -24.445 1.00 74.12 351 GLU A O 1
ATOM 2713 N N . ALA A 1 352 ? 7.727 -2.209 -24.515 1.00 77.12 352 ALA A N 1
ATOM 2714 C CA . ALA A 1 352 ? 8.452 -2.424 -25.762 1.00 77.12 352 ALA A CA 1
ATOM 2715 C C . ALA A 1 352 ? 9.552 -3.484 -25.592 1.00 77.12 352 ALA A C 1
ATOM 2717 O O . ALA A 1 352 ? 9.685 -4.363 -26.442 1.00 77.12 352 ALA A O 1
ATOM 2718 N N . LEU A 1 353 ? 10.296 -3.443 -24.480 1.00 82.50 353 LEU A N 1
ATOM 2719 C CA . LEU A 1 353 ? 11.293 -4.461 -24.145 1.00 82.50 353 LEU A CA 1
ATOM 2720 C C . LEU A 1 353 ? 10.649 -5.844 -24.006 1.00 82.50 353 LEU A C 1
ATOM 2722 O O . LEU A 1 353 ? 11.113 -6.793 -24.633 1.00 82.50 353 LEU A O 1
ATOM 2726 N N . LEU A 1 354 ? 9.571 -5.954 -23.224 1.00 80.62 354 LEU A N 1
ATOM 2727 C CA . LEU A 1 354 ? 8.856 -7.212 -23.019 1.00 80.62 354 LEU A CA 1
ATOM 2728 C C . LEU A 1 354 ? 8.351 -7.787 -24.347 1.00 80.62 354 LEU A C 1
ATOM 2730 O O . LEU A 1 354 ? 8.563 -8.965 -24.624 1.00 80.62 354 LEU A O 1
ATOM 2734 N N . THR A 1 355 ? 7.744 -6.949 -25.187 1.00 81.25 355 THR A N 1
ATOM 2735 C CA . THR A 1 355 ? 7.233 -7.355 -26.503 1.00 81.25 355 THR A CA 1
ATOM 2736 C C . THR A 1 355 ? 8.356 -7.892 -27.385 1.00 81.25 355 THR A C 1
ATOM 2738 O O . THR A 1 355 ? 8.242 -8.987 -27.926 1.00 81.25 355 THR A O 1
ATOM 2741 N N . GLN A 1 356 ? 9.480 -7.174 -27.479 1.00 84.75 356 GLN A N 1
ATOM 2742 C CA . GLN A 1 356 ? 10.620 -7.616 -28.286 1.00 84.75 356 GLN A CA 1
ATOM 2743 C C . GLN A 1 356 ? 11.246 -8.916 -27.766 1.00 84.75 356 GLN A C 1
ATOM 2745 O O . GLN A 1 356 ? 11.661 -9.757 -28.563 1.00 84.75 356 GLN A O 1
ATOM 2750 N N . VAL A 1 357 ? 11.311 -9.097 -26.445 1.00 85.50 357 VAL A N 1
ATOM 2751 C CA . VAL A 1 357 ? 11.803 -10.334 -25.824 1.00 85.50 357 VAL A CA 1
ATOM 2752 C C . VAL A 1 357 ? 10.866 -11.504 -26.135 1.00 85.50 357 VAL A C 1
ATOM 2754 O O . VAL A 1 357 ? 11.345 -12.548 -26.569 1.00 85.50 357 VAL A O 1
ATOM 2757 N N . ILE A 1 358 ? 9.549 -11.331 -25.981 1.00 82.50 358 ILE A N 1
ATOM 2758 C CA . ILE A 1 358 ? 8.555 -12.373 -26.287 1.00 82.50 358 ILE A CA 1
ATOM 2759 C C . ILE A 1 358 ? 8.592 -12.737 -27.774 1.00 82.50 358 ILE A C 1
ATOM 2761 O O . ILE A 1 358 ? 8.681 -13.916 -28.100 1.00 82.50 358 ILE A O 1
ATOM 2765 N N . GLU A 1 359 ? 8.608 -11.756 -28.680 1.00 83.12 359 GLU A N 1
ATOM 2766 C CA . GLU A 1 359 ? 8.696 -12.010 -30.124 1.00 83.12 359 GLU A CA 1
ATOM 2767 C C . GLU A 1 359 ? 9.960 -12.801 -30.496 1.00 83.12 359 GLU A C 1
ATOM 2769 O O . GLU A 1 359 ? 9.913 -13.696 -31.342 1.00 83.12 359 GLU A O 1
ATOM 2774 N N . LEU A 1 360 ? 11.099 -12.496 -29.864 1.00 83.50 360 LEU A N 1
ATOM 2775 C CA . LEU A 1 360 ? 12.351 -13.224 -30.088 1.00 83.50 360 LEU A CA 1
ATOM 2776 C C . LEU A 1 360 ? 12.293 -14.674 -29.598 1.00 83.50 360 LEU A C 1
ATOM 2778 O O . LEU A 1 360 ? 12.907 -15.533 -30.232 1.00 83.50 360 LEU A O 1
ATOM 2782 N N . ILE A 1 361 ? 11.560 -14.935 -28.513 1.00 80.75 361 ILE A N 1
ATOM 2783 C CA . ILE A 1 361 ? 11.333 -16.279 -27.968 1.00 80.75 361 ILE A CA 1
ATOM 2784 C C . ILE A 1 361 ? 10.344 -17.057 -28.856 1.00 80.75 361 ILE A C 1
ATOM 2786 O O . ILE A 1 361 ? 10.609 -18.196 -29.225 1.00 80.75 361 ILE A O 1
ATOM 2790 N N . GLU A 1 362 ? 9.238 -16.446 -29.287 1.00 73.00 362 GLU A N 1
ATOM 2791 C CA . GLU A 1 362 ? 8.220 -17.103 -30.127 1.00 73.00 362 GLU A CA 1
ATOM 2792 C C . GLU A 1 362 ? 8.723 -17.448 -31.541 1.00 73.00 362 GLU A C 1
ATOM 2794 O O . GLU A 1 362 ? 8.297 -18.440 -32.142 1.00 73.00 362 GLU A O 1
ATOM 2799 N N . LEU A 1 363 ? 9.675 -16.675 -32.077 1.00 64.75 363 LEU A N 1
ATOM 2800 C CA . LEU A 1 363 ? 10.368 -16.999 -33.332 1.00 64.75 363 LEU A CA 1
ATOM 2801 C C . LEU A 1 363 ? 11.136 -18.335 -33.262 1.00 64.75 363 LEU A C 1
ATOM 2803 O O . LEU A 1 363 ? 11.440 -18.918 -34.307 1.00 64.75 363 LEU A O 1
ATOM 2807 N N . GLU A 1 364 ? 11.448 -18.828 -32.061 1.00 55.38 364 GLU A N 1
ATOM 2808 C CA . GLU A 1 364 ? 12.106 -20.115 -31.823 1.00 55.38 364 GLU A CA 1
ATOM 2809 C C . GLU A 1 364 ? 11.122 -21.292 -31.932 1.00 55.38 364 GLU A C 1
ATOM 2811 O O . GLU A 1 364 ? 11.444 -22.315 -32.551 1.00 55.38 364 GLU A O 1
ATOM 2816 N N . ASP A 1 365 ? 9.894 -21.123 -31.434 1.00 50.91 365 ASP A N 1
ATOM 2817 C CA . ASP A 1 365 ? 8.839 -22.140 -31.503 1.00 50.91 365 ASP A CA 1
ATOM 2818 C C . ASP A 1 365 ? 8.363 -22.374 -32.943 1.00 50.91 365 ASP A C 1
ATOM 2820 O O . ASP A 1 365 ? 8.181 -23.520 -33.356 1.00 50.91 365 ASP A O 1
ATOM 2824 N N . ASP A 1 366 ? 8.233 -21.326 -33.763 1.00 43.81 366 ASP A N 1
ATOM 2825 C CA . ASP A 1 366 ? 7.766 -21.487 -35.150 1.00 43.81 366 ASP A CA 1
ATOM 2826 C C . ASP A 1 366 ? 8.843 -22.103 -36.072 1.00 43.81 366 ASP A C 1
ATOM 2828 O O . ASP A 1 366 ? 8.529 -22.820 -37.030 1.00 43.81 366 ASP A O 1
ATOM 2832 N N . GLN A 1 367 ? 10.134 -21.899 -35.771 1.00 42.84 367 GLN A N 1
ATOM 2833 C CA . GLN A 1 367 ? 11.234 -22.541 -36.506 1.00 42.84 367 GLN A CA 1
ATOM 2834 C C . GLN A 1 367 ? 11.484 -23.987 -36.056 1.00 42.84 367 GLN A C 1
ATOM 2836 O O . GLN A 1 367 ? 11.730 -24.853 -36.900 1.00 42.84 367 GLN A O 1
ATOM 2841 N N . THR A 1 368 ? 11.363 -24.295 -34.762 1.00 43.81 368 THR A N 1
ATOM 2842 C CA . THR A 1 368 ? 11.472 -25.678 -34.263 1.00 43.81 368 THR A CA 1
ATOM 2843 C C . THR A 1 368 ? 10.235 -26.522 -34.594 1.00 43.81 368 THR A C 1
ATOM 2845 O O . THR A 1 368 ? 10.377 -27.717 -34.882 1.00 43.81 368 THR A O 1
ATOM 2848 N N . ALA A 1 369 ? 9.042 -25.921 -34.666 1.00 38.62 369 ALA A N 1
ATOM 2849 C CA . ALA A 1 369 ? 7.826 -26.580 -35.144 1.00 38.62 369 ALA A CA 1
ATOM 2850 C C . ALA A 1 369 ? 7.909 -26.940 -36.638 1.00 38.62 369 ALA A C 1
ATOM 2852 O O . ALA A 1 369 ? 7.559 -28.058 -37.016 1.00 38.62 369 ALA A O 1
ATOM 2853 N N . LYS A 1 370 ? 8.453 -26.062 -37.493 1.00 38.78 370 LYS A N 1
ATOM 2854 C CA . LYS A 1 370 ? 8.619 -26.343 -38.935 1.00 38.78 370 LYS A CA 1
ATOM 2855 C C . LYS A 1 370 ? 9.631 -27.453 -39.243 1.00 38.78 370 LYS A C 1
ATOM 2857 O O . LYS A 1 370 ? 9.478 -28.135 -40.252 1.00 38.78 370 LYS A O 1
ATOM 2862 N N . VAL A 1 371 ? 10.614 -27.699 -38.375 1.00 43.91 371 VAL A N 1
ATOM 2863 C CA . VAL A 1 371 ? 11.594 -28.792 -38.553 1.00 43.91 371 VAL A CA 1
ATOM 2864 C C . VAL A 1 371 ? 11.037 -30.160 -38.120 1.00 43.91 371 VAL A C 1
ATOM 2866 O O . VAL A 1 371 ? 11.485 -31.189 -38.623 1.00 43.91 371 VAL A O 1
ATOM 2869 N N . LYS A 1 372 ? 10.021 -30.211 -37.243 1.00 39.72 372 LYS A N 1
ATOM 2870 C CA . LYS A 1 372 ? 9.419 -31.474 -36.762 1.00 39.72 372 LYS A CA 1
ATOM 2871 C C . LYS A 1 372 ? 8.265 -32.018 -37.619 1.00 39.72 372 LYS A C 1
ATOM 2873 O O . LYS A 1 372 ? 7.884 -33.168 -37.422 1.00 39.72 372 LYS A O 1
ATOM 2878 N N . VAL A 1 373 ? 7.741 -31.264 -38.593 1.00 42.56 373 VAL A N 1
ATOM 2879 C CA . VAL A 1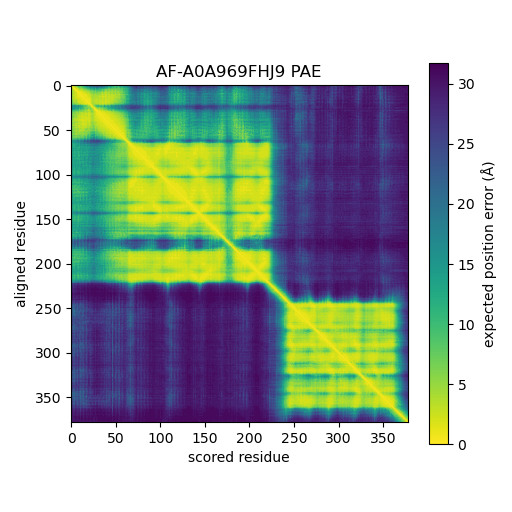 373 ? 6.640 -31.708 -39.486 1.00 42.56 373 VAL A CA 1
ATOM 2880 C C . VAL A 1 373 ? 7.158 -32.151 -40.864 1.00 42.56 373 VAL A C 1
ATOM 2882 O O . VAL A 1 373 ? 6.612 -31.810 -41.907 1.00 42.56 373 VAL A O 1
ATOM 2885 N N . SER A 1 374 ? 8.214 -32.962 -40.885 1.00 37.38 374 SER A N 1
ATOM 2886 C CA . SER A 1 374 ? 8.482 -33.860 -42.016 1.00 37.38 374 SER A CA 1
ATOM 2887 C C . SER A 1 374 ? 8.439 -35.306 -41.529 1.00 37.38 374 SER A C 1
ATOM 2889 O O . SER A 1 374 ? 9.480 -35.869 -41.189 1.00 37.38 374 SER A O 1
ATOM 2891 N N . PRO A 1 375 ? 7.253 -35.937 -41.472 1.00 39.50 375 PRO A N 1
ATOM 2892 C CA . PRO A 1 375 ? 7.189 -37.382 -41.495 1.00 39.50 375 PRO A CA 1
ATOM 2893 C C . PRO A 1 375 ? 7.506 -37.839 -42.920 1.00 39.50 375 PRO A C 1
ATOM 2895 O O . PRO A 1 375 ? 6.868 -37.409 -43.882 1.00 39.50 375 PRO A O 1
ATOM 2898 N N . GLY A 1 376 ? 8.495 -38.728 -43.036 1.00 40.94 376 GLY A N 1
ATOM 2899 C CA . GLY A 1 376 ? 8.625 -39.594 -44.203 1.00 40.94 376 GLY A CA 1
ATOM 2900 C C . GLY A 1 376 ? 7.266 -40.218 -44.528 1.00 40.94 376 GLY A C 1
ATOM 2901 O O . GLY A 1 376 ? 6.484 -40.542 -43.637 1.00 40.94 376 GLY A O 1
ATOM 2902 N N . GLN A 1 377 ? 6.925 -40.320 -45.803 1.00 35.28 377 GLN A N 1
ATOM 2903 C CA . GLN A 1 377 ? 7.147 -41.503 -46.654 1.00 35.28 377 GLN A CA 1
ATOM 2904 C C . GLN A 1 377 ? 5.783 -41.850 -47.295 1.00 35.28 377 GLN A C 1
ATOM 2906 O O . GLN A 1 377 ? 4.764 -41.376 -46.784 1.00 35.28 377 GLN A O 1
ATOM 2911 N N . PRO A 1 378 ? 5.703 -42.628 -48.391 1.00 51.78 378 PRO A N 1
ATOM 2912 C CA . PRO A 1 378 ? 6.643 -43.657 -48.851 1.00 51.78 378 PRO A CA 1
ATOM 2913 C C . PRO A 1 378 ? 7.422 -43.337 -50.126 1.00 51.78 378 PRO A C 1
ATOM 2915 O O . PRO A 1 378 ? 6.893 -42.618 -51.003 1.00 51.78 378 PRO A O 1
#

Nearest PDB structures (foldseek):
  3dge-assembly3_A  TM=8.034E-01  e=1.038E-20  Thermotoga maritima
  7zp0-assembly1_A  TM=7.662E-01  e=9.634E-17  Escherichia coli 'BL21-Gold(DE3)pLysS AG'
  6dk7-assembly1_B  TM=7.600E-01  e=3.085E-16  Pseudomonas aeruginosa
  4u7n-assembly1_A  TM=7.875E-01  e=2.231E-15  Lactiplantibacillus plantarum JDM1
  8isj-assembly1_B  TM=6.740E-01  e=4.872E-14  Arabidopsis thaliana

Radius of gyration: 26.65 Å; Cα contacts (8 Å, |Δi|>4): 582; chains: 1; bounding box: 56×64×75 Å

pLDDT: mean 75.94, std 17.23, range [31.17, 98.19]

Mean predicted aligned error: 18.31 Å